Protein AF-0000000074129339 (afdb_homodimer)

Secondary structure (DSSP, 8-state):
-PPEEEEEESSSTTTHHHHHHHHHHT--EEEEEE----TTT---HHHHHHTTTS--SS--SSEEEETTEEEESHHHHHHHHHHHTT-S--SHHHHHHHHHHHHHHHHHHHHHHHHHHS--TTTHHHHHHHHHHHHHHHHHHHHHHHHH-SBTTBSS--HHHHHHHHHHHHHHHHHTHHHHTT-HHHHHHHHHHHTSHHHHHHHTSTT--S---S-TTSSSS-S--/-PPEEEEEESSSTTTHHHHHHHHHHT--EEEEEE----TTT---HHHHHHTTTS--SS--SSEEEETTEEEESHHHHHHHHHHHTT-S--SHHHHHHHHHHHHHHHHHHHHHHHHHHS--TTTHHHHHHHHHHHHHHHHHHHHHHHHH-SBTTBSS--HHHHHHHHHHHHHHHHHTHHHHTT-HHHHHHHHHHHTSHHHHHHHTSTT--S---S-TTSSSS-S--

pLDDT: mean 96.58, std 5.32, range [48.5, 98.94]

Sequence (450 aa):
MTKLILAYWDVRCLVEPIRLILEYAGVEYEFKAYPTGEAPDYSRPEWKADKFSLGFDFPNVPYLIDGEVKLTESWAIMKYLGRKYDLYPQTEEEHQRCDVAQGVVEDFRYKFINLCYYSTKESFAKGKFEFMQNFAVYMDRFELYLSNHRYMAGDRLTYVDFGLFEALDQIMVFDASLITDTYPTVFRFMSRIRDLKGVTTYRHSNRFKILPLFSKYAYWGGQSEMTKLILAYWDVRCLVEPIRLILEYAGVEYEFKAYPTGEAPDYSRPEWKADKFSLGFDFPNVPYLIDGEVKLTESWAIMKYLGRKYDLYPQTEEEHQRCDVAQGVVEDFRYKFINLCYYSTKESFAKGKFEFMQNFAVYMDRFELYLSNHRYMAGDRLTYVDFGLFEALDQIMVFDASLITDTYPTVFRFMSRIRDLKGVTTYRHSNRFKILPLFSKYAYWGGQSE

Solvent-accessible surface area (backbone atoms only — not comparable to full-atom values): 24022 Å² total; per-residue (Å²): 126,76,69,30,37,37,35,31,58,73,40,34,60,74,48,39,33,48,52,44,51,36,32,53,69,67,55,80,64,46,75,46,61,41,69,68,44,60,85,91,72,47,45,42,67,68,50,68,67,42,47,82,70,74,74,52,80,67,61,57,75,33,28,38,37,53,72,90,46,70,40,28,38,53,66,27,45,33,50,52,50,8,64,73,66,74,20,47,69,85,45,74,68,25,42,53,34,37,36,31,46,45,46,52,41,50,56,54,40,48,53,55,50,46,51,25,46,75,33,47,89,84,44,35,64,62,42,47,56,57,43,52,59,54,46,54,58,55,48,53,36,49,30,57,50,47,70,77,20,78,31,69,45,30,84,48,75,36,46,55,46,38,48,44,40,45,48,51,51,54,44,40,71,76,44,43,63,76,40,70,71,74,30,63,53,46,46,48,48,42,48,57,57,49,62,35,69,34,32,36,55,44,64,72,36,91,84,46,61,89,46,19,38,35,57,71,80,24,63,47,51,18,58,67,122,126,76,70,29,37,39,32,32,59,74,38,34,61,75,50,40,34,47,52,43,52,37,32,53,70,69,54,79,63,46,78,47,60,39,68,67,45,60,86,92,70,48,45,42,66,69,51,69,67,42,50,82,71,73,76,52,80,67,62,59,74,33,29,38,37,53,71,91,46,69,40,28,38,53,66,28,44,31,49,52,51,9,63,71,67,76,19,46,69,84,44,73,67,23,42,54,33,38,37,31,44,46,46,53,41,51,58,54,42,48,53,53,49,46,49,25,46,75,32,46,88,84,43,35,64,61,43,49,55,56,44,52,60,52,45,53,58,53,49,54,36,50,30,54,51,49,70,78,21,76,33,69,46,30,82,48,75,36,45,57,48,38,49,44,40,45,46,51,50,55,44,41,72,75,46,43,61,76,40,71,72,75,31,62,55,47,47,48,48,42,50,57,56,47,62,34,68,35,32,37,56,43,64,72,36,91,83,45,62,90,46,20,38,35,56,71,79,23,63,46,52,16,57,67,121

Radius of gyration: 21.64 Å; Cα contacts (8 Å, |Δi|>4): 661; chains: 2; bounding box: 50×60×52 Å

Structure (mmCIF, N/CA/C/O backbone):
data_AF-0000000074129339-model_v1
#
loop_
_entity.id
_entity.type
_entity.pdbx_description
1 polymer 'glutathione transferase'
#
loop_
_atom_site.group_PDB
_atom_site.id
_atom_site.type_symbol
_atom_site.label_atom_id
_atom_site.label_alt_id
_atom_site.label_comp_id
_atom_site.label_asym_id
_atom_site.label_entity_id
_atom_site.label_seq_id
_atom_site.pdbx_PDB_ins_code
_atom_site.Cartn_x
_atom_site.Cartn_y
_atom_site.Cartn_z
_atom_site.occupancy
_atom_site.B_iso_or_equiv
_atom_site.auth_seq_id
_atom_site.auth_comp_id
_atom_site.auth_asym_id
_atom_site.auth_atom_id
_atom_site.pdbx_PDB_model_num
ATOM 1 N N . MET A 1 1 ? 13.805 -27.062 14.711 1 48.5 1 MET A N 1
ATOM 2 C CA . MET A 1 1 ? 13.766 -25.656 14.328 1 48.5 1 MET A CA 1
ATOM 3 C C . MET A 1 1 ? 12.328 -25.203 14.102 1 48.5 1 MET A C 1
ATOM 5 O O . MET A 1 1 ? 11.531 -25.922 13.5 1 48.5 1 MET A O 1
ATOM 9 N N . THR A 1 2 ? 11.758 -24.234 14.891 1 63.34 2 THR A N 1
ATOM 10 C CA . THR A 1 2 ? 10.32 -23.984 14.867 1 63.34 2 THR A CA 1
ATOM 11 C C . THR A 1 2 ? 9.859 -23.656 13.445 1 63.34 2 THR A C 1
ATOM 13 O O . THR A 1 2 ? 10.523 -22.922 12.719 1 63.34 2 THR A O 1
ATOM 16 N N . LYS A 1 3 ? 8.891 -24.328 12.969 1 87.62 3 LYS A N 1
ATOM 17 C CA . LYS A 1 3 ? 8.336 -24.359 11.617 1 87.62 3 LYS A CA 1
ATOM 18 C C . LYS A 1 3 ? 7.773 -23 11.219 1 87.62 3 LYS A C 1
ATOM 20 O O . LYS A 1 3 ? 7.051 -22.375 11.992 1 87.62 3 LYS A O 1
ATOM 25 N N . LEU A 1 4 ? 8.297 -22.422 10.156 1 98 4 LEU A N 1
ATOM 26 C CA . LEU A 1 4 ? 7.734 -21.219 9.555 1 98 4 LEU A CA 1
ATOM 27 C C . LEU A 1 4 ? 6.305 -21.469 9.086 1 98 4 LEU A C 1
ATOM 29 O O . LEU A 1 4 ? 6.027 -22.453 8.406 1 98 4 LEU A O 1
ATOM 33 N N . ILE A 1 5 ? 5.355 -20.625 9.609 1 98.75 5 ILE A N 1
ATOM 34 C CA . ILE A 1 5 ? 3.949 -20.75 9.242 1 98.75 5 ILE A CA 1
ATOM 35 C C . ILE A 1 5 ? 3.521 -19.547 8.406 1 98.75 5 ILE A C 1
ATOM 37 O O . ILE A 1 5 ? 3.752 -18.406 8.797 1 98.75 5 ILE A O 1
ATOM 41 N N . LEU A 1 6 ? 3.025 -19.797 7.273 1 98.88 6 LEU A N 1
ATOM 42 C CA . LEU A 1 6 ? 2.352 -18.812 6.43 1 98.88 6 LEU A CA 1
ATOM 43 C C . LEU A 1 6 ? 0.863 -19.125 6.32 1 98.88 6 LEU A C 1
ATOM 45 O O . LEU A 1 6 ? 0.479 -20.281 6.074 1 98.88 6 LEU A O 1
ATOM 49 N N . ALA A 1 7 ? 0.026 -18.094 6.527 1 98.81 7 ALA A N 1
ATOM 50 C CA . ALA A 1 7 ? -1.411 -18.359 6.516 1 98.81 7 ALA A CA 1
ATOM 51 C C . ALA A 1 7 ? -2.143 -17.359 5.625 1 98.81 7 ALA A C 1
ATOM 53 O O . ALA A 1 7 ? -1.737 -16.203 5.523 1 98.81 7 ALA A O 1
ATOM 54 N N . TYR A 1 8 ? -3.197 -17.859 5.094 1 98.56 8 TYR A N 1
ATOM 55 C CA . TYR A 1 8 ? -4.07 -17.031 4.262 1 98.56 8 TYR A CA 1
ATOM 56 C C . TYR A 1 8 ? -5.395 -17.734 3.998 1 98.56 8 TYR A C 1
ATOM 58 O O . TYR A 1 8 ? -5.684 -18.766 4.598 1 98.56 8 TYR A O 1
ATOM 66 N N . TRP A 1 9 ? -6.266 -17.031 3.225 1 97.38 9 TRP A N 1
ATOM 67 C CA . TRP A 1 9 ? -7.402 -17.734 2.629 1 97.38 9 TRP A CA 1
ATOM 68 C C . TRP A 1 9 ? -6.938 -18.797 1.646 1 97.38 9 TRP A C 1
ATOM 70 O O . TRP A 1 9 ? -5.801 -18.766 1.174 1 97.38 9 TRP A O 1
ATOM 80 N N . ASP A 1 10 ? -7.82 -19.688 1.356 1 94.88 10 ASP A N 1
ATOM 81 C CA . ASP A 1 10 ? -7.465 -20.734 0.394 1 94.88 10 ASP A CA 1
ATOM 82 C C . ASP A 1 10 ? -7.562 -20.203 -1.038 1 94.88 10 ASP A C 1
ATOM 84 O O . ASP A 1 10 ? -8.273 -20.781 -1.866 1 94.88 10 ASP A O 1
ATOM 88 N N . VAL A 1 11 ? -6.816 -19.156 -1.359 1 96.81 11 VAL A N 1
ATOM 89 C CA . VAL A 1 11 ? -6.734 -18.531 -2.672 1 96.81 11 VAL A CA 1
ATOM 90 C C . VAL A 1 11 ? -5.32 -18 -2.91 1 96.81 11 VAL A C 1
ATOM 92 O O . VAL A 1 11 ? -4.527 -17.891 -1.972 1 96.81 11 VAL A O 1
ATOM 95 N N . ARG A 1 12 ? -4.836 -17.656 -4.117 1 96.69 12 ARG A N 1
ATOM 96 C CA . ARG A 1 12 ? -3.5 -17.188 -4.469 1 96.69 12 ARG A CA 1
ATOM 97 C C . ARG A 1 12 ? -3.295 -15.742 -4.031 1 96.69 12 ARG A C 1
ATOM 99 O O . ARG A 1 12 ? -2.389 -15.453 -3.25 1 96.69 12 ARG A O 1
ATOM 106 N N . CYS A 1 13 ? -4.195 -14.93 -4.504 1 96.62 13 CYS A N 1
ATOM 107 C CA . CYS A 1 13 ? -4.305 -13.477 -4.363 1 96.62 13 CYS A CA 1
ATOM 108 C C . CYS A 1 13 ? -3.061 -12.898 -3.707 1 96.62 13 CYS A C 1
ATOM 110 O O . CYS A 1 13 ? -1.97 -12.945 -4.281 1 96.62 13 CYS A O 1
ATOM 112 N N . LEU A 1 14 ? -3.018 -12.438 -2.539 1 98.25 14 LEU A N 1
ATOM 113 C CA . LEU A 1 14 ? -1.978 -11.578 -1.981 1 98.25 14 LEU A CA 1
ATOM 114 C C . LEU A 1 14 ? -0.893 -12.414 -1.306 1 98.25 14 LEU A C 1
ATOM 116 O O . LEU A 1 14 ? 0.189 -11.906 -1.004 1 98.25 14 LEU A O 1
ATOM 120 N N . VAL A 1 15 ? -1.098 -13.734 -1.093 1 98.81 15 VAL A N 1
ATOM 121 C CA . VAL A 1 15 ? -0.133 -14.547 -0.357 1 98.81 15 VAL A CA 1
ATOM 122 C C . VAL A 1 15 ? 0.886 -15.141 -1.326 1 98.81 15 VAL A C 1
ATOM 124 O O . VAL A 1 15 ? 2.004 -15.477 -0.931 1 98.81 15 VAL A O 1
ATOM 127 N N . GLU A 1 16 ? 0.509 -15.211 -2.574 1 98.75 16 GLU A N 1
ATOM 128 C CA . GLU A 1 16 ? 1.263 -16.031 -3.51 1 98.75 16 GLU A CA 1
ATOM 129 C C . GLU A 1 16 ? 2.666 -15.484 -3.736 1 98.75 16 GLU A C 1
ATOM 131 O O . GLU A 1 16 ? 3.633 -16.234 -3.83 1 98.75 16 GLU A O 1
ATOM 136 N N . PRO A 1 17 ? 2.852 -14.172 -3.865 1 98.88 17 PRO A N 1
ATOM 137 C CA . PRO A 1 17 ? 4.23 -13.703 -3.998 1 98.88 17 PRO A CA 1
ATOM 138 C C . PRO A 1 17 ? 5.098 -14.062 -2.795 1 98.88 17 PRO A C 1
ATOM 140 O O . PRO A 1 17 ? 6.309 -14.258 -2.938 1 98.88 17 PRO A O 1
ATOM 143 N N . ILE A 1 18 ? 4.508 -14.148 -1.629 1 98.94 18 ILE A N 1
ATOM 144 C CA . ILE A 1 18 ? 5.234 -14.57 -0.436 1 98.94 18 ILE A CA 1
ATOM 145 C C . ILE A 1 18 ? 5.668 -16.031 -0.583 1 98.94 18 ILE A C 1
ATOM 147 O O . ILE A 1 18 ? 6.816 -16.375 -0.295 1 98.94 18 ILE A O 1
ATOM 151 N N . ARG A 1 19 ? 4.73 -16.891 -1.075 1 98.88 19 ARG A N 1
ATOM 152 C CA . ARG A 1 19 ? 5.066 -18.297 -1.306 1 98.88 19 ARG A CA 1
ATOM 153 C C . ARG A 1 19 ? 6.184 -18.422 -2.332 1 98.88 19 ARG A C 1
ATOM 155 O O . ARG A 1 19 ? 7.098 -19.234 -2.162 1 98.88 19 ARG A O 1
ATOM 162 N N . LEU A 1 20 ? 6.141 -17.625 -3.342 1 98.94 20 LEU A N 1
ATOM 163 C CA . LEU A 1 20 ? 7.176 -17.641 -4.371 1 98.94 20 LEU A CA 1
ATOM 164 C C . LEU A 1 20 ? 8.539 -17.297 -3.779 1 98.94 20 LEU A C 1
ATOM 166 O O . LEU A 1 20 ? 9.547 -17.922 -4.125 1 98.94 20 LEU A O 1
ATOM 170 N N . ILE A 1 21 ? 8.609 -16.297 -2.904 1 98.94 21 ILE A N 1
ATOM 171 C CA . ILE A 1 21 ? 9.867 -15.906 -2.27 1 98.94 21 ILE A CA 1
ATOM 172 C C . ILE A 1 21 ? 10.391 -17.062 -1.417 1 98.94 21 ILE A C 1
ATOM 174 O O . ILE A 1 21 ? 11.578 -17.375 -1.453 1 98.94 21 ILE A O 1
ATOM 178 N N . LEU A 1 22 ? 9.469 -17.703 -0.648 1 98.88 22 LEU A N 1
ATOM 179 C CA . LEU A 1 22 ? 9.867 -18.812 0.207 1 98.88 22 LEU A CA 1
ATOM 180 C C . LEU A 1 22 ? 10.383 -19.984 -0.627 1 98.88 22 LEU A C 1
ATOM 182 O O . LEU A 1 22 ? 11.383 -20.609 -0.273 1 98.88 22 LEU A O 1
ATOM 186 N N . GLU A 1 23 ? 9.688 -20.266 -1.716 1 98.81 23 GLU A N 1
ATOM 187 C CA . GLU A 1 23 ? 10.094 -21.344 -2.604 1 98.81 23 GLU A CA 1
ATOM 188 C C . GLU A 1 23 ? 11.438 -21.031 -3.268 1 98.81 23 GLU A C 1
ATOM 190 O O . GLU A 1 23 ? 12.289 -21.922 -3.381 1 98.81 23 GLU A O 1
ATOM 195 N N . TYR A 1 24 ? 11.633 -19.828 -3.678 1 98.81 24 TYR A N 1
ATOM 196 C CA . TYR A 1 24 ? 12.898 -19.375 -4.246 1 98.81 24 TYR A CA 1
ATOM 197 C C . TYR A 1 24 ? 14.039 -19.562 -3.25 1 98.81 24 TYR A C 1
ATOM 199 O O . TYR A 1 24 ? 15.133 -19.984 -3.621 1 98.81 24 TYR A O 1
ATOM 207 N N . ALA A 1 25 ? 13.773 -19.219 -2.008 1 98.5 25 ALA A N 1
ATOM 208 C CA . ALA A 1 25 ? 14.789 -19.266 -0.961 1 98.5 25 ALA A CA 1
ATOM 209 C C . ALA A 1 25 ? 15.031 -20.688 -0.486 1 98.5 25 ALA A C 1
ATOM 211 O O . ALA A 1 25 ? 15.961 -20.953 0.286 1 98.5 25 ALA A O 1
ATOM 212 N N . GLY A 1 26 ? 14.18 -21.625 -0.868 1 97.81 26 GLY A N 1
ATOM 213 C CA . GLY A 1 26 ? 14.328 -23.016 -0.473 1 97.81 26 GLY A CA 1
ATOM 214 C C . GLY A 1 26 ? 13.977 -23.266 0.98 1 97.81 26 GLY A C 1
ATOM 215 O O . GLY A 1 26 ? 14.578 -24.125 1.635 1 97.81 26 GLY A O 1
ATOM 216 N N . VAL A 1 27 ? 13.031 -22.547 1.482 1 97.25 27 VAL A N 1
ATOM 217 C CA . VAL A 1 27 ? 12.648 -22.594 2.891 1 97.25 27 VAL A CA 1
ATOM 218 C C . VAL A 1 27 ? 11.43 -23.5 3.064 1 97.25 27 VAL A C 1
ATOM 220 O O . VAL A 1 27 ? 10.438 -23.359 2.342 1 97.25 27 VAL A O 1
ATOM 223 N N . GLU A 1 28 ? 11.547 -24.406 3.965 1 96.81 28 GLU A N 1
ATOM 224 C CA . GLU A 1 28 ? 10.367 -25.188 4.344 1 96.81 28 GLU A CA 1
ATOM 225 C C . GLU A 1 28 ? 9.406 -24.359 5.191 1 96.81 28 GLU A C 1
ATOM 227 O O . GLU A 1 28 ? 9.836 -23.609 6.066 1 96.81 28 GLU A O 1
ATOM 232 N N . TYR A 1 29 ? 8.117 -24.484 4.895 1 98.19 29 TYR A N 1
ATOM 233 C CA . TYR A 1 29 ? 7.102 -23.766 5.664 1 98.19 29 TYR A CA 1
ATOM 234 C C . TYR A 1 29 ? 5.777 -24.531 5.648 1 98.19 29 TYR A C 1
ATOM 236 O O . TYR A 1 29 ? 5.523 -25.328 4.75 1 98.19 29 TYR A O 1
ATOM 244 N N . GLU A 1 30 ? 5.039 -24.328 6.637 1 98.12 30 GLU A N 1
ATOM 245 C CA . GLU A 1 30 ? 3.646 -24.75 6.672 1 98.12 30 GLU A CA 1
ATOM 246 C C . GLU A 1 30 ? 2.721 -23.672 6.117 1 98.12 30 GLU A C 1
ATOM 248 O O . GLU A 1 30 ? 2.809 -22.516 6.512 1 98.12 30 GLU A O 1
ATOM 253 N N . PHE A 1 31 ? 1.88 -24.094 5.219 1 97.94 31 PHE A N 1
ATOM 254 C CA . PHE A 1 31 ? 0.862 -23.172 4.719 1 97.94 31 PHE A CA 1
ATOM 255 C C . PHE A 1 31 ? -0.501 -23.5 5.32 1 97.94 31 PHE A C 1
ATOM 257 O O . PHE A 1 31 ? -1.045 -24.578 5.086 1 97.94 31 PHE A O 1
ATOM 264 N N . LYS A 1 32 ? -0.984 -22.594 6.102 1 97.94 32 LYS A N 1
ATOM 265 C CA . LYS A 1 32 ? -2.318 -22.734 6.68 1 97.94 32 LYS A 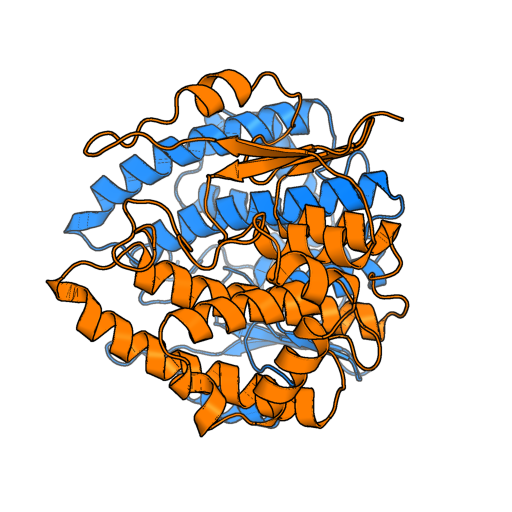CA 1
ATOM 266 C C . LYS A 1 32 ? -3.355 -21.969 5.859 1 97.94 32 LYS A C 1
ATOM 268 O O . LYS A 1 32 ? -3.402 -20.734 5.895 1 97.94 32 LYS A O 1
ATOM 273 N N . ALA A 1 33 ? -4.211 -22.672 5.23 1 97.75 33 ALA A N 1
ATOM 274 C CA . ALA A 1 33 ? -5.293 -22.094 4.445 1 97.75 33 ALA A CA 1
ATOM 275 C C . ALA A 1 33 ? -6.598 -22.062 5.238 1 97.75 33 ALA A C 1
ATOM 277 O O . ALA A 1 33 ? -7.121 -23.125 5.613 1 97.75 33 ALA A O 1
ATOM 278 N N . TYR A 1 34 ? -7.109 -20.875 5.531 1 97.94 34 TYR A N 1
ATOM 279 C CA . TYR A 1 34 ? -8.406 -20.75 6.188 1 97.94 34 TYR A CA 1
ATOM 280 C C . TYR A 1 34 ? -9.547 -20.953 5.195 1 97.94 34 TYR A C 1
ATOM 282 O O . TYR A 1 34 ? -9.578 -20.312 4.145 1 97.94 34 TYR A O 1
ATOM 290 N N . PRO A 1 35 ? -10.445 -21.797 5.496 1 94.38 35 PRO A N 1
ATOM 291 C CA . PRO A 1 35 ? -11.555 -22.031 4.57 1 94.38 35 PRO A CA 1
ATOM 292 C C . PRO A 1 35 ? -12.609 -20.922 4.621 1 94.38 35 PRO A C 1
ATOM 294 O O . PRO A 1 35 ? -12.711 -20.203 5.621 1 94.38 35 PRO A O 1
ATOM 297 N N . THR A 1 36 ? -13.297 -20.766 3.527 1 94.19 36 THR A N 1
ATOM 298 C CA . THR A 1 36 ? -14.477 -19.906 3.422 1 94.19 36 THR A CA 1
ATOM 299 C C . THR A 1 36 ? -15.734 -20.734 3.176 1 94.19 36 THR A C 1
ATOM 301 O O . THR A 1 36 ? -15.766 -21.562 2.262 1 94.19 36 THR A O 1
ATOM 304 N N . GLY A 1 37 ? -16.703 -20.5 4 1 93.69 37 GLY A N 1
ATOM 305 C CA . GLY A 1 37 ? -17.953 -21.219 3.842 1 93.69 37 GLY A CA 1
ATOM 306 C C . GLY A 1 37 ? -18.688 -20.875 2.566 1 93.69 37 GLY A C 1
ATOM 307 O O . GLY A 1 37 ? -18.219 -20.062 1.77 1 93.69 37 GLY A O 1
ATOM 308 N N . GLU A 1 38 ? -19.859 -21.422 2.434 1 93 38 GLU A N 1
ATOM 309 C CA . GLU A 1 38 ? -20.656 -21.25 1.222 1 93 38 GLU A CA 1
ATOM 310 C C . GLU A 1 38 ? -21.578 -20.031 1.321 1 93 38 GLU A C 1
ATOM 312 O O . GLU A 1 38 ? -21.766 -19.484 2.408 1 93 38 GLU A O 1
ATOM 317 N N . ALA A 1 39 ? -22.094 -19.609 0.19 1 90.31 39 ALA A N 1
ATOM 318 C CA . ALA A 1 39 ? -23.109 -18.547 0.123 1 90.31 39 ALA A CA 1
ATOM 319 C C . ALA A 1 39 ? -24.297 -18.875 1.006 1 90.31 39 ALA A C 1
ATOM 321 O O . ALA A 1 39 ? -24.656 -20.047 1.181 1 90.31 39 ALA A O 1
ATOM 322 N N . PRO A 1 40 ? -24.922 -17.953 1.587 1 91.94 40 PRO A N 1
ATOM 323 C CA . PRO A 1 40 ? -24.734 -16.5 1.428 1 91.94 40 PRO A CA 1
ATOM 324 C C . PRO A 1 40 ? -23.828 -15.906 2.488 1 91.94 40 PRO A C 1
ATOM 326 O O . PRO A 1 40 ? -23.406 -14.75 2.365 1 91.94 40 PRO A O 1
ATOM 329 N N . ASP A 1 41 ? -23.469 -16.719 3.414 1 91.75 41 ASP A N 1
ATOM 330 C CA . ASP A 1 41 ? -22.797 -16.156 4.586 1 91.75 41 ASP A CA 1
ATOM 331 C C . ASP A 1 41 ? -21.281 -16.109 4.391 1 91.75 41 ASP A C 1
ATOM 333 O O . ASP A 1 41 ? -20.594 -15.312 5.035 1 91.75 41 ASP A O 1
ATOM 337 N N . TYR A 1 42 ? -20.766 -17.031 3.576 1 94.31 42 TYR A N 1
ATOM 338 C CA . TYR A 1 42 ? -19.328 -17.141 3.369 1 94.31 42 TYR A CA 1
ATOM 339 C C . TYR A 1 42 ? -18.578 -17.078 4.695 1 94.31 42 TYR A C 1
ATOM 341 O O . TYR A 1 42 ? -17.641 -16.297 4.852 1 94.31 42 TYR A O 1
ATOM 349 N N . SER A 1 43 ? -19.016 -17.906 5.625 1 95 43 SER A N 1
ATOM 350 C CA . SER A 1 43 ? -18.547 -17.891 7.004 1 95 43 SER A CA 1
ATOM 351 C C . SER A 1 43 ? -17.078 -18.281 7.086 1 95 43 SER A C 1
ATOM 353 O O . SER A 1 43 ? -16.594 -19.078 6.27 1 95 43 SER A O 1
ATOM 355 N N . ARG A 1 44 ? -16.281 -17.734 8.023 1 95.31 44 ARG A N 1
ATOM 356 C CA . ARG A 1 44 ? -14.875 -18 8.297 1 95.31 44 ARG A CA 1
ATOM 357 C C . ARG A 1 44 ? -14.648 -18.328 9.773 1 95.31 44 ARG A C 1
ATOM 359 O O . ARG A 1 44 ? -13.898 -17.625 10.453 1 95.31 44 ARG A O 1
ATOM 366 N N . PRO A 1 45 ? -15.227 -19.391 10.25 1 96.94 45 PRO A N 1
ATOM 367 C CA . PRO A 1 45 ? -15.188 -19.641 11.695 1 96.94 45 PRO A CA 1
ATOM 368 C C . PRO A 1 45 ? -13.781 -19.922 12.203 1 96.94 45 PRO A C 1
ATOM 370 O O . PRO A 1 45 ? -13.445 -19.547 13.336 1 96.94 45 PRO A O 1
ATOM 373 N N . GLU A 1 46 ? -12.969 -20.594 11.453 1 97.81 46 GLU A N 1
ATOM 374 C CA . GLU A 1 46 ? -11.617 -20.906 11.906 1 97.81 46 GLU A CA 1
ATOM 375 C C . GLU A 1 46 ? -10.789 -19.641 12.094 1 97.81 46 GLU A C 1
ATOM 377 O O . GLU A 1 46 ? -10.055 -19.516 13.078 1 97.81 46 GLU A O 1
ATOM 382 N N . TRP A 1 47 ? -10.891 -18.719 11.141 1 97.75 47 TRP A N 1
ATOM 383 C CA . TRP A 1 47 ? -10.156 -17.469 11.281 1 97.75 47 TRP A CA 1
ATOM 384 C C . TRP A 1 47 ? -10.688 -16.656 12.453 1 97.75 47 TRP A C 1
ATOM 386 O O . TRP A 1 47 ? -9.914 -16.062 13.203 1 97.75 47 TRP A O 1
ATOM 396 N N . LYS A 1 48 ? -12.023 -16.625 12.57 1 96.19 48 LYS A N 1
ATOM 397 C CA . LYS A 1 48 ? -12.633 -15.898 13.68 1 96.19 48 LYS A CA 1
ATOM 398 C C . LYS A 1 48 ? -12.109 -16.391 15.023 1 96.19 48 LYS A C 1
ATOM 400 O O . LYS A 1 48 ? -11.906 -15.609 15.945 1 96.19 48 LYS A O 1
ATOM 405 N N . ALA A 1 49 ? -11.859 -17.656 15.094 1 97.38 49 ALA A N 1
ATOM 406 C CA . ALA A 1 49 ? -11.383 -18.281 16.328 1 97.38 49 ALA A CA 1
ATOM 407 C C . ALA A 1 49 ? -9.922 -17.938 16.578 1 97.38 49 ALA A C 1
ATOM 409 O O . ALA A 1 49 ? -9.508 -17.766 17.734 1 97.38 49 ALA A O 1
ATOM 410 N N . ASP A 1 50 ? -9.133 -17.797 15.508 1 97.5 50 ASP A N 1
ATOM 411 C CA . ASP A 1 50 ? -7.684 -17.656 15.617 1 97.5 50 ASP A CA 1
ATOM 412 C C . ASP A 1 50 ? -7.289 -16.188 15.719 1 97.5 50 ASP A C 1
ATOM 414 O O . ASP A 1 50 ? -6.254 -15.852 16.297 1 97.5 50 ASP A O 1
ATOM 418 N N . LYS A 1 51 ? -7.992 -15.312 15.203 1 96.19 51 LYS A N 1
ATOM 419 C CA . LYS A 1 51 ? -7.625 -13.945 14.836 1 96.19 51 LYS A CA 1
ATOM 420 C C . LYS A 1 51 ? -7.016 -13.195 16.016 1 96.19 51 LYS A C 1
ATOM 422 O O . LYS A 1 51 ? -5.984 -12.539 15.883 1 96.19 51 LYS A O 1
ATOM 427 N N . PHE A 1 52 ? -7.523 -13.359 17.219 1 95.69 52 PHE A N 1
ATOM 428 C CA . PHE A 1 52 ? -7.066 -12.547 18.344 1 95.69 52 PHE A CA 1
ATOM 429 C C . PHE A 1 52 ? -6.23 -13.383 19.297 1 95.69 52 PHE A C 1
ATOM 431 O O . PHE A 1 52 ? -5.758 -12.875 20.312 1 95.69 52 PHE A O 1
ATOM 438 N N . SER A 1 53 ? -5.977 -14.625 18.922 1 96.81 53 SER A N 1
ATOM 439 C CA . SER A 1 53 ? -5.277 -15.516 19.844 1 96.81 53 SER A CA 1
ATOM 440 C C . SER A 1 53 ? -3.824 -15.719 19.438 1 96.81 53 SER A C 1
ATOM 442 O O . SER A 1 53 ? -3.027 -16.281 20.188 1 96.81 53 SER A O 1
ATOM 444 N N . LEU A 1 54 ? -3.424 -15.172 18.312 1 97 54 LEU A N 1
ATOM 445 C CA . LEU A 1 54 ? -2.129 -15.516 17.734 1 97 54 LEU A CA 1
ATOM 446 C C . LEU A 1 54 ? -1.074 -14.484 18.109 1 97 54 LEU A C 1
ATOM 448 O O . LEU A 1 54 ? 0.108 -14.656 17.812 1 97 54 LEU A O 1
ATOM 452 N N . GLY A 1 55 ? -1.44 -13.336 18.656 1 96.56 55 GLY A N 1
ATOM 453 C CA . GLY A 1 55 ? -0.491 -12.398 19.234 1 96.56 55 GLY A CA 1
ATOM 454 C C . GLY A 1 55 ? -0.053 -11.32 18.266 1 96.56 55 GLY A C 1
ATOM 455 O O . GLY A 1 55 ? 1.031 -10.75 18.406 1 96.56 55 GLY A O 1
ATOM 456 N N . PHE A 1 56 ? -0.839 -11.117 17.234 1 98.12 56 PHE A N 1
ATOM 457 C CA . PHE A 1 56 ? -0.539 -10.031 16.312 1 98.12 56 PHE A CA 1
ATOM 458 C C . PHE A 1 56 ? -1.081 -8.711 16.844 1 98.12 56 PHE A C 1
ATOM 460 O O . PHE A 1 56 ? -2.207 -8.648 17.328 1 98.12 56 PHE A O 1
ATOM 467 N N . ASP A 1 57 ? -0.301 -7.625 16.719 1 97.69 57 ASP A N 1
ATOM 468 C CA . ASP A 1 57 ? -0.791 -6.297 17.078 1 97.69 57 ASP A CA 1
ATOM 469 C C . ASP A 1 57 ? -1.954 -5.883 16.172 1 97.69 57 ASP A C 1
ATOM 471 O O . ASP A 1 57 ? -2.922 -5.277 16.641 1 97.69 57 ASP A O 1
ATOM 475 N N . PHE A 1 58 ? -1.852 -6.227 14.945 1 98.44 58 PHE A N 1
ATOM 476 C CA . PHE A 1 58 ? -2.875 -5.973 13.938 1 98.44 58 PHE A CA 1
ATOM 477 C C . PHE A 1 58 ? -3.23 -7.258 13.195 1 98.44 58 PHE A C 1
ATOM 479 O O . PHE A 1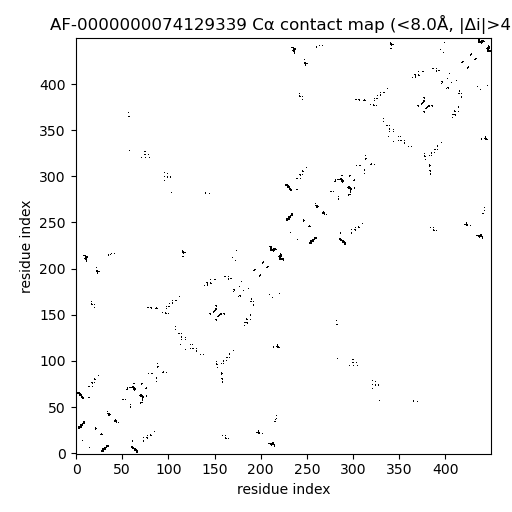 58 ? -2.734 -7.504 12.094 1 98.44 58 PHE A O 1
ATOM 486 N N . PRO A 1 59 ? -4.113 -8.055 13.766 1 98.25 59 PRO A N 1
ATOM 487 C CA . PRO A 1 59 ? -4.398 -9.375 13.211 1 98.25 59 PRO A CA 1
ATOM 488 C C . PRO A 1 59 ? -5.062 -9.305 11.836 1 98.25 59 PRO A C 1
ATOM 490 O O . PRO A 1 59 ? -6.055 -8.594 11.656 1 98.25 59 PRO A O 1
ATOM 493 N N . ASN A 1 60 ? -4.484 -9.977 10.945 1 98.12 60 ASN A N 1
ATOM 494 C CA . ASN A 1 60 ? -4.98 -10.094 9.578 1 98.12 60 ASN A CA 1
ATOM 495 C C . ASN A 1 60 ? -4.32 -11.25 8.836 1 98.12 60 ASN A C 1
ATOM 497 O O . ASN A 1 60 ? -3.4 -11.883 9.352 1 98.12 60 ASN A O 1
ATOM 501 N N . VAL A 1 61 ? -4.785 -11.648 7.703 1 98.38 61 VAL A N 1
ATOM 502 C CA . VAL A 1 61 ? -4.121 -12.562 6.773 1 98.38 61 VAL A CA 1
ATOM 503 C C . VAL A 1 61 ? -3.826 -11.836 5.465 1 98.38 61 VAL A C 1
ATOM 505 O O . VAL A 1 61 ? -4.586 -10.953 5.047 1 98.38 61 VAL A O 1
ATOM 508 N N . PRO A 1 62 ? -2.676 -12.133 4.863 1 98.69 62 PRO A N 1
ATOM 509 C CA . PRO A 1 62 ? -1.716 -13.172 5.258 1 98.69 62 PRO A CA 1
ATOM 510 C C . PRO A 1 62 ? -0.955 -12.812 6.531 1 98.69 62 PRO A C 1
ATOM 512 O O . PRO A 1 62 ? -0.756 -11.633 6.828 1 98.69 62 PRO A O 1
ATOM 515 N N . TYR A 1 63 ? -0.641 -13.781 7.281 1 98.88 63 TYR A N 1
ATOM 516 C CA . TYR A 1 63 ? 0.32 -13.594 8.359 1 98.88 63 TYR A CA 1
ATOM 517 C C . TYR A 1 63 ? 1.44 -14.625 8.281 1 98.88 63 TYR A C 1
ATOM 519 O O . TYR A 1 63 ? 1.28 -15.68 7.656 1 98.88 63 TYR A O 1
ATOM 527 N N . LEU A 1 64 ? 2.582 -14.312 8.797 1 98.94 64 LEU A N 1
ATOM 528 C CA . LEU A 1 64 ? 3.768 -15.156 8.898 1 98.94 64 LEU A CA 1
ATOM 529 C C . LEU A 1 64 ? 4.238 -15.266 10.344 1 98.94 64 LEU A C 1
ATOM 531 O O . LEU A 1 64 ? 4.297 -14.266 11.055 1 98.94 64 LEU A O 1
ATOM 535 N N . ILE A 1 65 ? 4.438 -16.438 10.844 1 98.69 65 ILE A N 1
ATOM 536 C CA . ILE A 1 65 ? 5.098 -16.719 12.109 1 98.69 65 ILE A CA 1
ATOM 537 C C . ILE A 1 65 ? 6.434 -17.406 11.859 1 98.69 65 ILE A C 1
ATOM 539 O O . ILE A 1 65 ? 6.473 -18.5 11.281 1 98.69 65 ILE A O 1
ATOM 543 N N . ASP A 1 66 ? 7.52 -16.844 12.148 1 98.38 66 ASP A N 1
ATOM 544 C CA . ASP A 1 66 ? 8.891 -17.344 12.039 1 98.38 66 ASP A CA 1
ATOM 545 C C . ASP A 1 66 ? 9.633 -17.203 13.367 1 98.38 66 ASP A C 1
ATOM 547 O O . ASP A 1 66 ? 10.375 -16.25 13.57 1 98.38 66 ASP A O 1
ATOM 551 N N . GLY A 1 67 ? 9.508 -18.281 14.25 1 96.75 67 GLY A N 1
ATOM 552 C CA . GLY A 1 67 ? 10 -18.141 15.609 1 96.75 67 GLY A CA 1
ATOM 553 C C . GLY A 1 67 ? 9.281 -17.047 16.391 1 96.75 67 GLY A C 1
ATOM 554 O O . GLY A 1 67 ? 8.055 -17.078 16.516 1 96.75 67 GLY A O 1
ATOM 555 N N . GLU A 1 68 ? 10 -16.062 16.812 1 96.56 68 GLU A N 1
ATOM 556 C CA . GLU A 1 68 ? 9.438 -14.984 17.609 1 96.56 68 GLU A CA 1
ATOM 557 C C . GLU A 1 68 ? 8.875 -13.875 16.719 1 96.56 68 GLU A C 1
ATOM 559 O O . GLU A 1 68 ? 8.156 -12.992 17.203 1 96.56 68 GLU A O 1
ATOM 564 N N . VAL A 1 69 ? 9.164 -13.977 15.461 1 98.06 69 VAL A N 1
ATOM 565 C CA . VAL A 1 69 ? 8.703 -12.953 14.539 1 98.06 69 VAL A CA 1
ATOM 566 C C . VAL A 1 69 ? 7.297 -13.281 14.047 1 98.06 69 VAL A C 1
ATOM 568 O O . VAL A 1 69 ? 7.062 -14.367 13.508 1 98.06 69 VAL A O 1
ATOM 571 N N . LYS A 1 70 ? 6.312 -12.383 14.242 1 98.31 70 LYS A N 1
ATOM 572 C CA . LYS A 1 70 ? 4.934 -12.477 13.773 1 98.31 70 LYS A CA 1
ATOM 573 C C . LYS A 1 70 ? 4.543 -11.242 12.969 1 98.31 70 LYS A C 1
ATOM 575 O O . LYS A 1 70 ? 4.531 -10.125 13.5 1 98.31 70 LYS A O 1
ATOM 580 N N . LEU A 1 71 ? 4.207 -11.453 11.695 1 98.81 71 LEU A N 1
ATOM 581 C CA . LEU A 1 71 ? 3.926 -10.328 10.82 1 98.81 71 LEU A CA 1
ATOM 582 C C . LEU A 1 71 ? 2.625 -10.547 10.055 1 98.81 71 LEU A C 1
ATOM 584 O O . LEU A 1 71 ? 2.309 -11.672 9.664 1 98.81 71 LEU A O 1
ATOM 588 N N . THR A 1 72 ? 1.956 -9.461 9.867 1 98.75 72 THR A N 1
ATOM 589 C CA . THR A 1 72 ? 0.899 -9.383 8.867 1 98.75 72 THR A CA 1
ATOM 590 C C . THR A 1 72 ? 1.294 -8.445 7.73 1 98.75 72 THR A C 1
ATOM 592 O O . THR A 1 72 ? 2.418 -7.945 7.695 1 98.75 72 THR A O 1
ATOM 595 N N . GLU A 1 73 ? 0.368 -8.203 6.848 1 98.75 73 GLU A N 1
ATOM 596 C CA . GLU A 1 73 ? 0.586 -7.332 5.699 1 98.75 73 GLU A CA 1
ATOM 597 C C . GLU A 1 73 ? 1.54 -7.969 4.695 1 98.75 73 GLU A C 1
ATOM 599 O O . GLU A 1 73 ? 2.725 -8.156 4.984 1 98.75 73 GLU A O 1
ATOM 604 N N . SER A 1 74 ? 1.029 -8.188 3.514 1 98.81 74 SER A N 1
ATOM 605 C CA . SER A 1 74 ? 1.742 -8.969 2.506 1 98.81 74 SER A CA 1
ATOM 606 C C . SER A 1 74 ? 3.088 -8.336 2.168 1 98.81 74 SER A C 1
ATOM 608 O O . SER A 1 74 ? 4.117 -9.016 2.168 1 98.81 74 SER A O 1
ATOM 610 N N . TRP A 1 75 ? 3.16 -6.996 2.002 1 98.94 75 TRP A N 1
ATOM 611 C CA . TRP A 1 75 ? 4.414 -6.34 1.645 1 98.94 75 TRP A CA 1
ATOM 612 C C . TRP A 1 75 ? 5.391 -6.359 2.816 1 98.94 75 TRP A C 1
ATOM 614 O O . TRP A 1 75 ? 6.605 -6.453 2.619 1 98.94 75 TRP A O 1
ATOM 624 N N . ALA A 1 76 ? 4.828 -6.234 4.055 1 98.94 76 ALA A N 1
ATOM 625 C CA . ALA A 1 76 ? 5.695 -6.332 5.227 1 98.94 76 ALA A CA 1
ATOM 626 C C . ALA A 1 76 ? 6.383 -7.695 5.289 1 98.94 76 ALA A C 1
ATOM 628 O O . ALA A 1 76 ? 7.578 -7.781 5.57 1 98.94 76 ALA A O 1
ATOM 629 N N . ILE A 1 77 ? 5.613 -8.727 5.008 1 98.94 77 ILE A N 1
ATOM 630 C CA . ILE A 1 77 ? 6.137 -10.086 5.035 1 98.94 77 ILE A CA 1
ATOM 631 C C . ILE A 1 77 ? 7.176 -10.266 3.932 1 98.94 77 ILE A C 1
ATOM 633 O O . ILE A 1 77 ? 8.25 -10.82 4.168 1 98.94 77 ILE A O 1
ATOM 637 N N . MET A 1 78 ? 6.898 -9.773 2.758 1 98.94 78 MET A N 1
ATOM 638 C CA . MET A 1 78 ? 7.836 -9.898 1.646 1 98.94 78 MET A CA 1
ATOM 639 C C . MET A 1 78 ? 9.141 -9.164 1.951 1 98.94 78 MET A C 1
ATOM 641 O O . MET A 1 78 ? 10.219 -9.648 1.628 1 98.94 78 MET A O 1
ATOM 645 N N . LYS A 1 79 ? 9.062 -8.016 2.535 1 98.94 79 LYS A N 1
ATOM 646 C CA . LYS A 1 79 ? 10.258 -7.246 2.879 1 98.94 79 LYS A CA 1
ATOM 647 C C . LYS A 1 79 ? 11.07 -7.949 3.963 1 98.94 79 LYS A C 1
ATOM 649 O O . LYS A 1 79 ? 12.297 -7.969 3.912 1 98.94 79 LYS A O 1
ATOM 654 N N . TYR A 1 80 ? 10.383 -8.492 4.957 1 98.94 80 TYR A N 1
ATOM 655 C CA . TYR A 1 80 ? 11.055 -9.266 5.992 1 98.94 80 TYR A CA 1
ATOM 656 C C . TYR A 1 80 ? 11.836 -10.43 5.379 1 98.94 80 TYR A C 1
ATOM 658 O O . TYR A 1 80 ? 13.031 -10.594 5.66 1 98.94 80 TYR A O 1
ATOM 666 N N . LEU A 1 81 ? 11.18 -11.18 4.512 1 98.94 81 LEU A N 1
ATOM 667 C CA . LEU A 1 81 ? 11.844 -12.297 3.84 1 98.94 81 LEU A CA 1
ATOM 668 C C . LEU A 1 81 ? 12.953 -11.789 2.916 1 98.94 81 LEU A C 1
ATOM 670 O O . LEU A 1 81 ? 13.977 -12.461 2.748 1 98.94 81 LEU A O 1
ATOM 674 N N . GLY A 1 82 ? 12.656 -10.617 2.328 1 98.88 82 GLY A N 1
ATOM 675 C CA . GLY A 1 82 ? 13.703 -10.008 1.518 1 98.88 82 GLY A CA 1
ATOM 676 C C . GLY A 1 82 ? 14.977 -9.734 2.293 1 98.88 82 GLY A C 1
ATOM 677 O O . GLY A 1 82 ? 16.078 -10.016 1.806 1 98.88 82 GLY A O 1
ATOM 678 N N . ARG A 1 83 ? 14.867 -9.148 3.469 1 98.75 83 ARG A N 1
ATOM 679 C CA . ARG A 1 83 ? 16.031 -8.883 4.301 1 98.75 83 ARG A CA 1
ATOM 680 C C . ARG A 1 83 ? 16.688 -10.188 4.754 1 98.75 83 ARG A C 1
ATOM 682 O O . ARG A 1 83 ? 17.922 -10.281 4.84 1 98.75 83 ARG A O 1
ATOM 689 N N . LYS A 1 84 ? 15.922 -11.188 4.953 1 98.31 84 LYS A N 1
ATOM 690 C CA . LYS A 1 84 ? 16.406 -12.453 5.48 1 98.31 84 LYS A CA 1
ATOM 691 C C . LYS A 1 84 ? 17.109 -13.266 4.398 1 98.31 84 LYS A C 1
ATOM 693 O O . LYS A 1 84 ? 18.078 -13.992 4.68 1 98.31 84 LYS A O 1
ATOM 698 N N . TYR A 1 85 ? 16.734 -13.133 3.133 1 98.38 85 TYR A N 1
ATOM 699 C CA . TYR A 1 85 ? 17.203 -14.047 2.102 1 98.38 85 TYR A CA 1
ATOM 700 C C . TYR A 1 85 ? 17.859 -13.281 0.957 1 98.38 85 TYR A C 1
ATOM 702 O O . TYR A 1 85 ? 17.844 -13.734 -0.191 1 98.38 85 TYR A O 1
ATOM 710 N N . ASP A 1 86 ? 18.344 -12.07 1.183 1 98.12 86 ASP A N 1
ATOM 711 C CA . ASP A 1 86 ? 19.172 -11.273 0.282 1 98.12 86 ASP A CA 1
ATOM 712 C C . ASP A 1 86 ? 18.391 -10.883 -0.973 1 98.12 86 ASP A C 1
ATOM 714 O O . ASP A 1 86 ? 18.875 -11.062 -2.092 1 98.12 86 ASP A O 1
ATOM 718 N N . LEU A 1 87 ? 17.188 -10.461 -0.751 1 98.88 87 LEU A N 1
ATOM 719 C CA . LEU A 1 87 ? 16.312 -9.953 -1.797 1 98.88 87 LEU A CA 1
ATOM 720 C C . LEU A 1 87 ? 15.867 -8.531 -1.492 1 98.88 87 LEU A C 1
ATOM 722 O O . LEU A 1 87 ? 14.844 -8.07 -1.996 1 98.88 87 LEU A O 1
ATOM 726 N N . TYR A 1 88 ? 16.578 -7.895 -0.549 1 98.75 88 TYR A N 1
ATOM 727 C CA . TYR A 1 88 ? 16.25 -6.531 -0.134 1 98.75 88 TYR A CA 1
ATOM 728 C C . TYR A 1 88 ? 17.219 -5.531 -0.744 1 98.75 88 TYR A C 1
ATOM 730 O O . TYR A 1 88 ? 18.391 -5.844 -0.954 1 98.75 88 TYR A O 1
ATOM 738 N N . PRO A 1 89 ? 16.75 -4.32 -1.116 1 98.5 89 PRO A N 1
ATOM 739 C CA . PRO A 1 89 ? 17.672 -3.334 -1.7 1 98.5 89 PRO A CA 1
ATOM 740 C C . PRO A 1 89 ? 18.906 -3.086 -0.835 1 98.5 89 PRO A C 1
ATOM 742 O O . PRO A 1 89 ? 18.812 -3.109 0.395 1 98.5 89 PRO A O 1
ATOM 745 N N . GLN A 1 90 ? 19.984 -2.74 -1.516 1 97.62 90 GLN A N 1
ATOM 746 C CA . GLN A 1 90 ? 21.266 -2.623 -0.807 1 97.62 90 GLN A CA 1
ATOM 747 C C . GLN A 1 90 ? 21.844 -1.219 -0.952 1 97.62 90 GLN A C 1
ATOM 749 O O . GLN A 1 90 ? 22.75 -0.836 -0.205 1 97.62 90 GLN A O 1
ATOM 754 N N . THR A 1 91 ? 21.469 -0.505 -1.955 1 98.31 91 THR A N 1
ATOM 755 C CA . THR A 1 91 ? 21.891 0.873 -2.17 1 98.31 91 THR A CA 1
ATOM 756 C C . THR A 1 91 ? 20.703 1.829 -2.078 1 98.31 91 THR A C 1
ATOM 758 O O . THR A 1 91 ? 19.562 1.406 -2.172 1 98.31 91 THR A O 1
ATOM 761 N N . GLU A 1 92 ? 21.031 3.072 -1.856 1 98.38 92 GLU A N 1
ATOM 762 C CA . GLU A 1 92 ? 19.984 4.078 -1.812 1 98.38 92 GLU A CA 1
ATOM 763 C C . GLU A 1 92 ? 19.172 4.086 -3.105 1 98.38 92 GLU A C 1
ATOM 765 O O . GLU A 1 92 ? 17.938 4.199 -3.074 1 98.38 92 GLU A O 1
ATOM 770 N N . GLU A 1 93 ? 19.812 3.918 -4.258 1 98.38 93 GLU A N 1
ATOM 771 C CA . GLU A 1 93 ? 19.125 3.902 -5.547 1 98.38 93 GLU A CA 1
ATOM 772 C C . GLU A 1 93 ? 18.188 2.703 -5.652 1 98.38 93 GLU A C 1
ATOM 774 O O . GLU A 1 93 ? 17.078 2.82 -6.184 1 98.38 93 GLU A O 1
ATOM 779 N N . GLU A 1 94 ? 18.656 1.572 -5.172 1 98.69 94 GLU A N 1
ATOM 780 C CA . GLU A 1 94 ? 17.797 0.388 -5.18 1 98.69 94 GLU A CA 1
ATOM 781 C C . GLU A 1 94 ? 16.578 0.577 -4.273 1 98.69 94 GLU A C 1
ATOM 783 O O . GLU A 1 94 ? 15.477 0.157 -4.613 1 98.69 94 GLU A O 1
ATOM 788 N N . HIS A 1 95 ? 16.828 1.216 -3.094 1 98.81 95 HIS A N 1
ATOM 789 C CA . HIS A 1 95 ? 15.719 1.507 -2.197 1 98.81 95 HIS A CA 1
ATOM 790 C C . HIS A 1 95 ? 14.672 2.379 -2.881 1 98.81 95 HIS A C 1
ATOM 792 O O . HIS A 1 95 ? 13.477 2.088 -2.816 1 98.81 95 HIS A O 1
ATOM 798 N N . GLN A 1 96 ? 15.125 3.389 -3.564 1 98.81 96 GLN A N 1
ATOM 799 C CA . GLN A 1 96 ? 14.219 4.293 -4.27 1 98.81 96 GLN A CA 1
ATOM 800 C C . GLN A 1 96 ? 13.406 3.545 -5.324 1 98.81 96 GLN A C 1
ATOM 802 O O . GLN A 1 96 ? 12.18 3.662 -5.371 1 98.81 96 GLN A O 1
ATOM 807 N N . ARG A 1 97 ? 14.07 2.725 -6.117 1 98.75 97 ARG A N 1
ATOM 808 C CA . ARG A 1 97 ? 13.406 1.989 -7.188 1 98.75 97 ARG A CA 1
ATOM 809 C C . ARG A 1 97 ? 12.406 0.987 -6.621 1 98.75 97 ARG A C 1
ATOM 811 O O . ARG A 1 97 ? 11.281 0.871 -7.121 1 98.75 97 ARG A O 1
ATOM 818 N N . CYS A 1 98 ? 12.781 0.318 -5.547 1 98.88 98 CYS A N 1
ATOM 819 C CA . CYS A 1 98 ? 11.906 -0.69 -4.953 1 98.88 98 CYS A CA 1
ATOM 820 C C . CYS A 1 98 ? 10.68 -0.046 -4.324 1 98.88 98 CYS A C 1
ATOM 822 O O . CYS A 1 98 ? 9.562 -0.558 -4.465 1 98.88 98 CYS A O 1
ATOM 824 N N . ASP A 1 99 ? 10.898 1.062 -3.641 1 98.88 99 ASP A N 1
ATOM 825 C CA . ASP A 1 99 ? 9.781 1.736 -2.988 1 98.88 99 ASP A CA 1
ATOM 826 C C . ASP A 1 99 ? 8.773 2.25 -4.016 1 98.88 99 ASP A C 1
ATOM 828 O O . ASP A 1 99 ? 7.566 2.117 -3.824 1 98.88 99 ASP A O 1
ATOM 832 N N . VAL A 1 100 ? 9.258 2.826 -5.109 1 98.94 100 VAL A N 1
ATOM 833 C CA . VAL A 1 100 ? 8.383 3.287 -6.18 1 98.94 100 VAL A CA 1
ATOM 834 C C . VAL A 1 100 ? 7.68 2.094 -6.824 1 98.94 100 VAL A C 1
ATOM 836 O O . VAL A 1 100 ? 6.457 2.105 -7 1 98.94 100 VAL A O 1
ATOM 839 N N . ALA A 1 101 ? 8.422 1.056 -7.098 1 98.88 101 ALA A N 1
ATOM 840 C CA . ALA A 1 101 ? 7.879 -0.134 -7.742 1 98.88 101 ALA A CA 1
ATOM 841 C C . ALA A 1 101 ? 6.777 -0.764 -6.895 1 98.88 101 ALA A C 1
ATOM 843 O O . ALA A 1 101 ? 5.75 -1.198 -7.418 1 98.88 101 ALA A O 1
ATOM 844 N N . GLN A 1 102 ? 7.012 -0.824 -5.582 1 98.88 102 GLN A N 1
ATOM 845 C CA . GLN A 1 102 ? 5.992 -1.372 -4.695 1 98.88 102 GLN A CA 1
ATOM 846 C C . GLN A 1 102 ? 4.668 -0.626 -4.852 1 98.88 102 GLN A C 1
ATOM 848 O O . GLN A 1 102 ? 3.609 -1.247 -4.949 1 98.88 102 GLN A O 1
ATOM 853 N N . GLY A 1 103 ? 4.754 0.696 -4.82 1 98.81 103 GLY A N 1
ATOM 854 C CA . GLY A 1 103 ? 3.545 1.489 -4.98 1 98.81 103 GLY A CA 1
ATOM 855 C C . GLY A 1 103 ? 2.861 1.278 -6.316 1 98.81 103 GLY A C 1
ATOM 856 O O . GLY A 1 103 ? 1.642 1.113 -6.379 1 98.81 103 GLY A O 1
ATOM 857 N N . VAL A 1 104 ? 3.611 1.243 -7.398 1 98.75 104 VAL A N 1
ATOM 858 C CA . VAL A 1 104 ? 3.092 1.094 -8.758 1 98.75 104 VAL A CA 1
ATOM 859 C C . VAL A 1 104 ? 2.461 -0.287 -8.922 1 98.75 104 VAL A C 1
ATOM 861 O O . VAL A 1 104 ? 1.364 -0.413 -9.469 1 98.75 104 VAL A O 1
ATOM 864 N N . VAL A 1 105 ? 3.133 -1.285 -8.391 1 98.75 105 VAL A N 1
ATOM 865 C CA . VAL A 1 105 ? 2.633 -2.652 -8.484 1 98.75 105 VAL A CA 1
ATOM 866 C C . VAL A 1 105 ? 1.331 -2.785 -7.699 1 98.75 105 VAL A C 1
ATOM 868 O O . VAL A 1 105 ? 0.386 -3.432 -8.156 1 98.75 105 VAL A O 1
ATOM 871 N N . GLU A 1 106 ? 1.331 -2.189 -6.547 1 98.38 106 GLU A N 1
ATOM 872 C CA . GLU A 1 106 ? 0.127 -2.236 -5.723 1 98.38 106 GLU A CA 1
ATOM 873 C C . GLU A 1 106 ? -1.053 -1.579 -6.434 1 98.38 106 GLU A C 1
ATOM 875 O O . GLU A 1 106 ? -2.158 -2.127 -6.453 1 98.38 106 GLU A O 1
ATOM 880 N N . ASP A 1 107 ? -0.833 -0.4 -7.031 1 97.38 107 ASP A N 1
ATOM 881 C CA . ASP A 1 107 ? -1.88 0.294 -7.773 1 97.38 107 ASP A CA 1
ATOM 882 C C . ASP A 1 107 ? -2.385 -0.557 -8.938 1 97.38 107 ASP A C 1
ATOM 884 O O . ASP A 1 107 ? -3.592 -0.664 -9.156 1 97.38 107 ASP A O 1
ATOM 888 N N . PHE A 1 108 ? -1.471 -1.169 -9.586 1 98.25 108 PHE A N 1
ATOM 889 C CA . PHE A 1 108 ? -1.789 -1.995 -10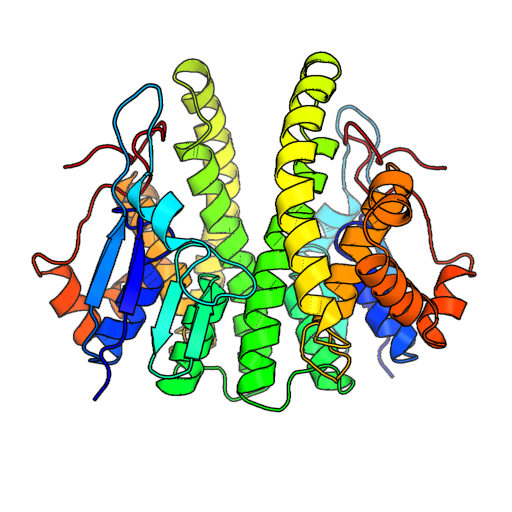.75 1 98.25 108 PHE A CA 1
ATOM 890 C C . PHE A 1 108 ? -2.605 -3.215 -10.336 1 98.25 108 PHE A C 1
ATOM 892 O O . PHE A 1 108 ? -3.676 -3.469 -10.891 1 98.25 108 PHE A O 1
ATOM 899 N N . ARG A 1 109 ? -2.125 -3.922 -9.32 1 97.56 109 ARG A N 1
ATOM 900 C CA . ARG A 1 109 ? -2.762 -5.18 -8.953 1 97.56 109 ARG A CA 1
ATOM 901 C C . ARG A 1 109 ? -4.168 -4.945 -8.414 1 97.56 109 ARG A C 1
ATOM 903 O O . ARG A 1 109 ? -5.07 -5.758 -8.633 1 97.56 109 ARG A O 1
ATOM 910 N N . TYR A 1 110 ? -4.391 -3.818 -7.773 1 96.56 110 TYR A N 1
ATOM 911 C CA . TYR A 1 110 ? -5.699 -3.584 -7.168 1 96.56 110 TYR A CA 1
ATOM 912 C C . TYR A 1 110 ? -6.715 -3.152 -8.219 1 96.56 110 TYR A C 1
ATOM 914 O O . TYR A 1 110 ? -7.926 -3.271 -8 1 96.56 110 TYR A O 1
ATOM 922 N N . LYS A 1 111 ? -6.273 -2.586 -9.375 1 96.75 111 LYS A N 1
ATOM 923 C CA . LYS A 1 111 ? -7.219 -2.35 -10.469 1 96.75 111 LYS A CA 1
ATOM 924 C C . LYS A 1 111 ? -7.852 -3.654 -10.938 1 96.75 111 LYS A C 1
ATOM 926 O O . LYS A 1 111 ? -9.055 -3.705 -11.203 1 96.75 111 LYS A O 1
ATOM 931 N N . PHE A 1 112 ? -7.039 -4.664 -11.016 1 97.75 112 PHE A N 1
ATOM 932 C CA . PHE A 1 112 ? -7.52 -5.969 -11.453 1 97.75 112 PHE A CA 1
ATOM 933 C C . PHE A 1 112 ? -8.375 -6.625 -10.375 1 97.75 112 PHE A C 1
ATOM 935 O O . PHE A 1 112 ? -9.438 -7.168 -10.672 1 97.75 112 PHE A O 1
ATOM 942 N N . ILE A 1 113 ? -7.945 -6.582 -9.094 1 97 113 ILE A N 1
ATOM 943 C CA . ILE A 1 113 ? -8.672 -7.172 -7.969 1 97 113 ILE A CA 1
ATOM 944 C C . ILE A 1 113 ? -10.062 -6.551 -7.867 1 97 113 ILE A C 1
ATOM 946 O O . ILE A 1 113 ? -11.055 -7.262 -7.703 1 97 113 ILE A O 1
ATOM 950 N N . ASN A 1 114 ? -10.125 -5.219 -8.047 1 94.38 114 ASN A N 1
ATOM 951 C CA . ASN A 1 114 ? -11.406 -4.523 -7.953 1 94.38 114 ASN A CA 1
ATOM 952 C C . ASN A 1 114 ? -12.359 -4.953 -9.062 1 94.38 114 ASN A C 1
ATOM 954 O O . ASN A 1 114 ? -13.555 -5.125 -8.828 1 94.38 114 ASN A O 1
ATOM 958 N N . LEU A 1 115 ? -11.82 -5.102 -10.281 1 96.19 115 LEU A N 1
ATOM 959 C CA . LEU A 1 115 ? -12.633 -5.59 -11.391 1 96.19 115 LEU A CA 1
ATOM 960 C C . LEU A 1 115 ? -13.211 -6.969 -11.07 1 96.19 115 LEU A C 1
ATOM 962 O O . LEU A 1 115 ? -14.391 -7.219 -11.312 1 96.19 115 LEU A O 1
ATOM 966 N N . CYS A 1 116 ? -12.438 -7.828 -10.453 1 96.38 116 CYS A N 1
ATOM 967 C CA . CYS A 1 116 ? -12.805 -9.227 -10.266 1 96.38 116 CYS A CA 1
ATOM 968 C C . CYS A 1 116 ? -13.711 -9.398 -9.055 1 96.38 116 CYS A C 1
ATOM 970 O O . CYS A 1 116 ? -14.562 -10.289 -9.031 1 96.38 116 CYS A O 1
ATOM 972 N N . TYR A 1 117 ? -13.578 -8.578 -7.953 1 92.69 117 TYR A N 1
ATOM 973 C CA . TYR A 1 117 ? -14.359 -8.703 -6.727 1 92.69 117 TYR A CA 1
ATOM 974 C C . TYR A 1 117 ? -15.648 -7.902 -6.82 1 92.69 117 TYR A C 1
ATOM 976 O O . TYR A 1 117 ? -16.703 -8.359 -6.363 1 92.69 117 TYR A O 1
ATOM 984 N N . TYR A 1 118 ? -15.672 -6.789 -7.355 1 86.19 118 TYR A N 1
ATOM 985 C CA . TYR A 1 118 ? -16.766 -5.848 -7.141 1 86.19 118 TYR A CA 1
ATOM 986 C C . TYR A 1 118 ? -17.531 -5.602 -8.43 1 86.19 118 TYR A C 1
ATOM 988 O O . TYR A 1 118 ? -18.016 -4.492 -8.672 1 86.19 118 TYR A O 1
ATOM 996 N N . SER A 1 119 ? -17.547 -6.598 -9.273 1 89.5 119 SER A N 1
ATOM 997 C CA . SER A 1 119 ? -18.359 -6.539 -10.477 1 89.5 119 SER A CA 1
ATOM 998 C C . SER A 1 119 ? -19.609 -7.398 -10.336 1 89.5 119 SER A C 1
ATOM 1000 O O . SER A 1 119 ? -19.656 -8.32 -9.523 1 89.5 119 SER A O 1
ATOM 1002 N N . THR A 1 120 ? -20.594 -6.926 -10.961 1 89.69 120 THR A N 1
ATOM 1003 C CA . THR A 1 120 ? -21.766 -7.738 -11.242 1 89.69 120 THR A CA 1
ATOM 1004 C C . THR A 1 120 ? -21.828 -8.117 -12.719 1 89.69 120 THR A C 1
ATOM 1006 O O . THR A 1 120 ? -21.031 -7.637 -13.523 1 89.69 120 THR A O 1
ATOM 1009 N N . LYS A 1 121 ? -22.828 -9.008 -12.961 1 89.75 121 LYS A N 1
ATOM 1010 C CA . LYS A 1 121 ? -23.031 -9.344 -14.367 1 89.75 121 LYS A CA 1
ATOM 1011 C C . LYS A 1 121 ? -23.281 -8.094 -15.203 1 89.75 121 LYS A C 1
ATOM 1013 O O . LYS A 1 121 ? -22.781 -7.977 -16.328 1 89.75 121 LYS A O 1
ATOM 1018 N N . GLU A 1 122 ? -23.953 -7.18 -14.609 1 91.06 122 GLU A N 1
ATOM 1019 C CA . GLU A 1 122 ? -24.359 -5.969 -15.32 1 91.06 122 GLU A CA 1
ATOM 1020 C C . GLU A 1 122 ? -23.219 -4.98 -15.445 1 91.06 122 GLU A C 1
ATOM 1022 O O . GLU A 1 122 ? -23.141 -4.227 -16.422 1 91.06 122 GLU A O 1
ATOM 1027 N N . SER A 1 123 ? -22.281 -5.047 -14.562 1 92.56 123 SER A N 1
ATOM 1028 C CA . SER A 1 123 ? -21.281 -3.982 -14.508 1 92.56 123 SER A CA 1
ATOM 1029 C C . SER A 1 123 ? -19.922 -4.465 -15.023 1 92.56 123 SER A C 1
ATOM 1031 O O . SER A 1 123 ? -19.047 -3.654 -15.305 1 92.56 123 SER A O 1
ATOM 1033 N N . PHE A 1 124 ? -19.828 -5.75 -15.258 1 93.38 124 PHE A N 1
ATOM 1034 C CA . PHE A 1 124 ? -18.531 -6.34 -15.562 1 93.38 124 PHE A CA 1
ATOM 1035 C C . PHE A 1 124 ? -18 -5.812 -16.891 1 93.38 124 PHE A C 1
ATOM 1037 O O . PHE A 1 124 ? -16.812 -5.488 -17 1 93.38 124 PHE A O 1
ATOM 1044 N N . ALA A 1 125 ? -18.828 -5.707 -17.828 1 93.88 125 ALA A N 1
ATOM 1045 C CA . ALA A 1 125 ? -18.375 -5.25 -19.141 1 93.88 125 ALA A CA 1
ATOM 1046 C C . ALA A 1 125 ? -17.844 -3.826 -19.078 1 93.88 125 ALA A C 1
ATOM 1048 O O . ALA A 1 125 ? -16.781 -3.531 -19.641 1 93.88 125 ALA A O 1
ATOM 1049 N N . LYS A 1 126 ? -18.578 -2.957 -18.469 1 93.81 126 LYS A N 1
ATOM 1050 C CA . LYS A 1 126 ? -18.125 -1.58 -18.297 1 93.81 126 LYS A CA 1
ATOM 1051 C C . LYS A 1 126 ? -16.828 -1.521 -17.484 1 93.81 126 LYS A C 1
ATOM 1053 O O . LYS A 1 126 ? -15.898 -0.793 -17.844 1 93.81 126 LYS A O 1
ATOM 1058 N N . GLY A 1 127 ? -16.812 -2.266 -16.469 1 94.88 127 GLY A N 1
ATOM 1059 C CA . GLY A 1 127 ? -15.617 -2.342 -15.641 1 94.88 127 GLY A CA 1
ATOM 1060 C C . GLY A 1 127 ? -14.406 -2.85 -16.406 1 94.88 127 GLY A C 1
ATOM 1061 O O . GLY A 1 127 ? -13.297 -2.336 -16.219 1 94.88 127 GLY A O 1
ATOM 1062 N N . LYS A 1 128 ? -14.609 -3.836 -17.172 1 95.62 128 LYS A N 1
ATOM 1063 C CA . LYS A 1 128 ? -13.531 -4.395 -17.984 1 95.62 128 LYS A CA 1
ATOM 1064 C C . LYS A 1 128 ? -12.992 -3.357 -18.969 1 95.62 128 LYS A C 1
ATOM 1066 O O . LYS A 1 128 ? -11.781 -3.25 -19.156 1 95.62 128 LYS A O 1
ATOM 1071 N N . PHE A 1 129 ? -13.859 -2.648 -19.578 1 94.81 129 PHE A N 1
ATOM 1072 C CA . PHE A 1 129 ? -13.453 -1.591 -20.484 1 94.81 129 PHE A CA 1
ATOM 1073 C C . PHE A 1 129 ? -12.578 -0.567 -19.781 1 94.81 129 PHE A C 1
ATOM 1075 O O . PHE A 1 129 ? -11.516 -0.197 -20.281 1 94.81 129 PHE A O 1
ATOM 1082 N N . GLU A 1 130 ? -12.984 -0.125 -18.609 1 93.12 130 GLU A N 1
ATOM 1083 C CA . GLU A 1 130 ? -12.227 0.833 -17.812 1 93.12 130 GLU A CA 1
ATOM 1084 C C . GLU A 1 130 ? -10.883 0.244 -17.375 1 93.12 130 GLU A C 1
ATOM 1086 O O . GLU A 1 130 ? -9.859 0.929 -17.406 1 93.12 130 GLU A O 1
ATOM 1091 N N . PHE A 1 131 ? -10.945 -1.005 -17.016 1 95.5 131 PHE A N 1
ATOM 1092 C CA . PHE A 1 131 ? -9.727 -1.709 -16.625 1 95.5 131 PHE A CA 1
ATOM 1093 C C . PHE A 1 131 ? -8.727 -1.736 -17.781 1 95.5 131 PHE A C 1
ATOM 1095 O O . PHE A 1 131 ? -7.539 -1.479 -17.594 1 95.5 131 PHE A O 1
ATOM 1102 N N . MET A 1 132 ? -9.195 -2.016 -18.953 1 95.5 132 MET A N 1
ATOM 1103 C CA . MET A 1 132 ? -8.32 -2.141 -20.125 1 95.5 132 MET A CA 1
ATOM 1104 C C . MET A 1 132 ? -7.645 -0.811 -20.438 1 95.5 132 MET A C 1
ATOM 1106 O O . MET A 1 132 ? -6.488 -0.784 -20.875 1 95.5 132 MET A O 1
ATOM 1110 N N . GLN A 1 133 ? -8.289 0.28 -20.203 1 93.31 133 GLN A N 1
ATOM 1111 C CA . GLN A 1 133 ? -7.699 1.596 -20.438 1 93.31 133 GLN A CA 1
ATOM 1112 C C . GLN A 1 133 ? -6.539 1.849 -19.469 1 93.31 133 GLN A C 1
ATOM 1114 O O . GLN A 1 133 ? -5.488 2.342 -19.875 1 93.31 133 GLN A O 1
ATOM 1119 N N . ASN A 1 134 ? -6.77 1.522 -18.281 1 95 134 ASN A N 1
ATOM 1120 C CA . ASN A 1 134 ? -5.719 1.695 -17.297 1 95 134 ASN A CA 1
ATOM 1121 C C . ASN A 1 134 ? -4.598 0.675 -17.469 1 95 134 ASN A C 1
ATOM 1123 O O . ASN A 1 134 ? -3.426 0.994 -17.281 1 95 134 ASN A O 1
ATOM 1127 N N . PHE A 1 135 ? -5.023 -0.482 -17.906 1 97.69 135 PHE A N 1
ATOM 1128 C CA . PHE A 1 135 ? -4.094 -1.593 -18.094 1 97.69 135 PHE A CA 1
ATOM 1129 C C . PHE A 1 135 ? -2.988 -1.213 -19.062 1 97.69 135 PHE A C 1
ATOM 1131 O O . PHE A 1 135 ? -1.806 -1.392 -18.766 1 97.69 135 PHE A O 1
ATOM 1138 N N . ALA A 1 136 ? -3.312 -0.656 -20.141 1 96.81 136 ALA A N 1
ATOM 1139 C CA . ALA A 1 136 ? -2.348 -0.293 -21.172 1 96.81 136 ALA A CA 1
ATOM 1140 C C . ALA A 1 136 ? -1.356 0.748 -20.656 1 96.81 136 ALA A C 1
ATOM 1142 O O . ALA A 1 136 ? -0.167 0.693 -20.984 1 96.81 136 ALA A O 1
ATOM 1143 N N . VAL A 1 137 ? -1.803 1.648 -19.828 1 96.12 137 VAL A N 1
ATOM 1144 C CA . VAL A 1 137 ? -0.956 2.705 -19.297 1 96.12 137 VAL A CA 1
ATOM 1145 C C . VAL A 1 137 ? 0.138 2.092 -18.422 1 96.12 137 VAL A C 1
ATOM 1147 O O . VAL A 1 137 ? 1.319 2.406 -18.578 1 96.12 137 VAL A O 1
ATOM 1150 N N . TYR A 1 138 ? -0.232 1.201 -17.547 1 98.12 138 TYR A N 1
ATOM 1151 C CA . TYR A 1 138 ? 0.733 0.54 -16.672 1 98.12 138 TYR A CA 1
ATOM 1152 C C . TYR A 1 138 ? 1.682 -0.34 -17.484 1 98.12 138 TYR A C 1
ATOM 1154 O O . TYR A 1 138 ? 2.898 -0.301 -17.281 1 98.12 138 TYR A O 1
ATOM 1162 N N . MET A 1 139 ? 1.121 -1.086 -18.406 1 98.56 139 MET A N 1
ATOM 1163 C CA . MET A 1 139 ? 1.913 -2.064 -19.141 1 98.56 139 MET A CA 1
ATOM 1164 C C . MET A 1 139 ? 2.939 -1.372 -20.031 1 98.56 139 MET A C 1
ATOM 1166 O O . MET A 1 139 ? 4.066 -1.847 -20.172 1 98.56 139 MET A O 1
ATOM 1170 N N . ASP A 1 140 ? 2.531 -0.244 -20.594 1 98.25 140 ASP A N 1
ATOM 1171 C CA . ASP A 1 140 ? 3.482 0.515 -21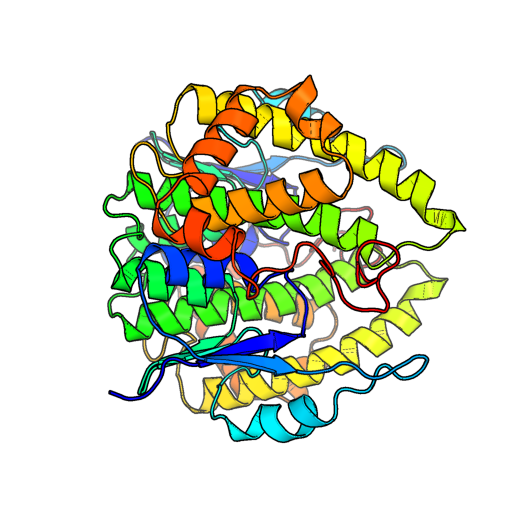.406 1 98.25 140 ASP A CA 1
ATOM 1172 C C . ASP A 1 140 ? 4.672 0.975 -20.562 1 98.25 140 ASP A C 1
ATOM 1174 O O . ASP A 1 140 ? 5.812 0.959 -21.031 1 98.25 140 ASP A O 1
ATOM 1178 N N . ARG A 1 141 ? 4.422 1.375 -19.375 1 98.38 141 ARG A N 1
ATOM 1179 C CA . ARG A 1 141 ? 5.48 1.834 -18.484 1 98.38 141 ARG A CA 1
ATOM 1180 C C . ARG A 1 141 ? 6.359 0.673 -18.031 1 98.38 141 ARG A C 1
ATOM 1182 O O . ARG A 1 141 ? 7.586 0.794 -18 1 98.38 141 ARG A O 1
ATOM 1189 N N . PHE A 1 142 ? 5.727 -0.472 -17.656 1 98.88 142 PHE A N 1
ATOM 1190 C CA . PHE A 1 142 ? 6.516 -1.648 -17.297 1 98.88 142 PHE A CA 1
ATOM 1191 C C . PHE A 1 142 ? 7.398 -2.078 -18.469 1 98.88 142 PHE A C 1
ATOM 1193 O O . PHE A 1 142 ? 8.57 -2.398 -18.281 1 98.88 142 PHE A O 1
ATOM 1200 N N . GLU A 1 143 ? 6.785 -2.08 -19.625 1 98.88 143 GLU A N 1
ATOM 1201 C CA . GLU A 1 143 ? 7.508 -2.477 -20.828 1 98.88 143 GLU A CA 1
ATOM 1202 C C . GLU A 1 143 ? 8.734 -1.597 -21.047 1 98.88 143 GLU A C 1
ATOM 1204 O O . GLU A 1 143 ? 9.836 -2.102 -21.297 1 98.88 143 GLU A O 1
ATOM 1209 N N . LEU A 1 144 ? 8.539 -0.33 -20.969 1 98.56 144 LEU A N 1
ATOM 1210 C CA . LEU A 1 144 ? 9.633 0.613 -21.156 1 98.56 144 LEU A CA 1
ATOM 1211 C C . LEU A 1 144 ? 10.672 0.465 -20.047 1 98.56 144 LEU A C 1
ATOM 1213 O O . LEU A 1 144 ? 11.875 0.397 -20.312 1 98.56 144 LEU A O 1
ATOM 1217 N N . TYR A 1 145 ? 10.273 0.439 -18.828 1 98.75 145 TYR A N 1
ATOM 1218 C CA . TYR A 1 145 ? 11.18 0.359 -17.688 1 98.75 145 TYR A CA 1
ATOM 1219 C C . TYR A 1 145 ? 12.047 -0.892 -17.766 1 98.75 145 TYR A C 1
ATO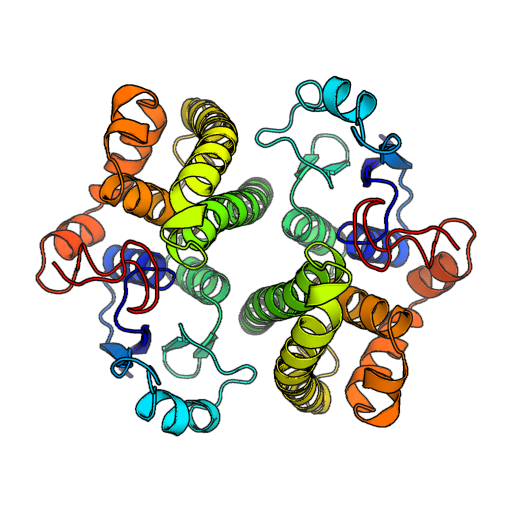M 1221 O O . TYR A 1 145 ? 13.266 -0.82 -17.594 1 98.75 145 TYR A O 1
ATOM 1229 N N . LEU A 1 146 ? 11.453 -2.018 -18.062 1 98.81 146 LEU A N 1
ATOM 1230 C CA . LEU A 1 146 ? 12.133 -3.309 -18.047 1 98.81 146 LEU A CA 1
ATOM 1231 C C . LEU A 1 146 ? 12.984 -3.486 -19.312 1 98.81 146 LEU A C 1
ATOM 1233 O O . LEU A 1 146 ? 13.797 -4.406 -19.391 1 98.81 146 LEU A O 1
ATOM 1237 N N . SER A 1 147 ? 12.758 -2.658 -20.281 1 98.5 147 SER A N 1
ATOM 1238 C CA . SER A 1 147 ? 13.656 -2.658 -21.422 1 98.5 147 SER A CA 1
ATOM 1239 C C . SER A 1 147 ? 15.031 -2.115 -21.047 1 98.5 147 SER A C 1
ATOM 1241 O O . SER A 1 147 ? 16.016 -2.404 -21.719 1 98.5 147 SER A O 1
ATOM 1243 N N . ASN A 1 148 ? 15.07 -1.389 -19.938 1 97.88 148 ASN A N 1
ATOM 1244 C CA . ASN A 1 148 ? 16.312 -0.745 -19.516 1 97.88 148 ASN A CA 1
ATOM 1245 C C . ASN A 1 148 ? 16.828 -1.333 -18.219 1 97.88 148 ASN A C 1
ATOM 1247 O O . ASN A 1 148 ? 17.938 -1.014 -17.781 1 97.88 148 ASN A O 1
ATOM 1251 N N . HIS A 1 149 ? 16.062 -2.123 -17.625 1 98.56 149 HIS A N 1
ATOM 1252 C CA . HIS A 1 149 ? 16.422 -2.764 -16.359 1 98.56 149 HIS A CA 1
ATOM 1253 C C . HIS A 1 149 ? 16.047 -4.246 -16.375 1 98.56 149 HIS A C 1
ATOM 1255 O O . HIS A 1 149 ? 15 -4.625 -16.891 1 98.56 149 HIS A O 1
ATOM 1261 N N . ARG A 1 150 ? 16.906 -5.066 -15.805 1 98.5 150 ARG A N 1
ATOM 1262 C CA . ARG A 1 150 ? 16.641 -6.5 -15.742 1 98.5 150 ARG A CA 1
ATOM 1263 C C . ARG A 1 150 ? 15.516 -6.809 -14.766 1 98.5 150 ARG A C 1
ATOM 1265 O O . ARG A 1 150 ? 14.711 -7.719 -15 1 98.5 150 ARG A O 1
ATOM 1272 N N . TYR A 1 151 ? 15.531 -6.055 -13.664 1 98.81 151 TYR A N 1
ATOM 1273 C CA . TYR A 1 151 ? 14.539 -6.18 -12.609 1 98.81 151 TYR A CA 1
ATOM 1274 C C . TYR A 1 151 ? 14.031 -4.812 -12.172 1 98.81 151 TYR A C 1
ATOM 1276 O O . TYR A 1 151 ? 14.531 -3.781 -12.633 1 98.81 151 TYR A O 1
ATOM 1284 N N . MET A 1 152 ? 13.062 -4.766 -11.297 1 98.81 152 MET A N 1
A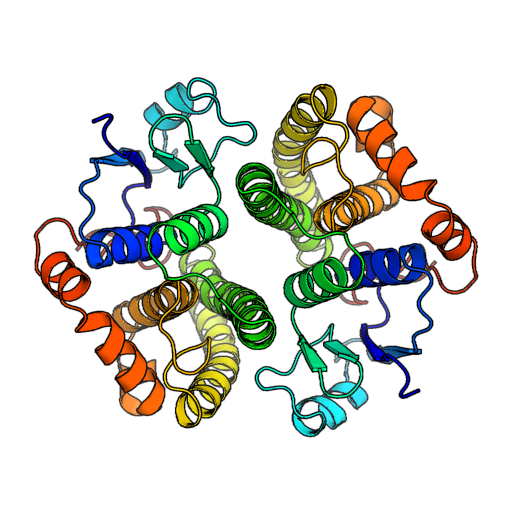TOM 1285 C CA . MET A 1 152 ? 12.469 -3.514 -10.836 1 98.81 152 MET A CA 1
ATOM 1286 C C . MET A 1 152 ? 13.469 -2.699 -10.023 1 98.81 152 MET A C 1
ATOM 1288 O O . MET A 1 152 ? 13.445 -1.469 -10.055 1 98.81 152 MET A O 1
ATOM 1292 N N . ALA A 1 153 ? 14.375 -3.354 -9.328 1 98.25 153 ALA A N 1
ATOM 1293 C CA . ALA A 1 153 ? 15.398 -2.66 -8.555 1 98.25 153 ALA A CA 1
ATOM 1294 C C . ALA A 1 153 ? 16.562 -2.242 -9.438 1 98.25 153 ALA A C 1
ATOM 1296 O O . ALA A 1 153 ? 17.453 -1.501 -8.992 1 98.25 153 ALA A O 1
ATOM 1297 N N . GLY A 1 154 ? 16.625 -2.682 -10.617 1 97.69 154 GLY A N 1
ATOM 1298 C CA . GLY A 1 154 ? 17.75 -2.521 -11.516 1 97.69 154 GLY A CA 1
ATOM 1299 C C . GLY A 1 154 ? 18.312 -3.842 -12.008 1 97.69 154 GLY A C 1
ATOM 1300 O O . GLY A 1 154 ? 17.688 -4.531 -12.82 1 97.69 154 GLY A O 1
ATOM 1301 N N . ASP A 1 155 ? 19.406 -4.203 -11.516 1 96.88 155 ASP A N 1
ATOM 1302 C CA . ASP A 1 155 ? 20.062 -5.402 -12.016 1 96.88 155 ASP A CA 1
ATOM 1303 C C . ASP A 1 155 ? 19.859 -6.582 -11.062 1 96.88 155 ASP A C 1
ATOM 1305 O O . ASP A 1 155 ? 20.031 -7.738 -11.453 1 96.88 155 ASP A O 1
ATOM 1309 N N . ARG A 1 156 ? 19.422 -6.277 -9.93 1 97.38 156 ARG A N 1
ATOM 1310 C CA . ARG A 1 156 ? 19.328 -7.32 -8.914 1 97.38 156 ARG A CA 1
ATOM 1311 C C . ARG A 1 156 ? 17.875 -7.711 -8.672 1 97.38 156 ARG A C 1
ATOM 1313 O O . ARG A 1 156 ? 16.984 -6.852 -8.641 1 97.38 156 ARG A O 1
ATOM 1320 N N . LEU A 1 157 ? 17.688 -9.039 -8.492 1 98.81 157 LEU A N 1
ATOM 1321 C CA . LEU A 1 157 ? 16.391 -9.57 -8.062 1 98.81 157 LEU A CA 1
ATOM 1322 C C . LEU A 1 157 ? 16.078 -9.148 -6.633 1 98.81 157 LEU A C 1
ATOM 1324 O O . LEU A 1 157 ? 16.938 -9.258 -5.75 1 98.81 157 LEU A O 1
ATOM 1328 N N . THR A 1 158 ? 14.914 -8.602 -6.422 1 98.94 158 THR A N 1
ATOM 1329 C CA . THR A 1 158 ? 14.469 -8.25 -5.078 1 98.94 158 THR A CA 1
ATOM 1330 C C . THR A 1 158 ? 13.039 -8.734 -4.844 1 98.94 158 THR A C 1
ATOM 1332 O O . THR A 1 158 ? 12.398 -9.258 -5.758 1 98.94 158 THR A O 1
ATOM 1335 N N . TYR A 1 159 ? 12.484 -8.492 -3.652 1 98.94 159 TYR A N 1
ATOM 1336 C CA . TYR A 1 159 ? 11.148 -8.914 -3.246 1 98.94 159 TYR A CA 1
ATOM 1337 C C . TYR A 1 159 ? 10.086 -8.32 -4.164 1 98.94 159 TYR A C 1
ATOM 1339 O O . TYR A 1 159 ? 9.047 -8.938 -4.391 1 98.94 159 TYR A O 1
ATOM 1347 N N . VAL A 1 160 ? 10.312 -7.145 -4.715 1 98.94 160 VAL A N 1
ATOM 1348 C CA . VAL A 1 160 ? 9.273 -6.434 -5.453 1 98.94 160 VAL A CA 1
ATOM 1349 C C . VAL A 1 160 ? 9.023 -7.125 -6.789 1 98.94 160 VAL A C 1
ATOM 1351 O O . VAL A 1 160 ? 7.91 -7.074 -7.324 1 98.94 160 VAL A O 1
ATOM 1354 N N . ASP A 1 161 ? 10.023 -7.828 -7.301 1 98.94 161 ASP A N 1
ATOM 1355 C CA . ASP A 1 161 ? 9.875 -8.547 -8.562 1 98.94 161 ASP A CA 1
ATOM 1356 C C . ASP A 1 161 ? 8.852 -9.672 -8.438 1 98.94 161 ASP A C 1
ATOM 1358 O O . ASP A 1 161 ? 8.109 -9.953 -9.383 1 98.94 161 ASP A O 1
ATOM 1362 N N . PHE A 1 162 ? 8.789 -10.297 -7.277 1 98.94 162 PHE A N 1
ATOM 1363 C CA . PHE A 1 162 ? 7.82 -11.367 -7.055 1 98.94 162 PHE A CA 1
ATOM 1364 C C . PHE A 1 162 ? 6.402 -10.805 -6.988 1 98.94 162 PHE A C 1
ATOM 1366 O O . PHE A 1 162 ? 5.449 -11.453 -7.422 1 98.94 162 PHE A O 1
ATOM 1373 N N . GLY A 1 163 ? 6.293 -9.609 -6.422 1 98.88 163 GLY A N 1
ATOM 1374 C CA . GLY A 1 163 ? 5.008 -8.93 -6.426 1 98.88 163 GLY A CA 1
ATOM 1375 C C . GLY A 1 163 ? 4.508 -8.602 -7.82 1 98.88 163 GLY A C 1
ATOM 1376 O O . GLY A 1 163 ? 3.346 -8.859 -8.148 1 98.88 163 GLY A O 1
ATOM 1377 N N . LEU A 1 164 ? 5.422 -8.039 -8.625 1 98.94 164 LEU A N 1
ATOM 1378 C CA . LEU A 1 164 ? 5.027 -7.723 -9.992 1 98.94 164 LEU A CA 1
ATOM 1379 C C . LEU A 1 164 ? 4.715 -8.992 -10.773 1 98.94 164 LEU A C 1
ATOM 1381 O O . LEU A 1 164 ? 3.703 -9.055 -11.477 1 98.94 164 LEU A O 1
ATOM 1385 N N . PHE A 1 165 ? 5.566 -9.977 -10.633 1 98.94 165 PHE A N 1
ATOM 1386 C CA . PHE A 1 165 ? 5.363 -11.234 -11.352 1 98.94 165 PHE A CA 1
ATOM 1387 C C . PHE A 1 165 ? 3.99 -11.812 -11.047 1 98.94 165 PHE A C 1
ATOM 1389 O O . PHE A 1 165 ? 3.246 -12.172 -11.961 1 98.94 165 PHE A O 1
ATOM 1396 N N . GLU A 1 166 ? 3.652 -11.875 -9.789 1 98.81 166 GLU A N 1
ATOM 1397 C CA . GLU A 1 166 ? 2.381 -12.492 -9.422 1 98.81 166 GLU A CA 1
ATOM 1398 C C . GLU A 1 166 ? 1.201 -11.68 -9.945 1 98.81 166 GLU A C 1
ATOM 1400 O O . GLU A 1 166 ? 0.205 -12.25 -10.398 1 98.81 166 GLU A O 1
ATOM 1405 N N . ALA A 1 167 ? 1.277 -10.344 -9.859 1 98.69 167 ALA A N 1
ATOM 1406 C CA . ALA A 1 167 ? 0.219 -9.5 -10.406 1 98.69 167 ALA A CA 1
ATOM 1407 C C . ALA A 1 167 ? 0.004 -9.789 -11.891 1 98.69 167 ALA A C 1
ATOM 1409 O O . ALA A 1 167 ? -1.135 -9.914 -12.352 1 98.69 167 ALA A O 1
ATOM 1410 N N . LEU A 1 168 ? 1.087 -9.898 -12.617 1 98.88 168 LEU A N 1
ATOM 1411 C CA . LEU A 1 168 ? 1.03 -10.164 -14.055 1 98.88 168 LEU A CA 1
ATOM 1412 C C . LEU A 1 168 ? 0.532 -11.578 -14.328 1 98.88 168 LEU A C 1
ATOM 1414 O O . LEU A 1 168 ? -0.227 -11.797 -15.273 1 98.88 168 LEU A O 1
ATOM 1418 N N . ASP A 1 169 ? 0.969 -12.508 -13.5 1 98.75 169 ASP A N 1
ATOM 1419 C CA . ASP A 1 169 ? 0.583 -13.898 -13.695 1 98.75 169 ASP A CA 1
ATOM 1420 C C . ASP A 1 169 ? -0.921 -14.086 -13.508 1 98.75 169 ASP A C 1
ATOM 1422 O O . ASP A 1 169 ? -1.539 -14.906 -14.18 1 98.75 169 ASP A O 1
ATOM 1426 N N . GLN A 1 170 ? -1.509 -13.344 -12.617 1 98.25 170 GLN A N 1
ATOM 1427 C CA . GLN A 1 170 ? -2.957 -13.391 -12.445 1 98.25 170 GLN A CA 1
ATOM 1428 C C . GLN A 1 170 ? -3.676 -12.875 -13.688 1 98.25 170 GLN A C 1
ATOM 1430 O O . GLN A 1 170 ? -4.727 -13.398 -14.07 1 98.25 170 GLN A O 1
ATOM 1435 N N . ILE A 1 171 ? -3.104 -11.891 -14.312 1 98.19 171 ILE A N 1
ATOM 1436 C CA . ILE A 1 171 ? -3.658 -11.367 -15.562 1 98.19 171 ILE A CA 1
ATOM 1437 C C . ILE A 1 171 ? -3.562 -12.43 -16.656 1 98.19 171 ILE A C 1
ATOM 1439 O O . ILE A 1 171 ? -4.477 -12.57 -17.469 1 98.19 171 ILE A O 1
ATOM 1443 N N . MET A 1 172 ? -2.473 -13.195 -16.672 1 98.19 172 MET A N 1
ATOM 1444 C CA . MET A 1 172 ? -2.293 -14.281 -17.641 1 98.19 172 MET A CA 1
ATOM 1445 C C . MET A 1 172 ? -3.4 -15.32 -17.5 1 98.19 172 MET A C 1
ATOM 1447 O O . MET A 1 172 ? -3.838 -15.898 -18.5 1 98.19 172 MET A O 1
ATOM 1451 N N . VAL A 1 173 ? -3.855 -15.555 -16.297 1 97.69 173 VAL A N 1
ATOM 1452 C CA . VAL A 1 173 ? -4.941 -16.5 -16.062 1 97.69 173 VAL A CA 1
ATOM 1453 C C . VAL A 1 173 ? -6.246 -15.938 -16.625 1 97.69 173 VAL A C 1
ATOM 1455 O O . VAL A 1 173 ? -7.059 -16.672 -17.188 1 97.69 173 VAL A O 1
ATOM 1458 N N . PHE A 1 174 ? -6.441 -14.664 -16.5 1 97.12 174 PHE A N 1
ATOM 1459 C CA . PHE A 1 174 ? -7.633 -13.984 -16.984 1 97.12 174 PHE A CA 1
ATOM 1460 C C . PHE A 1 174 ? -7.656 -13.977 -18.516 1 97.12 174 PHE A C 1
ATOM 1462 O O . PHE A 1 174 ? -8.648 -14.375 -19.125 1 97.12 174 PHE A O 1
ATOM 1469 N N . ASP A 1 175 ? -6.613 -13.578 -19.141 1 97.38 175 ASP A N 1
ATOM 1470 C CA . ASP A 1 175 ? -6.438 -13.523 -20.594 1 97.38 175 ASP A CA 1
ATOM 1471 C C . ASP A 1 175 ? -4.969 -13.336 -20.953 1 97.38 175 ASP A C 1
ATOM 1473 O O . ASP A 1 175 ? -4.465 -12.211 -20.969 1 97.38 175 ASP A O 1
ATOM 1477 N N . ALA A 1 176 ? -4.336 -14.375 -21.328 1 98.12 176 ALA A N 1
ATOM 1478 C CA . ALA A 1 176 ? -2.896 -14.383 -21.578 1 98.12 176 ALA A CA 1
ATOM 1479 C C . ALA A 1 176 ? -2.533 -13.453 -22.734 1 98.12 176 ALA A C 1
ATOM 1481 O O . ALA A 1 176 ? -1.433 -12.898 -22.781 1 98.12 176 ALA A O 1
ATOM 1482 N N . SER A 1 177 ? -3.367 -13.281 -23.656 1 97.88 177 SER A N 1
ATOM 1483 C CA . SER A 1 177 ? -3.088 -12.5 -24.859 1 97.88 177 SER A CA 1
ATOM 1484 C C . SER A 1 177 ? -2.867 -11.031 -24.531 1 97.88 177 SER A C 1
ATOM 1486 O O . SER A 1 177 ? -2.242 -10.297 -25.297 1 97.88 177 SER A O 1
ATOM 1488 N N . LEU A 1 178 ? -3.377 -10.594 -23.375 1 97.62 178 LEU A N 1
ATOM 1489 C CA . LEU A 1 178 ? -3.211 -9.211 -22.938 1 97.62 178 LEU A CA 1
ATOM 1490 C C . LEU A 1 178 ? -1.734 -8.875 -22.766 1 97.62 178 LEU A C 1
ATOM 1492 O O . LEU A 1 178 ? -1.339 -7.715 -22.891 1 97.62 178 LEU A O 1
ATOM 1496 N N . ILE A 1 179 ? -0.938 -9.898 -22.5 1 98.56 179 ILE A N 1
ATOM 1497 C CA . ILE A 1 179 ? 0.482 -9.664 -22.266 1 98.56 179 ILE A CA 1
ATOM 1498 C C . ILE A 1 179 ? 1.298 -10.227 -23.422 1 98.56 179 ILE A C 1
ATOM 1500 O O . ILE A 1 179 ? 2.127 -9.531 -24 1 98.56 179 ILE A O 1
ATOM 1504 N N . THR A 1 180 ? 1.055 -11.461 -23.859 1 98.31 180 THR A N 1
ATOM 1505 C CA . THR A 1 180 ? 1.89 -12.188 -24.797 1 98.31 180 THR A CA 1
ATOM 1506 C C . THR A 1 180 ? 1.839 -11.539 -26.172 1 98.31 180 THR A C 1
ATOM 1508 O O . THR A 1 180 ? 2.803 -11.609 -26.938 1 98.31 180 THR A O 1
ATOM 1511 N N . ASP A 1 181 ? 0.787 -10.836 -26.438 1 97.81 181 ASP A N 1
ATOM 1512 C CA . ASP A 1 181 ? 0.626 -10.305 -27.781 1 97.81 181 ASP A CA 1
ATOM 1513 C C . ASP A 1 181 ? 1.29 -8.938 -27.922 1 97.81 181 ASP A C 1
ATOM 1515 O O . ASP A 1 181 ? 1.623 -8.516 -29.031 1 97.81 181 ASP A O 1
ATOM 1519 N N . THR A 1 182 ? 1.492 -8.227 -26.875 1 97.69 182 THR A N 1
ATOM 1520 C CA . THR A 1 182 ? 1.792 -6.809 -27.016 1 97.69 182 THR A CA 1
ATOM 1521 C C . THR A 1 182 ? 3.016 -6.43 -26.203 1 97.69 182 THR A C 1
ATOM 1523 O O . THR A 1 182 ? 3.666 -5.418 -26.469 1 97.69 182 THR A O 1
ATOM 1526 N N . TYR A 1 183 ? 3.402 -7.23 -25.234 1 98.69 183 TYR A N 1
ATOM 1527 C CA . TYR A 1 183 ? 4.426 -6.793 -24.281 1 98.69 183 TYR A CA 1
ATOM 1528 C C . TYR A 1 183 ? 5.5 -7.859 -24.109 1 98.69 183 TYR A C 1
ATOM 1530 O O . TYR A 1 183 ? 5.602 -8.484 -23.047 1 98.69 183 TYR A O 1
ATOM 1538 N N . PRO A 1 184 ? 6.379 -7.98 -25.078 1 98.75 184 PRO A N 1
ATOM 1539 C CA . PRO A 1 184 ? 7.375 -9.055 -25.062 1 98.75 184 PRO A CA 1
ATOM 1540 C C . PRO A 1 184 ? 8.406 -8.891 -23.953 1 98.75 184 PRO A C 1
ATOM 1542 O O . PRO A 1 184 ? 8.891 -9.883 -23.406 1 98.75 184 PRO A O 1
ATOM 1545 N N . THR A 1 185 ? 8.766 -7.621 -23.625 1 98.88 185 THR A N 1
ATOM 1546 C CA . THR A 1 185 ? 9.758 -7.402 -22.578 1 98.88 185 THR A CA 1
ATOM 1547 C C . THR A 1 185 ? 9.195 -7.785 -21.219 1 98.88 185 THR A C 1
ATOM 1549 O O . THR A 1 185 ? 9.883 -8.414 -20.406 1 98.88 185 THR A O 1
ATOM 1552 N N . VAL A 1 186 ? 7.98 -7.426 -21 1 98.94 186 VAL A N 1
ATOM 1553 C CA . VAL A 1 186 ? 7.309 -7.809 -19.75 1 98.94 186 VAL A CA 1
ATOM 1554 C C . VAL A 1 186 ? 7.199 -9.328 -19.672 1 98.94 186 VAL A C 1
ATOM 1556 O O . VAL A 1 186 ? 7.449 -9.922 -18.625 1 98.94 186 VAL A O 1
ATOM 1559 N N . PHE A 1 187 ? 6.852 -9.93 -20.766 1 98.88 187 PHE A N 1
ATOM 1560 C CA . PHE A 1 187 ? 6.727 -11.383 -20.797 1 98.88 187 PHE A CA 1
ATOM 1561 C C . PHE A 1 187 ? 8.062 -12.047 -20.5 1 98.88 187 PHE A C 1
ATOM 1563 O O . PHE A 1 187 ? 8.125 -13.055 -19.797 1 98.88 187 PHE A O 1
ATOM 1570 N N . ARG A 1 188 ? 9.117 -11.562 -21.031 1 98.75 188 ARG A N 1
ATOM 1571 C CA . ARG A 1 188 ? 10.453 -12.078 -20.75 1 98.75 188 ARG A CA 1
ATOM 1572 C C . ARG A 1 188 ? 10.805 -11.93 -19.281 1 98.75 188 ARG A C 1
ATOM 1574 O O . ARG A 1 188 ? 11.406 -12.828 -18.688 1 98.75 188 ARG A O 1
ATOM 1581 N N . PHE A 1 189 ? 10.516 -10.742 -18.719 1 98.88 189 PHE A N 1
ATOM 1582 C CA . PHE A 1 189 ? 10.68 -10.547 -17.281 1 98.88 189 PHE A CA 1
ATOM 1583 C C . PHE A 1 189 ? 9.953 -11.625 -16.5 1 98.88 189 PHE A C 1
ATOM 1585 O O . PHE A 1 189 ? 10.516 -12.219 -15.57 1 98.88 189 PHE A O 1
ATOM 1592 N N . MET A 1 190 ? 8.703 -11.922 -16.891 1 98.88 190 MET A N 1
ATOM 1593 C CA . MET A 1 190 ? 7.918 -12.945 -16.219 1 98.88 190 MET A CA 1
ATOM 1594 C C . MET A 1 190 ? 8.586 -14.305 -16.328 1 98.88 190 MET A C 1
ATOM 1596 O O . MET A 1 190 ? 8.656 -15.055 -15.352 1 98.88 190 MET A O 1
ATOM 1600 N N . SER A 1 191 ? 9.062 -14.641 -17.469 1 98.75 191 SER A N 1
ATOM 1601 C CA . SER A 1 191 ? 9.727 -15.922 -17.688 1 98.75 191 SER A CA 1
ATOM 1602 C C . SER A 1 191 ? 10.969 -16.062 -16.812 1 98.75 191 SER A C 1
ATOM 1604 O O . SER A 1 191 ? 11.266 -17.141 -16.312 1 98.75 191 SER A O 1
ATOM 1606 N N . ARG A 1 192 ? 11.688 -14.961 -16.641 1 98.62 192 ARG A N 1
ATOM 1607 C CA . ARG A 1 192 ? 12.883 -14.984 -15.797 1 98.62 192 ARG A CA 1
ATOM 1608 C C . ARG A 1 192 ? 12.531 -15.398 -14.375 1 98.62 192 ARG A C 1
ATOM 1610 O O . ARG A 1 192 ? 13.258 -16.172 -13.75 1 98.62 192 ARG A O 1
ATOM 1617 N N . ILE A 1 193 ? 11.445 -14.875 -13.883 1 98.81 193 ILE A N 1
ATOM 1618 C CA . ILE A 1 193 ? 11.039 -15.203 -12.523 1 98.81 193 ILE A CA 1
ATOM 1619 C C . ILE A 1 193 ? 10.508 -16.641 -12.469 1 98.81 193 ILE A C 1
ATOM 1621 O O . ILE A 1 193 ? 10.844 -17.406 -11.57 1 98.81 193 ILE A O 1
ATOM 1625 N N . ARG A 1 194 ? 9.719 -17.016 -13.445 1 97.94 194 ARG A N 1
ATOM 1626 C CA . ARG A 1 194 ? 9.117 -18.344 -13.508 1 97.94 194 ARG A CA 1
ATOM 1627 C C . ARG A 1 194 ? 10.195 -19.422 -13.586 1 97.94 194 ARG A C 1
ATOM 1629 O O . ARG A 1 194 ? 10.031 -20.516 -13.031 1 97.94 194 ARG A O 1
ATOM 1636 N N . ASP A 1 195 ? 11.289 -19.078 -14.164 1 98.25 195 ASP A N 1
ATOM 1637 C CA . ASP A 1 195 ? 12.328 -20.062 -14.453 1 98.25 195 ASP A CA 1
ATOM 1638 C C . ASP A 1 195 ? 13.32 -20.188 -13.297 1 98.25 195 ASP A C 1
ATOM 1640 O O . ASP A 1 195 ? 14.242 -21 -13.344 1 98.25 195 ASP A O 1
ATOM 1644 N N . LEU A 1 196 ? 13.195 -19.344 -12.32 1 98.69 196 LEU A N 1
ATOM 1645 C CA . LEU A 1 196 ? 14.023 -19.531 -11.133 1 98.69 196 LEU A CA 1
ATOM 1646 C C . LEU A 1 196 ? 13.82 -20.922 -10.547 1 98.69 196 LEU A C 1
ATOM 1648 O O . LEU A 1 196 ? 12.68 -21.406 -10.453 1 98.69 196 LEU A O 1
ATOM 1652 N N . LYS A 1 197 ? 14.883 -21.641 -10.188 1 97.31 197 LYS A N 1
ATOM 1653 C CA . LYS A 1 197 ? 14.828 -23.047 -9.82 1 97.31 197 LYS A CA 1
ATOM 1654 C C . LYS A 1 197 ? 13.766 -23.297 -8.75 1 97.31 197 LYS A C 1
ATOM 1656 O O . LYS A 1 197 ? 12.859 -24.109 -8.945 1 97.31 197 LYS A O 1
ATOM 1661 N N . GLY A 1 198 ? 13.719 -22.703 -7.621 1 98 198 GLY A N 1
ATOM 1662 C CA . GLY A 1 198 ? 12.734 -22.891 -6.57 1 98 198 GLY A CA 1
ATOM 1663 C C . GLY A 1 198 ? 11.32 -22.531 -7.008 1 98 198 GLY A C 1
ATOM 1664 O O . GLY A 1 198 ? 10.359 -23.203 -6.621 1 98 198 GLY A O 1
ATOM 1665 N N . VAL A 1 199 ? 11.133 -21.609 -7.867 1 98.69 199 VAL A N 1
ATOM 1666 C CA . VAL A 1 199 ? 9.836 -21.156 -8.352 1 98.69 199 VAL A CA 1
ATOM 1667 C C . VAL A 1 199 ? 9.273 -22.156 -9.352 1 98.69 199 VAL A C 1
ATOM 1669 O O . VAL A 1 199 ? 8.109 -22.547 -9.266 1 98.69 199 VAL A O 1
ATOM 1672 N N . THR A 1 200 ? 10.094 -22.562 -10.258 1 98.5 200 THR A N 1
ATOM 1673 C CA . THR A 1 200 ? 9.68 -23.531 -11.281 1 98.5 200 THR A CA 1
ATOM 1674 C C . THR A 1 200 ? 9.227 -24.844 -10.641 1 98.5 200 THR A C 1
ATOM 1676 O O . THR A 1 200 ? 8.172 -25.359 -10.984 1 98.5 200 THR A O 1
ATOM 1679 N N . THR A 1 201 ? 10.008 -25.344 -9.695 1 98.44 201 THR A N 1
ATOM 1680 C CA . THR A 1 201 ? 9.672 -26.594 -9.008 1 98.44 201 THR A CA 1
ATOM 1681 C C . THR A 1 201 ? 8.336 -26.453 -8.289 1 98.44 201 THR A C 1
ATOM 1683 O O . THR A 1 201 ? 7.488 -27.344 -8.383 1 98.44 201 THR A O 1
ATOM 1686 N N . TYR A 1 202 ? 8.195 -25.375 -7.613 1 98.56 202 TYR A N 1
ATOM 1687 C CA . TYR A 1 202 ? 6.973 -25.109 -6.863 1 98.56 202 TYR A CA 1
ATOM 1688 C C . TYR A 1 202 ? 5.766 -25.062 -7.793 1 98.56 202 TYR A C 1
ATOM 1690 O O . TYR A 1 202 ? 4.734 -25.672 -7.516 1 98.56 202 TYR A O 1
ATOM 1698 N N . ARG A 1 203 ? 5.887 -24.406 -8.945 1 97.94 203 ARG A N 1
ATOM 1699 C CA . ARG A 1 203 ? 4.762 -24.188 -9.852 1 97.94 203 ARG A CA 1
ATOM 1700 C C . ARG A 1 203 ? 4.355 -25.469 -10.555 1 97.94 203 ARG A C 1
ATOM 1702 O O . ARG A 1 203 ? 3.242 -25.578 -11.07 1 97.94 203 ARG A O 1
ATOM 1709 N N . HIS A 1 204 ? 5.203 -26.438 -10.57 1 97.56 204 HIS A N 1
ATOM 1710 C CA . HIS A 1 204 ? 4.906 -27.734 -11.172 1 97.56 204 HIS A CA 1
ATOM 1711 C C . HIS A 1 204 ? 4.469 -28.75 -10.117 1 97.56 204 HIS A C 1
ATOM 1713 O O . HIS A 1 204 ? 4.191 -29.906 -10.438 1 97.56 204 HIS A O 1
ATOM 1719 N N . SER A 1 205 ? 4.445 -28.297 -8.898 1 97.56 205 SER A N 1
ATOM 1720 C CA . SER A 1 205 ? 4.035 -29.172 -7.812 1 97.56 205 SER A CA 1
ATOM 1721 C C . SER A 1 205 ? 2.529 -29.109 -7.586 1 97.56 205 SER A C 1
ATOM 1723 O O . SER A 1 205 ? 1.842 -28.281 -8.188 1 97.56 205 SER A O 1
ATOM 1725 N N . ASN A 1 206 ? 2.025 -30 -6.641 1 96.31 206 ASN A N 1
ATOM 1726 C CA . ASN A 1 206 ? 0.608 -30.016 -6.301 1 96.31 206 ASN A CA 1
ATOM 1727 C C . ASN A 1 206 ? 0.263 -28.938 -5.273 1 96.31 206 ASN A C 1
ATOM 1729 O O . ASN A 1 206 ? -0.907 -28.75 -4.934 1 96.31 206 ASN A O 1
ATOM 1733 N N . ARG A 1 207 ? 1.306 -28.172 -4.855 1 96.69 207 ARG A N 1
ATOM 1734 C CA . ARG A 1 207 ? 1.081 -27.125 -3.863 1 96.69 207 ARG A CA 1
ATOM 1735 C C . ARG A 1 207 ? 0.636 -25.828 -4.527 1 96.69 207 ARG A C 1
ATOM 1737 O O . ARG A 1 207 ? 0.05 -24.969 -3.873 1 96.69 207 ARG A O 1
ATOM 1744 N N . PHE A 1 208 ? 0.98 -25.703 -5.766 1 97.38 208 PHE A N 1
ATOM 1745 C CA . PHE A 1 208 ? 0.594 -24.5 -6.512 1 97.38 208 PHE A CA 1
ATOM 1746 C C . PHE A 1 208 ? -0.765 -24.703 -7.172 1 97.38 208 PHE A C 1
ATOM 1748 O O . PHE A 1 208 ? -1.037 -25.75 -7.75 1 97.38 208 PHE A O 1
ATOM 1755 N N . LYS A 1 209 ? -1.605 -23.719 -7.059 1 93.88 209 LYS A N 1
ATOM 1756 C CA . LYS A 1 209 ? -2.906 -23.703 -7.723 1 93.88 209 LYS A CA 1
ATOM 1757 C C . LYS A 1 209 ? -3.025 -22.531 -8.68 1 93.88 209 LYS A C 1
ATOM 1759 O O . LYS A 1 209 ? -2.729 -21.391 -8.312 1 93.88 209 LYS A O 1
ATOM 1764 N N . ILE A 1 210 ? -3.453 -22.891 -9.859 1 96.19 210 ILE A N 1
ATOM 1765 C CA . ILE A 1 210 ? -3.715 -21.828 -10.812 1 96.19 210 ILE A CA 1
ATOM 1766 C C . ILE A 1 210 ? -4.93 -21.016 -10.352 1 96.19 210 ILE A C 1
ATOM 1768 O O . ILE A 1 210 ? -4.914 -19.781 -10.391 1 96.19 210 ILE A O 1
ATOM 1772 N N . LEU A 1 211 ? -5.926 -21.703 -9.945 1 96.31 211 LEU A N 1
ATOM 1773 C CA . LEU A 1 211 ? -7.164 -21.172 -9.383 1 96.31 211 LEU A CA 1
ATOM 1774 C C . LEU A 1 211 ? -7.484 -21.828 -8.047 1 96.31 211 LEU A C 1
ATOM 1776 O O . LEU A 1 211 ? -7.07 -22.953 -7.789 1 96.31 211 LEU A O 1
ATOM 1780 N N . PRO A 1 212 ? -8.273 -21.172 -7.137 1 97.19 212 PRO A N 1
ATOM 1781 C CA . PRO A 1 212 ? -8.859 -19.828 -7.309 1 97.19 212 PRO A CA 1
ATOM 1782 C C . PRO A 1 212 ? -7.859 -18.719 -7.062 1 97.19 212 PRO A C 1
ATOM 1784 O O . PRO A 1 212 ? -6.969 -18.844 -6.219 1 97.19 212 PRO A O 1
ATOM 1787 N N . LEU A 1 213 ? -8.008 -17.609 -7.781 1 97.75 213 LEU A N 1
ATOM 1788 C CA . LEU A 1 213 ? -7.223 -16.391 -7.547 1 97.75 213 LEU A CA 1
ATOM 1789 C C . LEU A 1 213 ? -7.785 -15.609 -6.367 1 97.75 213 LEU A C 1
ATOM 1791 O O . LEU A 1 213 ? -7.023 -15.023 -5.59 1 97.75 213 LEU A O 1
ATOM 1795 N N . PHE A 1 214 ? -9.141 -15.609 -6.328 1 97.06 214 PHE A N 1
ATOM 1796 C CA . PHE A 1 214 ? -9.875 -14.766 -5.387 1 97.06 214 PHE A CA 1
ATOM 1797 C C . PHE A 1 214 ? -10.906 -15.586 -4.621 1 97.06 214 PHE A C 1
ATOM 1799 O O . PHE A 1 214 ? -11.055 -16.781 -4.859 1 97.06 214 PHE A O 1
ATOM 1806 N N . SER A 1 215 ? -11.578 -14.953 -3.637 1 94.88 215 SER A N 1
ATOM 1807 C CA . SER A 1 215 ? -12.586 -15.617 -2.816 1 94.88 215 SER A CA 1
ATOM 1808 C C . SER A 1 215 ? -13.781 -16.047 -3.656 1 94.88 215 SER A C 1
ATOM 1810 O O . SER A 1 215 ? -13.992 -15.539 -4.758 1 94.88 215 SER A O 1
ATOM 1812 N N . LYS A 1 216 ? -14.594 -16.844 -3.096 1 93.06 216 LYS A N 1
ATOM 1813 C CA . LYS A 1 216 ? -15.742 -17.438 -3.783 1 93.06 216 LYS A CA 1
ATOM 1814 C C . LYS A 1 216 ? -16.75 -16.375 -4.176 1 93.06 216 LYS A C 1
ATOM 1816 O O . LYS A 1 216 ? -17.531 -16.547 -5.121 1 93.06 216 LYS A O 1
ATOM 1821 N N . TYR A 1 217 ? -16.766 -15.352 -3.473 1 92.06 217 TYR A N 1
ATOM 1822 C CA . TYR A 1 217 ? -17.781 -14.328 -3.736 1 92.06 217 TYR A CA 1
ATOM 1823 C C . TYR A 1 217 ? -17.297 -13.336 -4.781 1 92.06 217 TYR A C 1
ATOM 1825 O O . TYR A 1 217 ? -18 -12.383 -5.113 1 92.06 217 TYR A O 1
ATOM 1833 N N . ALA A 1 218 ? -16.062 -13.516 -5.34 1 94.69 218 ALA A N 1
ATOM 1834 C CA . ALA A 1 218 ? -15.602 -12.68 -6.445 1 94.69 218 ALA A CA 1
ATOM 1835 C C . ALA A 1 218 ? -16.391 -12.961 -7.719 1 94.69 218 ALA A C 1
ATOM 1837 O O . ALA A 1 218 ? -16.812 -14.102 -7.953 1 94.69 218 ALA A O 1
ATOM 1838 N N . TYR A 1 219 ? -16.594 -11.969 -8.477 1 94.62 219 TYR A N 1
ATOM 1839 C CA . TYR A 1 219 ? -17.312 -12.133 -9.734 1 94.62 219 TYR A CA 1
ATOM 1840 C C . TYR A 1 219 ? -16.547 -13.039 -10.688 1 94.62 219 TYR A C 1
ATOM 1842 O O . TYR A 1 219 ? -17.141 -13.867 -11.375 1 94.62 219 TYR A O 1
ATOM 1850 N N . TRP A 1 220 ? -15.211 -12.867 -10.711 1 95.19 220 TRP A N 1
ATOM 1851 C CA . TRP A 1 220 ? -14.352 -13.688 -11.555 1 95.19 220 TRP A CA 1
ATOM 1852 C C . TRP A 1 220 ? -13.141 -14.188 -10.773 1 95.19 220 TRP A C 1
ATOM 1854 O O . TRP A 1 220 ? -12.602 -13.477 -9.93 1 95.19 220 TRP A O 1
ATOM 1864 N N . GLY A 1 221 ? -12.734 -15.422 -11.055 1 95.62 221 GLY A N 1
ATOM 1865 C CA . GLY A 1 221 ? -11.492 -15.945 -10.523 1 95.62 221 GLY A CA 1
ATOM 1866 C C . GLY A 1 221 ? -11.648 -16.594 -9.156 1 95.62 221 GLY A C 1
ATOM 1867 O O . GLY A 1 221 ? -10.656 -16.938 -8.516 1 95.62 221 GLY A O 1
ATOM 1868 N N . GLY A 1 222 ? -12.93 -16.656 -8.711 1 93.06 222 GLY A N 1
ATOM 1869 C CA . GLY A 1 222 ? -13.18 -17.219 -7.395 1 93.06 222 GLY A CA 1
ATOM 1870 C C . GLY A 1 222 ? -13.539 -18.703 -7.43 1 93.06 222 GLY A C 1
ATOM 1871 O O . GLY A 1 222 ? -13.648 -19.344 -6.387 1 93.06 222 GLY A O 1
ATOM 1872 N N . GLN A 1 223 ? -13.727 -19.141 -8.594 1 85.88 223 GLN A N 1
ATOM 1873 C CA . GLN A 1 223 ? -14.141 -20.547 -8.75 1 85.88 223 GLN A CA 1
ATOM 1874 C C . GLN A 1 223 ? -12.93 -21.453 -8.945 1 85.88 223 GLN A C 1
ATOM 1876 O O . GLN A 1 223 ? -11.945 -21.062 -9.578 1 85.88 223 GLN A O 1
ATOM 1881 N N . SER A 1 224 ? -13.047 -22.594 -8.258 1 75.5 224 SER A N 1
ATOM 1882 C CA . SER A 1 224 ? -11.969 -23.578 -8.406 1 75.5 224 SER A CA 1
ATOM 1883 C C . SER A 1 224 ? -11.961 -24.172 -9.805 1 75.5 224 SER A C 1
ATOM 1885 O O . SER A 1 224 ? -12.961 -24.094 -10.531 1 75.5 224 SER A O 1
ATOM 1887 N N . GLU A 1 225 ? -10.617 -24.672 -10.258 1 61.44 225 GLU A N 1
ATOM 1888 C CA . GLU A 1 225 ? -10.492 -25.344 -11.547 1 61.44 225 GLU A CA 1
ATOM 1889 C C . GLU A 1 225 ? -11.445 -26.531 -11.648 1 61.44 225 GLU A C 1
ATOM 1891 O O . GLU A 1 225 ? -11.773 -27.141 -10.633 1 61.44 225 GLU A O 1
ATOM 1896 N N . MET B 1 1 ? 21.469 26.031 -4.398 1 49.53 1 MET B N 1
ATOM 1897 C CA . MET B 1 1 ? 21.141 24.625 -4.129 1 49.53 1 MET B CA 1
ATOM 1898 C C . MET B 1 1 ? 19.797 24.266 -4.758 1 49.53 1 MET B C 1
ATOM 1900 O O . MET B 1 1 ? 18.844 25.031 -4.703 1 49.53 1 MET B O 1
ATOM 1904 N N . THR B 1 2 ? 19.719 23.312 -5.75 1 63.72 2 THR B N 1
ATOM 1905 C CA . THR B 1 2 ? 18.5 23.141 -6.539 1 63.72 2 THR B CA 1
ATOM 1906 C C . THR B 1 2 ? 17.297 22.875 -5.637 1 63.72 2 THR B C 1
ATOM 1908 O O . THR B 1 2 ? 17.406 22.125 -4.664 1 63.72 2 THR B O 1
ATOM 1911 N N . LYS B 1 3 ? 16.297 23.609 -5.77 1 87.56 3 LYS B N 1
ATOM 1912 C CA . LYS B 1 3 ? 15.086 23.688 -4.965 1 87.56 3 LYS B CA 1
ATOM 1913 C C . LYS B 1 3 ? 14.32 22.375 -4.992 1 87.56 3 LYS B C 1
ATOM 1915 O O . LYS B 1 3 ? 14.133 21.781 -6.059 1 87.56 3 LYS B O 1
ATOM 1920 N N . LEU B 1 4 ? 14.094 21.797 -3.846 1 98 4 LEU B N 1
ATOM 1921 C CA . LEU B 1 4 ? 13.219 20.625 -3.705 1 98 4 LEU B CA 1
ATOM 1922 C C . LEU B 1 4 ? 11.797 20.969 -4.141 1 98 4 LEU B C 1
ATOM 1924 O O . LEU B 1 4 ? 11.234 21.984 -3.723 1 98 4 LEU B O 1
ATOM 1928 N N . ILE B 1 5 ? 11.266 20.172 -5.129 1 98.75 5 ILE B N 1
ATOM 1929 C CA . ILE B 1 5 ? 9.914 20.375 -5.637 1 98.75 5 ILE B CA 1
ATOM 1930 C C . ILE B 1 5 ? 9.016 19.219 -5.219 1 98.75 5 ILE B C 1
ATOM 1932 O O . ILE B 1 5 ? 9.367 18.047 -5.418 1 98.75 5 ILE B O 1
ATOM 1936 N N . LEU B 1 6 ? 7.969 19.516 -4.586 1 98.88 6 LEU B N 1
ATOM 1937 C CA . LEU B 1 6 ? 6.879 18.594 -4.297 1 98.88 6 LEU B CA 1
ATOM 1938 C C . LEU B 1 6 ? 5.613 18.984 -5.059 1 98.88 6 LEU B C 1
ATOM 1940 O O . LEU B 1 6 ? 5.227 20.156 -5.055 1 98.88 6 LEU B O 1
ATOM 1944 N N . ALA B 1 7 ? 5.004 18 -5.727 1 98.81 7 ALA B N 1
ATOM 1945 C CA . ALA B 1 7 ? 3.838 18.344 -6.535 1 98.81 7 ALA B CA 1
ATOM 1946 C C . ALA B 1 7 ? 2.674 17.406 -6.25 1 98.81 7 ALA B C 1
ATOM 1948 O O . ALA B 1 7 ? 2.883 16.219 -5.961 1 98.81 7 ALA B O 1
ATOM 1949 N N . TYR B 1 8 ? 1.521 17.969 -6.406 1 98.56 8 TYR B N 1
ATOM 1950 C CA . TYR B 1 8 ? 0.285 17.203 -6.242 1 98.56 8 TYR B CA 1
ATOM 1951 C C . TYR B 1 8 ? -0.908 17.984 -6.773 1 98.56 8 TYR B C 1
ATOM 1953 O O . TYR B 1 8 ? -0.74 19.031 -7.402 1 98.56 8 TYR B O 1
ATOM 1961 N N . TRP B 1 9 ? -2.1 17.359 -6.66 1 97.38 9 TRP B N 1
ATOM 1962 C CA . TRP B 1 9 ? -3.33 18.125 -6.809 1 97.38 9 TRP B CA 1
ATOM 1963 C C . TRP B 1 9 ? -3.451 19.188 -5.711 1 97.38 9 TRP B C 1
ATOM 1965 O O . TRP B 1 9 ? -2.791 19.094 -4.676 1 97.38 9 TRP B O 1
ATOM 1975 N N . ASP B 1 10 ? -4.293 20.125 -5.965 1 94.81 10 ASP B N 1
ATOM 1976 C CA . ASP B 1 10 ? -4.492 21.156 -4.953 1 94.81 10 ASP B CA 1
ATOM 1977 C C . ASP B 1 10 ? -5.426 20.672 -3.846 1 94.81 10 ASP B C 1
ATOM 1979 O O . ASP B 1 10 ? -6.449 21.297 -3.566 1 94.81 10 ASP B O 1
ATOM 1983 N N . VAL B 1 11 ? -5.059 19.578 -3.174 1 96.81 11 VAL B N 1
ATOM 1984 C CA . VAL B 1 11 ? -5.785 18.969 -2.064 1 96.81 11 VAL B CA 1
ATOM 1985 C C . VAL B 1 11 ? -4.793 18.375 -1.063 1 96.81 11 VAL B C 1
ATOM 1987 O O . VAL B 1 11 ? -3.613 18.203 -1.376 1 96.81 11 VAL B O 1
ATOM 1990 N N . ARG B 1 12 ? -5.117 18.031 0.192 1 96.69 12 ARG B N 1
ATOM 1991 C CA . ARG B 1 12 ? -4.258 17.484 1.239 1 96.69 12 ARG B CA 1
ATOM 1992 C C . ARG B 1 12 ? -3.924 16.031 0.971 1 96.69 12 ARG B C 1
ATOM 1994 O O . ARG B 1 12 ? -2.752 15.664 0.84 1 96.69 12 ARG B O 1
ATOM 2001 N N . CYS B 1 13 ? -4.961 15.266 0.844 1 96.62 13 CYS B N 1
ATOM 2002 C CA . CYS B 1 13 ? -5.047 13.82 0.632 1 96.62 13 CYS B CA 1
ATOM 2003 C C . CYS B 1 13 ? -3.682 13.164 0.799 1 96.62 13 CYS B C 1
ATOM 2005 O O . CYS B 1 13 ? -3.119 13.164 1.896 1 96.62 13 CYS B O 1
ATOM 2007 N N . LEU B 1 14 ? -2.998 12.68 -0.152 1 98.31 14 LEU B N 1
ATOM 2008 C CA . LEU B 1 14 ? -1.873 11.758 -0.03 1 98.31 14 LEU B CA 1
ATOM 2009 C C . LEU B 1 14 ? -0.555 12.523 0.057 1 98.31 14 LEU B C 1
ATOM 2011 O O . LEU B 1 14 ? 0.474 11.953 0.424 1 98.31 14 LEU B O 1
ATOM 2015 N N . VAL B 1 15 ? -0.54 13.844 -0.214 1 98.81 15 VAL B N 1
ATOM 2016 C CA . VAL B 1 15 ? 0.715 14.586 -0.246 1 98.81 15 VAL B CA 1
ATOM 2017 C C . VAL B 1 15 ? 1.023 15.141 1.145 1 98.81 15 VAL B C 1
ATOM 2019 O O . VAL B 1 15 ? 2.182 15.406 1.472 1 98.81 15 VAL B O 1
ATOM 2022 N N . GLU B 1 16 ? 0.004 15.25 1.954 1 98.75 16 GLU B N 1
ATOM 2023 C CA . GLU B 1 16 ? 0.128 16.047 3.168 1 98.75 16 GLU B CA 1
ATOM 2024 C C . GLU B 1 16 ? 1.112 15.414 4.148 1 98.75 16 GLU B C 1
ATOM 2026 O O . GLU B 1 16 ? 1.889 16.125 4.797 1 98.75 16 GLU B O 1
ATOM 2031 N N . PRO B 1 17 ? 1.121 14.102 4.34 1 98.88 17 PRO B N 1
ATOM 2032 C CA . PRO B 1 17 ? 2.145 13.555 5.234 1 98.88 17 PRO B CA 1
ATOM 2033 C C . PRO B 1 17 ? 3.564 13.852 4.754 1 98.88 17 PRO B C 1
ATOM 2035 O O . PRO B 1 17 ? 4.48 13.984 5.57 1 98.88 17 PRO B O 1
ATOM 2038 N N . ILE B 1 18 ? 3.754 13.945 3.463 1 98.94 18 ILE B N 1
ATOM 2039 C CA . ILE B 1 18 ? 5.055 14.312 2.912 1 98.94 18 ILE B CA 1
ATOM 2040 C C . ILE B 1 18 ? 5.402 15.742 3.307 1 98.94 18 ILE B C 1
ATOM 2042 O O . ILE B 1 18 ? 6.523 16.016 3.736 1 98.94 18 ILE B O 1
ATOM 2046 N N . ARG B 1 19 ? 4.406 16.656 3.184 1 98.88 19 ARG B N 1
ATOM 2047 C CA . ARG B 1 19 ? 4.621 18.047 3.592 1 98.88 19 ARG B CA 1
ATOM 2048 C C . ARG B 1 19 ? 4.953 18.125 5.078 1 98.88 19 ARG B C 1
ATOM 2050 O O . ARG B 1 19 ? 5.844 18.891 5.477 1 98.88 19 ARG B O 1
ATOM 2057 N N . LEU B 1 20 ? 4.301 17.344 5.859 1 98.94 20 LEU B N 1
ATOM 2058 C CA . LEU B 1 20 ? 4.555 17.344 7.297 1 98.94 20 LEU B CA 1
ATOM 2059 C C . LEU B 1 20 ? 5.988 16.906 7.59 1 98.94 20 LEU B C 1
ATOM 2061 O O . LEU B 1 20 ? 6.645 17.484 8.469 1 98.94 20 LEU B O 1
ATOM 2065 N N . ILE B 1 21 ? 6.488 15.883 6.906 1 98.94 21 ILE B N 1
ATOM 2066 C CA . ILE B 1 21 ? 7.859 15.414 7.102 1 98.94 21 ILE B CA 1
ATOM 2067 C C . ILE B 1 21 ? 8.836 16.531 6.723 1 98.94 21 ILE B C 1
ATOM 2069 O O . ILE B 1 21 ? 9.805 16.781 7.445 1 98.94 21 ILE B O 1
ATOM 2073 N N . LEU B 1 22 ? 8.562 17.203 5.578 1 98.88 22 LEU B N 1
ATOM 2074 C CA . LEU B 1 22 ? 9.445 18.266 5.125 1 98.88 22 LEU B CA 1
ATOM 2075 C C . LEU B 1 22 ? 9.445 19.422 6.125 1 98.88 22 LEU B C 1
ATOM 2077 O O . LEU B 1 22 ? 10.508 19.984 6.426 1 98.88 22 LEU B O 1
ATOM 2081 N N . GLU B 1 23 ? 8.273 19.766 6.617 1 98.81 23 GLU B N 1
ATOM 2082 C CA . GLU B 1 23 ? 8.156 20.844 7.598 1 98.81 23 GLU B CA 1
ATOM 2083 C C . GLU B 1 23 ? 8.852 20.469 8.906 1 98.81 23 GLU B C 1
ATOM 2085 O O . GLU B 1 23 ? 9.531 21.297 9.508 1 98.81 23 GLU B O 1
ATOM 2090 N N . TYR B 1 24 ? 8.703 19.25 9.328 1 98.81 24 TYR B N 1
ATOM 2091 C CA . TYR B 1 24 ? 9.391 18.75 10.516 1 98.81 24 TYR B CA 1
ATOM 2092 C C . TYR B 1 24 ? 10.898 18.844 10.359 1 98.81 24 TYR B C 1
ATOM 2094 O O . TYR B 1 24 ? 11.602 19.219 11.297 1 98.81 24 TYR B O 1
ATOM 2102 N N . ALA B 1 25 ? 11.383 18.5 9.188 1 98.5 25 ALA B N 1
ATOM 2103 C CA . ALA B 1 25 ? 12.82 18.469 8.922 1 98.5 25 ALA B CA 1
ATOM 2104 C C . ALA B 1 25 ? 13.367 19.875 8.695 1 98.5 25 ALA B C 1
ATOM 2106 O O . ALA B 1 25 ? 14.586 20.062 8.602 1 98.5 25 ALA B O 1
ATOM 2107 N N . GLY B 1 26 ? 12.5 20.859 8.539 1 97.81 26 GLY B N 1
ATOM 2108 C CA . GLY B 1 26 ? 12.93 22.234 8.328 1 97.81 26 GLY B CA 1
ATOM 2109 C C . GLY B 1 26 ? 13.492 22.469 6.941 1 97.81 26 GLY B C 1
ATOM 2110 O O . GLY B 1 26 ? 14.414 23.281 6.77 1 97.81 26 GLY B O 1
ATOM 2111 N N . VAL B 1 27 ? 12.969 21.797 5.969 1 97.25 27 VAL B N 1
ATOM 2112 C CA . VAL B 1 27 ? 13.477 21.844 4.602 1 97.25 27 VAL B CA 1
ATOM 2113 C C . VAL B 1 27 ? 12.625 22.812 3.773 1 97.25 27 VAL B C 1
ATOM 2115 O O . VAL B 1 27 ? 11.398 22.75 3.795 1 97.25 27 VAL B O 1
ATOM 2118 N N . GLU B 1 28 ? 13.289 23.703 3.117 1 96.88 28 GLU B N 1
ATOM 2119 C CA . GLU B 1 28 ? 12.586 24.531 2.148 1 96.88 28 GLU B CA 1
ATOM 2120 C C . GLU B 1 28 ? 12.242 23.75 0.886 1 96.88 28 GLU B C 1
ATOM 2122 O O . GLU B 1 28 ? 13.055 22.953 0.402 1 96.88 28 GLU B O 1
ATOM 2127 N N . TYR B 1 29 ? 11.031 23.953 0.391 1 98.25 29 TYR B N 1
ATOM 2128 C CA . TYR B 1 29 ? 10.609 23.281 -0.834 1 98.25 29 TYR B CA 1
ATOM 2129 C C . TYR B 1 29 ? 9.555 24.109 -1.566 1 98.25 29 TYR B C 1
ATOM 2131 O O . TYR B 1 29 ? 8.883 24.953 -0.96 1 98.25 29 TYR B O 1
ATOM 2139 N N . GLU B 1 30 ? 9.5 23.938 -2.809 1 98.12 30 GLU B N 1
ATOM 2140 C CA . GLU B 1 30 ? 8.406 24.453 -3.627 1 98.12 30 GLU B CA 1
ATOM 2141 C C . GLU B 1 30 ? 7.273 23.438 -3.725 1 98.12 30 GLU B C 1
ATOM 2143 O O . GLU B 1 30 ? 7.508 22.266 -4.023 1 98.12 30 GLU B O 1
ATOM 2148 N N . PHE B 1 31 ? 6.098 23.906 -3.471 1 97.94 31 PHE B N 1
ATOM 2149 C CA . PHE B 1 31 ? 4.93 23.047 -3.668 1 97.94 31 PHE B CA 1
ATOM 2150 C C . PHE B 1 31 ? 4.18 23.438 -4.934 1 97.94 31 PHE B C 1
ATOM 2152 O O . PHE B 1 31 ? 3.668 24.562 -5.039 1 97.94 31 PHE B O 1
ATOM 2159 N N . LYS B 1 32 ? 4.18 22.547 -5.871 1 98 32 LYS B N 1
ATOM 2160 C CA . LYS B 1 32 ? 3.43 22.75 -7.105 1 98 32 LYS B CA 1
ATOM 2161 C C . LYS B 1 32 ? 2.07 22.062 -7.043 1 98 32 LYS B C 1
ATOM 2163 O O . LYS B 1 32 ? 1.985 20.828 -7.137 1 98 32 LYS B O 1
ATOM 2168 N N . ALA B 1 33 ? 1.051 22.828 -7 1 97.69 33 ALA B N 1
ATOM 2169 C CA . ALA B 1 33 ? -0.317 22.312 -6.992 1 97.69 33 ALA B CA 1
ATOM 2170 C C . ALA B 1 33 ? -0.924 22.359 -8.391 1 97.69 33 ALA B C 1
ATOM 2172 O O . ALA B 1 33 ? -1.075 23.422 -8.984 1 97.69 33 ALA B O 1
ATOM 2173 N N . TYR B 1 34 ? -1.238 21.188 -8.961 1 97.88 34 TYR B N 1
ATOM 2174 C CA . TYR B 1 34 ? -1.924 21.125 -10.25 1 97.88 34 TYR B CA 1
ATOM 2175 C C . TYR B 1 34 ? -3.412 21.406 -10.086 1 97.88 34 TYR B C 1
ATOM 2177 O O . TYR B 1 34 ? -4.082 20.781 -9.258 1 97.88 34 TYR B O 1
ATOM 2185 N N . PRO B 1 35 ? -3.93 22.297 -10.828 1 94.31 35 PRO B N 1
ATOM 2186 C CA . PRO B 1 35 ? -5.355 22.609 -10.711 1 94.31 35 PRO B CA 1
ATOM 2187 C C . PRO B 1 35 ? -6.246 21.562 -11.383 1 94.31 35 PRO B C 1
ATOM 2189 O O . PRO B 1 35 ? -5.793 20.828 -12.273 1 94.31 35 PRO B O 1
ATOM 2192 N N . THR B 1 36 ? -7.434 21.453 -10.891 1 94.19 36 THR B N 1
ATOM 2193 C CA . THR B 1 36 ? -8.5 20.656 -11.5 1 94.19 36 THR B CA 1
ATOM 2194 C C . THR B 1 36 ? -9.617 21.562 -12 1 94.19 36 THR B C 1
ATOM 2196 O O . THR B 1 36 ? -10.133 22.406 -11.25 1 94.19 36 THR B O 1
ATOM 2199 N N . GLY B 1 37 ? -9.961 21.359 -13.234 1 93.69 37 GLY B N 1
ATOM 2200 C CA . GLY B 1 37 ? -11.031 22.156 -13.805 1 93.69 37 GLY B CA 1
ATOM 2201 C C . GLY B 1 37 ? -12.391 21.875 -13.188 1 93.69 37 GLY B C 1
ATOM 2202 O O . GLY B 1 37 ? -12.492 21.047 -12.273 1 93.69 37 GLY B O 1
ATOM 2203 N N . GLU B 1 38 ? -13.383 22.484 -13.75 1 92.94 38 GLU B N 1
ATOM 2204 C CA . GLU B 1 38 ? -14.742 22.391 -13.227 1 92.94 38 GLU B CA 1
ATOM 2205 C C . GLU B 1 38 ? -15.492 21.219 -13.852 1 92.94 38 GLU B C 1
ATOM 2207 O O . GLU B 1 38 ? -15.055 20.672 -14.867 1 92.94 38 GLU B O 1
ATOM 2212 N N . ALA B 1 39 ? -16.609 20.844 -13.25 1 90.25 39 ALA B N 1
ATOM 2213 C CA . ALA B 1 39 ? -17.531 19.844 -13.797 1 90.25 39 ALA B CA 1
ATOM 2214 C C . ALA B 1 39 ? -17.969 20.219 -15.203 1 90.25 39 ALA B C 1
ATOM 2216 O O . ALA B 1 39 ? -18.094 21.406 -15.531 1 90.25 39 ALA B O 1
ATOM 2217 N N . PRO B 1 40 ? -18.203 19.312 -16.047 1 91.88 40 PRO B N 1
ATOM 2218 C CA . PRO B 1 40 ? -18.219 17.859 -15.836 1 91.88 40 PRO B CA 1
ATOM 2219 C C . PRO B 1 40 ? -16.891 17.188 -16.188 1 91.88 40 PRO B C 1
ATOM 2221 O O . PRO B 1 40 ? -16.688 16.016 -15.867 1 91.88 40 PRO B O 1
ATOM 2224 N N . ASP B 1 41 ? -16.031 17.969 -16.734 1 91.75 41 ASP B N 1
ATOM 2225 C CA . ASP B 1 41 ? -14.844 17.344 -17.312 1 91.75 41 ASP B CA 1
ATOM 2226 C C . ASP B 1 41 ? -13.719 17.219 -16.281 1 91.75 41 ASP B C 1
ATOM 2228 O O . ASP B 1 41 ? -12.82 16.391 -16.438 1 91.75 41 ASP B O 1
ATOM 2232 N N . TYR B 1 42 ? -13.727 18.125 -15.297 1 94.25 42 TYR B N 1
ATOM 2233 C CA . TYR B 1 42 ? -12.664 18.156 -14.297 1 94.25 42 TYR B CA 1
ATOM 2234 C C . TYR B 1 42 ? -11.289 18.047 -14.953 1 94.25 42 TYR B C 1
ATOM 2236 O O . TYR B 1 42 ? -10.469 17.219 -14.555 1 94.25 42 TYR B O 1
ATOM 2244 N N . SER B 1 43 ? -11.078 18.906 -15.938 1 95 43 SER B N 1
ATOM 2245 C CA . SER B 1 43 ? -9.898 18.844 -16.797 1 95 43 SER B CA 1
ATOM 2246 C C . SER B 1 43 ? -8.625 19.156 -16.016 1 95 43 SER B C 1
ATOM 2248 O O . SER B 1 43 ? -8.656 19.922 -15.047 1 95 43 SER B O 1
ATOM 2250 N N . ARG B 1 44 ? -7.469 18.531 -16.328 1 95.38 44 ARG B N 1
ATOM 2251 C CA . ARG B 1 44 ? -6.152 18.719 -15.727 1 95.38 44 ARG B CA 1
ATOM 2252 C C . ARG B 1 44 ? -5.102 19 -16.797 1 95.38 44 ARG B C 1
ATOM 2254 O O . ARG B 1 44 ? -4.129 18.25 -16.938 1 95.38 44 ARG B O 1
ATOM 2261 N N . PRO B 1 45 ? -5.23 20.078 -17.5 1 96.94 45 PRO B N 1
ATOM 2262 C CA . PRO B 1 45 ? -4.359 20.312 -18.656 1 96.94 45 PRO B CA 1
ATOM 2263 C C . PRO B 1 45 ? -2.896 20.5 -18.266 1 96.94 45 PRO B C 1
ATOM 2265 O O . PRO B 1 45 ? -1.994 20.094 -19 1 96.94 45 PRO B O 1
ATOM 2268 N N . GLU B 1 46 ? -2.635 21.125 -17.172 1 97.81 46 GLU B N 1
ATOM 2269 C CA . GLU B 1 46 ? -1.256 21.375 -16.75 1 97.81 46 GLU B CA 1
ATOM 2270 C C . GLU B 1 46 ? -0.536 20.062 -16.453 1 97.81 46 GLU B C 1
ATOM 2272 O O . GLU B 1 46 ? 0.619 19.875 -16.844 1 97.81 46 GLU B O 1
ATOM 2277 N N . TRP B 1 47 ? -1.219 19.172 -15.75 1 97.75 47 TRP B N 1
ATOM 2278 C CA . TRP B 1 47 ? -0.613 17.875 -15.461 1 97.75 47 TRP B CA 1
ATOM 2279 C C . TRP B 1 47 ? -0.414 17.062 -16.734 1 97.75 47 TRP B C 1
ATOM 2281 O O . TRP B 1 47 ? 0.62 16.422 -16.922 1 97.75 47 TRP B O 1
ATOM 2291 N N . LYS B 1 48 ? -1.426 17.109 -17.609 1 96.31 48 LYS B N 1
ATOM 2292 C CA . LYS B 1 48 ? -1.323 16.391 -18.875 1 96.31 48 LYS B CA 1
ATOM 2293 C C . LYS B 1 48 ? -0.098 16.844 -19.656 1 96.31 48 LYS B C 1
ATOM 2295 O O . LYS B 1 48 ? 0.562 16.031 -20.312 1 96.31 48 LYS B O 1
ATOM 2300 N N . ALA B 1 49 ? 0.203 18.094 -19.562 1 97.44 49 ALA B N 1
ATOM 2301 C CA . ALA B 1 49 ? 1.335 18.672 -20.281 1 97.44 49 ALA B CA 1
ATOM 2302 C C . ALA B 1 49 ? 2.66 18.234 -19.656 1 97.44 49 ALA B C 1
ATOM 2304 O O . ALA B 1 49 ? 3.648 18.031 -20.359 1 97.44 49 ALA B O 1
ATOM 2305 N N . ASP B 1 50 ? 2.678 18.078 -18.328 1 97.56 50 ASP B N 1
ATOM 2306 C CA . ASP B 1 50 ? 3.916 17.859 -17.594 1 97.56 50 ASP B CA 1
ATOM 2307 C C . ASP B 1 50 ? 4.215 16.359 -17.469 1 97.56 50 ASP B C 1
ATOM 2309 O O . ASP B 1 50 ? 5.375 15.969 -17.359 1 97.56 50 ASP B O 1
ATOM 2313 N N . LYS B 1 51 ? 3.295 15.539 -17.469 1 96.38 51 LYS B N 1
ATOM 2314 C CA . LYS B 1 51 ? 3.305 14.164 -16.984 1 96.38 51 LYS B CA 1
ATOM 2315 C C . LYS B 1 51 ? 4.445 13.367 -17.609 1 96.38 51 LYS B C 1
ATOM 2317 O O . LYS B 1 51 ? 5.176 12.672 -16.906 1 96.38 51 LYS B O 1
ATOM 2322 N N . PHE B 1 52 ? 4.723 13.523 -18.875 1 95.75 52 PHE B N 1
ATOM 2323 C CA . PHE B 1 52 ? 5.695 12.664 -19.547 1 95.75 52 PHE B CA 1
ATOM 2324 C C . PHE B 1 52 ? 6.98 13.43 -19.828 1 95.75 52 PHE B C 1
ATOM 2326 O O . PHE B 1 52 ? 7.926 12.875 -20.406 1 95.75 52 PHE B O 1
ATOM 2333 N N . SER B 1 53 ? 7.047 14.672 -19.359 1 96.88 53 SER B N 1
ATOM 2334 C CA . SER B 1 53 ? 8.203 15.5 -19.688 1 96.88 53 SER B CA 1
ATOM 2335 C C . SER B 1 53 ? 9.156 15.625 -18.516 1 96.88 53 SER B C 1
ATOM 2337 O O . SER B 1 53 ? 10.266 16.125 -18.656 1 96.88 53 SER B O 1
ATOM 2339 N N . LEU B 1 54 ? 8.797 15.07 -17.375 1 97.06 54 LEU B N 1
ATOM 2340 C CA . LEU B 1 54 ? 9.539 15.344 -16.156 1 97.06 54 LEU B CA 1
ATOM 2341 C C . LEU B 1 54 ? 10.562 14.25 -15.875 1 97.06 54 LEU B C 1
ATOM 2343 O O . LEU B 1 54 ? 11.367 14.359 -14.945 1 97.06 54 LEU B O 1
ATOM 2347 N N . GLY B 1 55 ? 10.508 13.125 -16.547 1 96.56 55 GLY B N 1
ATOM 2348 C CA . GLY B 1 55 ? 11.562 12.125 -16.5 1 96.56 55 GLY B CA 1
ATOM 2349 C C . GLY B 1 55 ? 11.305 11.039 -15.469 1 96.56 55 GLY B C 1
ATOM 2350 O O . GLY B 1 55 ? 12.242 10.414 -14.969 1 96.56 55 GLY B O 1
ATOM 2351 N N . PHE B 1 56 ? 10.062 10.891 -15.094 1 98.12 56 PHE B N 1
ATOM 2352 C CA . PHE B 1 56 ? 9.719 9.805 -14.18 1 98.12 56 PHE B CA 1
ATOM 2353 C C . PHE B 1 56 ? 9.5 8.508 -14.945 1 98.12 56 PHE B C 1
ATOM 2355 O O . PHE B 1 56 ? 8.859 8.5 -16 1 98.12 56 PHE B O 1
ATOM 2362 N N . ASP B 1 57 ? 10.008 7.383 -14.422 1 97.75 57 ASP B N 1
ATOM 2363 C CA . ASP B 1 57 ? 9.734 6.078 -15.016 1 97.75 57 ASP B CA 1
ATOM 2364 C C . ASP B 1 57 ? 8.242 5.75 -14.953 1 97.75 57 ASP B C 1
ATOM 2366 O O . ASP B 1 57 ? 7.688 5.195 -15.906 1 97.75 57 ASP B O 1
ATOM 2370 N N . PHE B 1 58 ? 7.645 6.105 -13.883 1 98.5 58 PHE B N 1
ATOM 2371 C CA . PHE B 1 58 ? 6.215 5.934 -13.648 1 98.5 58 PHE B CA 1
ATOM 2372 C C . PHE B 1 58 ? 5.574 7.246 -13.219 1 98.5 58 PHE B C 1
ATOM 2374 O O . PHE B 1 58 ? 5.359 7.48 -12.031 1 98.5 58 PHE B O 1
ATOM 2381 N N . PRO B 1 59 ? 5.227 8.078 -14.188 1 98.31 59 PRO B N 1
ATOM 2382 C CA . PRO B 1 59 ? 4.746 9.422 -13.867 1 98.31 59 PRO B CA 1
ATOM 2383 C C . PRO B 1 59 ? 3.41 9.414 -13.133 1 98.31 59 PRO B C 1
ATOM 2385 O O . PRO B 1 59 ? 2.459 8.766 -13.578 1 98.31 59 PRO B O 1
ATOM 2388 N N . ASN B 1 60 ? 3.406 10.062 -12.055 1 98.12 60 ASN B N 1
ATOM 2389 C CA . ASN B 1 60 ? 2.221 10.227 -11.227 1 98.12 60 ASN B CA 1
ATOM 2390 C C . ASN B 1 60 ? 2.395 11.359 -10.219 1 98.12 60 ASN B C 1
ATOM 2392 O O . ASN B 1 60 ? 3.482 11.93 -10.102 1 98.12 60 ASN B O 1
ATOM 2396 N N . VAL B 1 61 ? 1.385 11.805 -9.555 1 98.38 61 VAL B N 1
ATOM 2397 C CA . VAL B 1 61 ? 1.441 12.695 -8.398 1 98.38 61 VAL B CA 1
ATOM 2398 C C . VAL B 1 61 ? 0.891 11.977 -7.168 1 98.38 61 VAL B C 1
ATOM 2400 O O . VAL B 1 61 ? -0.018 11.148 -7.281 1 98.38 61 VAL B O 1
ATOM 2403 N N . PRO B 1 62 ? 1.501 12.227 -6.023 1 98.69 62 PRO B N 1
ATOM 2404 C CA . PRO B 1 62 ? 2.568 13.195 -5.77 1 98.69 62 PRO B CA 1
ATOM 2405 C C . PRO B 1 62 ? 3.902 12.781 -6.387 1 98.69 62 PRO B C 1
ATOM 2407 O O . PRO B 1 62 ? 4.168 11.586 -6.543 1 98.69 62 PRO B O 1
ATOM 2410 N N . TYR B 1 63 ? 4.645 13.719 -6.793 1 98.88 63 TYR B N 1
ATOM 2411 C CA . TYR B 1 63 ? 6.043 13.461 -7.133 1 98.88 63 TYR B CA 1
ATOM 2412 C C . TYR B 1 63 ? 6.965 14.43 -6.398 1 98.88 63 TYR B C 1
ATOM 2414 O O . TYR B 1 63 ? 6.535 15.5 -5.961 1 98.88 63 TYR B O 1
ATOM 2422 N N . LEU B 1 64 ? 8.18 14.047 -6.176 1 98.94 64 LEU B N 1
ATOM 2423 C CA . LEU B 1 64 ? 9.25 14.82 -5.559 1 98.94 64 LEU B CA 1
ATOM 2424 C C . LEU B 1 64 ? 10.469 14.875 -6.473 1 98.94 64 LEU B C 1
ATOM 2426 O O . LEU B 1 64 ? 10.875 13.852 -7.035 1 98.94 64 LEU B O 1
ATOM 2430 N N . ILE B 1 65 ? 10.984 16.031 -6.738 1 98.69 65 ILE B N 1
ATOM 2431 C CA . ILE B 1 65 ? 12.273 16.234 -7.395 1 98.69 65 ILE B CA 1
ATOM 2432 C C . ILE B 1 65 ? 13.258 16.875 -6.406 1 98.69 65 ILE B C 1
ATOM 2434 O O . ILE B 1 65 ? 13.016 17.969 -5.895 1 98.69 65 ILE B O 1
ATOM 2438 N N . ASP B 1 66 ? 14.281 16.234 -6.035 1 98.44 66 ASP B N 1
ATOM 2439 C CA . ASP B 1 66 ? 15.359 16.656 -5.148 1 98.44 66 ASP B CA 1
ATOM 2440 C C . ASP B 1 66 ? 16.719 16.453 -5.812 1 98.44 66 ASP B C 1
ATOM 2442 O O . ASP B 1 66 ? 17.391 15.453 -5.578 1 98.44 66 ASP B O 1
ATOM 2446 N N . GLY B 1 67 ? 17.188 17.516 -6.574 1 96.75 67 GLY B N 1
ATOM 2447 C CA . GLY B 1 67 ? 18.359 17.328 -7.41 1 96.75 67 GLY B CA 1
ATOM 2448 C C . GLY B 1 67 ? 18.172 16.281 -8.484 1 96.75 67 GLY B C 1
ATOM 2449 O O . GLY B 1 67 ? 17.234 16.359 -9.281 1 96.75 67 GLY B O 1
ATOM 2450 N N . GLU B 1 68 ? 18.953 15.234 -8.43 1 96.62 68 GLU B N 1
ATOM 2451 C CA . GLU B 1 68 ? 18.891 14.18 -9.43 1 96.62 68 GLU B CA 1
ATOM 2452 C C . GLU 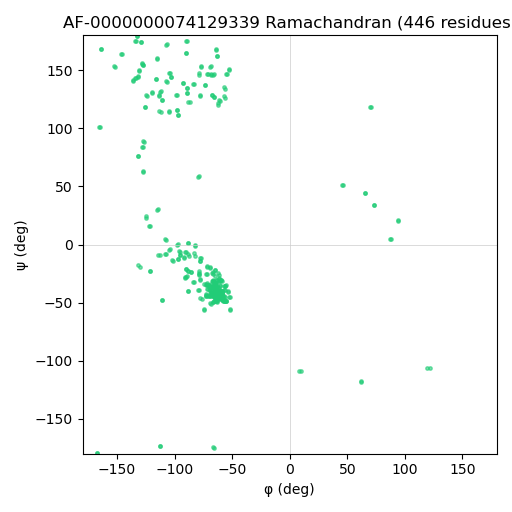B 1 68 ? 17.859 13.117 -9.047 1 96.62 68 GLU B C 1
ATOM 2454 O O . GLU B 1 68 ? 17.5 12.266 -9.867 1 96.62 68 GLU B O 1
ATOM 2459 N N . VAL B 1 69 ? 17.359 13.234 -7.852 1 98.12 69 VAL B N 1
ATOM 2460 C CA . VAL B 1 69 ? 16.406 12.25 -7.375 1 98.12 69 VAL B CA 1
ATOM 2461 C C . VAL B 1 69 ? 14.992 12.664 -7.777 1 98.12 69 VAL B C 1
ATOM 2463 O O . VAL B 1 69 ? 14.547 13.773 -7.449 1 98.12 69 VAL B O 1
ATOM 2466 N N . LYS B 1 70 ? 14.258 11.812 -8.516 1 98.31 70 LYS B N 1
ATOM 2467 C CA . LYS B 1 70 ? 12.867 11.984 -8.922 1 98.31 70 LYS B CA 1
ATOM 2468 C C . LYS B 1 70 ? 12.016 10.789 -8.508 1 98.31 70 LYS B C 1
ATOM 2470 O O . LYS B 1 70 ? 12.25 9.672 -8.961 1 98.31 70 LYS B O 1
ATOM 2475 N N . LEU B 1 71 ? 11.023 11.047 -7.656 1 98.81 71 LEU B N 1
ATOM 2476 C CA . LEU B 1 71 ? 10.219 9.953 -7.113 1 98.81 71 LEU B CA 1
ATOM 2477 C C . LEU B 1 71 ? 8.734 10.258 -7.234 1 98.81 71 LEU B C 1
ATOM 2479 O O . LEU B 1 71 ? 8.312 11.406 -7.086 1 98.81 71 LEU B O 1
ATOM 2483 N N . THR B 1 72 ? 8.023 9.203 -7.492 1 98.75 72 THR B N 1
ATOM 2484 C CA . THR B 1 72 ? 6.582 9.211 -7.277 1 98.75 72 THR B CA 1
ATOM 2485 C C . THR B 1 72 ? 6.199 8.266 -6.137 1 98.75 72 THR B C 1
ATOM 2487 O O . THR B 1 72 ? 7.07 7.703 -5.477 1 98.75 72 THR B O 1
ATOM 2490 N N . GLU B 1 73 ? 4.926 8.102 -5.949 1 98.75 73 GLU B N 1
ATOM 2491 C CA . GLU B 1 73 ? 4.395 7.234 -4.898 1 98.75 73 GLU B CA 1
ATOM 2492 C C . GLU B 1 73 ? 4.633 7.84 -3.516 1 98.75 73 GLU B C 1
ATOM 2494 O O . GLU B 1 73 ? 5.777 7.949 -3.068 1 98.75 73 GLU B O 1
ATOM 2499 N N . SER B 1 74 ? 3.539 8.109 -2.846 1 98.81 74 SER B N 1
ATOM 2500 C CA . SER B 1 74 ? 3.582 8.867 -1.599 1 98.81 74 SER B CA 1
ATOM 2501 C C . SER B 1 74 ? 4.449 8.164 -0.558 1 98.81 74 SER B C 1
ATOM 2503 O O . SER B 1 74 ? 5.324 8.781 0.049 1 98.81 74 SER B O 1
ATOM 2505 N N . TRP B 1 75 ? 4.348 6.82 -0.412 1 98.94 75 TRP B N 1
ATOM 2506 C CA . TRP B 1 75 ? 5.129 6.105 0.59 1 98.94 75 TRP B CA 1
ATOM 2507 C C . TRP B 1 75 ? 6.598 6.051 0.196 1 98.94 75 TRP B C 1
ATOM 2509 O O . TRP B 1 75 ? 7.48 6.078 1.058 1 98.94 75 TRP B O 1
ATOM 2519 N N . ALA B 1 76 ? 6.844 5.938 -1.137 1 98.94 76 ALA B N 1
ATOM 2520 C CA . ALA B 1 76 ? 8.227 5.965 -1.593 1 98.94 76 ALA B CA 1
ATOM 2521 C C . ALA B 1 76 ? 8.898 7.285 -1.229 1 98.94 76 ALA B C 1
ATOM 2523 O O . ALA B 1 76 ? 10.047 7.301 -0.769 1 98.94 76 ALA B O 1
ATOM 2524 N N . ILE B 1 77 ? 8.164 8.367 -1.426 1 98.94 77 ILE B N 1
ATOM 2525 C CA . ILE B 1 77 ? 8.688 9.695 -1.124 1 98.94 77 ILE B CA 1
ATOM 2526 C C . ILE B 1 77 ? 8.906 9.828 0.38 1 98.94 77 ILE B C 1
ATOM 2528 O O . ILE B 1 77 ? 9.953 10.32 0.816 1 98.94 77 ILE B O 1
ATOM 2532 N N . MET B 1 78 ? 7.984 9.367 1.171 1 98.94 78 MET B N 1
ATOM 2533 C CA . MET B 1 78 ? 8.125 9.461 2.621 1 98.94 78 MET B CA 1
ATOM 2534 C C . MET B 1 78 ? 9.32 8.648 3.105 1 98.94 78 MET B C 1
ATOM 2536 O O . MET B 1 78 ? 10.047 9.086 4 1 98.94 78 MET B O 1
ATOM 2540 N N . LYS B 1 79 ? 9.531 7.5 2.564 1 98.94 79 LYS B N 1
ATOM 2541 C CA . LYS B 1 79 ? 10.664 6.664 2.955 1 98.94 79 LYS B CA 1
ATOM 2542 C C . LYS B 1 79 ? 11.984 7.305 2.545 1 98.94 79 LYS B C 1
ATOM 2544 O O . LYS B 1 79 ? 12.969 7.254 3.293 1 98.94 79 LYS B O 1
ATOM 2549 N N . TYR B 1 80 ? 12.031 7.871 1.357 1 98.94 80 TYR B N 1
ATOM 2550 C CA . TYR B 1 80 ? 13.219 8.594 0.913 1 98.94 80 TYR B CA 1
ATOM 2551 C C . TYR B 1 80 ? 13.57 9.719 1.883 1 98.94 80 TYR B C 1
ATOM 2553 O O . TYR B 1 80 ? 14.711 9.82 2.342 1 98.94 80 TYR B O 1
ATOM 2561 N N . LEU B 1 81 ? 12.57 10.516 2.227 1 98.94 81 LEU B N 1
ATOM 2562 C CA . LEU B 1 81 ? 12.781 11.602 3.176 1 98.94 81 LEU B CA 1
ATOM 2563 C C . LEU B 1 81 ? 13.133 11.055 4.559 1 98.94 81 LEU B C 1
ATOM 2565 O O . LEU B 1 81 ? 13.906 11.664 5.293 1 98.94 81 LEU B O 1
ATOM 2569 N N . GLY B 1 82 ? 12.492 9.906 4.852 1 98.88 82 GLY B N 1
ATOM 2570 C CA . GLY B 1 82 ? 12.852 9.258 6.102 1 98.88 82 GLY B CA 1
ATOM 2571 C C . GLY B 1 82 ? 14.32 8.906 6.195 1 98.88 82 GLY B C 1
ATOM 2572 O O . GLY B 1 82 ? 14.953 9.133 7.23 1 98.88 82 GLY B O 1
ATOM 2573 N N . ARG B 1 83 ? 14.875 8.297 5.16 1 98.75 83 ARG B N 1
ATOM 2574 C CA . ARG B 1 83 ? 16.297 7.953 5.145 1 98.75 83 ARG B CA 1
ATOM 2575 C C . ARG B 1 83 ? 17.156 9.211 5.168 1 98.75 83 ARG B C 1
ATOM 2577 O O . ARG B 1 83 ? 18.203 9.234 5.805 1 98.75 83 ARG B O 1
ATOM 2584 N N . LYS B 1 84 ? 16.688 10.242 4.59 1 98.31 84 LYS B N 1
ATOM 2585 C CA . LYS B 1 84 ? 17.453 11.477 4.453 1 98.31 84 LYS B CA 1
ATOM 2586 C C . LYS B 1 84 ? 17.453 12.266 5.762 1 98.31 84 LYS B C 1
ATOM 2588 O O . LYS B 1 84 ? 18.438 12.93 6.09 1 98.31 84 LYS B O 1
ATOM 2593 N N . TYR B 1 85 ? 16.406 12.18 6.574 1 98.38 85 TYR B N 1
ATOM 2594 C CA . TYR B 1 85 ? 16.266 13.086 7.707 1 98.38 85 TYR B CA 1
ATOM 2595 C C . TYR B 1 85 ? 16.094 12.305 9.008 1 98.38 85 TYR B C 1
ATOM 2597 O O . TYR B 1 85 ? 15.438 12.773 9.938 1 98.38 85 TYR B O 1
ATOM 2605 N N . ASP B 1 86 ? 16.562 11.062 9.07 1 98.06 86 ASP B N 1
ATOM 2606 C CA . ASP B 1 86 ? 16.672 10.234 10.273 1 98.06 86 ASP B CA 1
ATOM 2607 C C . ASP B 1 86 ? 15.297 9.906 10.844 1 98.06 86 ASP B C 1
ATOM 2609 O O . ASP B 1 86 ? 15.062 10.078 12.039 1 98.06 86 ASP B O 1
ATOM 2613 N N . LEU B 1 87 ? 14.414 9.555 9.961 1 98.88 87 LEU B N 1
ATOM 2614 C CA . LEU B 1 87 ? 13.07 9.117 10.305 1 98.88 87 LEU B CA 1
ATOM 2615 C C . LEU B 1 87 ? 12.805 7.711 9.773 1 98.88 87 LEU B C 1
ATOM 2617 O O . LEU B 1 87 ? 11.656 7.32 9.586 1 98.88 87 LEU B O 1
ATOM 2621 N N . TYR B 1 88 ? 13.883 7.023 9.406 1 98.75 88 TYR B N 1
ATOM 2622 C CA . TYR B 1 88 ? 13.781 5.676 8.859 1 98.75 88 TYR B CA 1
ATOM 2623 C C . TYR B 1 88 ? 14.172 4.633 9.906 1 98.75 88 TYR B C 1
ATOM 2625 O O . TYR B 1 88 ? 15.023 4.887 10.758 1 98.75 88 TYR B O 1
ATOM 2633 N N . PRO B 1 89 ? 13.508 3.461 9.922 1 98.5 89 PRO B N 1
ATOM 2634 C CA . PRO B 1 89 ? 13.859 2.436 10.906 1 98.5 89 PRO B CA 1
ATOM 2635 C C . PRO B 1 89 ? 15.344 2.098 10.898 1 98.5 89 PRO B C 1
ATOM 2637 O O . PRO B 1 89 ? 15.977 2.1 9.836 1 98.5 89 PRO B O 1
ATOM 2640 N N . GLN B 1 90 ? 15.828 1.7 12.07 1 97.62 90 GLN B N 1
ATOM 2641 C CA . GLN B 1 90 ? 17.266 1.496 12.211 1 97.62 90 GLN B CA 1
ATOM 2642 C C . GLN B 1 90 ? 17.578 0.064 12.641 1 97.62 90 GLN B C 1
ATOM 2644 O O . GLN B 1 90 ? 18.719 -0.385 12.531 1 97.62 90 GLN B O 1
ATOM 2649 N N . THR B 1 91 ? 16.656 -0.608 13.234 1 98.38 91 THR B N 1
ATOM 2650 C CA . THR B 1 91 ? 16.812 -2.004 13.641 1 98.38 91 THR B CA 1
ATOM 2651 C C . THR B 1 91 ? 15.836 -2.895 12.867 1 98.38 91 THR B C 1
ATOM 2653 O O . THR B 1 91 ? 14.867 -2.406 12.289 1 98.38 91 THR B O 1
ATOM 2656 N N . GLU B 1 92 ? 16.172 -4.156 12.844 1 98.38 92 GLU B N 1
ATOM 2657 C CA . GLU B 1 92 ? 15.273 -5.105 12.188 1 98.38 92 GLU B CA 1
ATOM 2658 C C . GLU B 1 92 ? 13.867 -5.043 12.773 1 98.38 92 GLU B C 1
ATOM 2660 O O . GLU B 1 92 ? 12.875 -5.086 12.047 1 98.38 92 GLU B O 1
ATOM 2665 N N . GLU B 1 93 ? 13.734 -4.887 14.094 1 98.38 93 GLU B N 1
ATOM 2666 C CA . GLU B 1 93 ? 12.438 -4.809 14.75 1 98.38 93 GLU B CA 1
ATOM 2667 C C . GLU B 1 93 ? 11.672 -3.559 14.32 1 98.38 93 GLU B C 1
ATOM 2669 O O . GLU B 1 93 ? 10.461 -3.602 14.117 1 98.38 93 GLU B O 1
ATOM 2674 N N . GLU B 1 94 ? 12.391 -2.465 14.219 1 98.69 94 GLU B N 1
ATOM 2675 C CA . GLU B 1 94 ? 11.758 -1.233 13.75 1 98.69 94 GLU B CA 1
ATOM 2676 C C . GLU B 1 94 ? 11.273 -1.37 12.312 1 98.69 94 GLU B C 1
ATOM 2678 O O . GLU B 1 94 ? 10.203 -0.882 11.961 1 98.69 94 GLU B O 1
ATOM 2683 N N . HIS B 1 95 ? 12.125 -2.041 11.477 1 98.81 95 HIS B N 1
ATOM 2684 C CA . HIS B 1 95 ? 11.711 -2.285 10.094 1 98.81 95 HIS B CA 1
ATOM 2685 C C . HIS B 1 95 ? 10.414 -3.084 10.039 1 98.81 95 HIS B C 1
ATOM 2687 O O . HIS B 1 95 ? 9.492 -2.727 9.305 1 98.81 95 HIS B O 1
ATOM 2693 N N . GLN B 1 96 ? 10.328 -4.105 10.836 1 98.81 96 GLN B N 1
ATOM 2694 C CA . GLN B 1 96 ? 9.133 -4.941 10.875 1 98.81 96 GLN B CA 1
ATOM 2695 C C . GLN B 1 96 ? 7.91 -4.133 11.289 1 98.81 96 GLN B C 1
ATOM 2697 O O . GLN B 1 96 ? 6.875 -4.184 10.617 1 98.81 96 GLN B O 1
ATOM 2702 N N . ARG B 1 97 ? 8.047 -3.338 12.328 1 98.75 97 ARG B N 1
ATOM 2703 C CA . ARG B 1 97 ? 6.926 -2.549 12.836 1 98.75 97 ARG B CA 1
ATOM 2704 C C . ARG B 1 97 ? 6.492 -1.502 11.812 1 98.75 97 ARG B C 1
ATOM 2706 O O . ARG B 1 97 ? 5.297 -1.317 11.578 1 98.75 97 ARG B O 1
ATOM 2713 N N . CYS B 1 98 ? 7.449 -0.869 11.164 1 98.88 98 CYS B N 1
ATOM 2714 C CA . CYS B 1 98 ? 7.137 0.174 10.195 1 98.88 98 CYS B CA 1
ATOM 2715 C C . CYS B 1 98 ? 6.457 -0.413 8.961 1 98.88 98 CYS B C 1
ATOM 2717 O O . CYS B 1 98 ? 5.5 0.161 8.445 1 98.88 98 CYS B O 1
ATOM 2719 N N . ASP B 1 99 ? 6.973 -1.54 8.516 1 98.88 99 ASP B N 1
ATOM 2720 C CA . ASP B 1 99 ? 6.398 -2.166 7.332 1 98.88 99 ASP B CA 1
ATOM 2721 C C . ASP B 1 99 ? 4.957 -2.605 7.582 1 98.88 99 ASP B C 1
ATOM 2723 O O . ASP B 1 99 ? 4.086 -2.406 6.734 1 98.88 99 ASP B O 1
ATOM 2727 N N . VAL B 1 100 ? 4.688 -3.193 8.742 1 98.94 100 VAL B N 1
ATOM 2728 C CA . VAL B 1 100 ? 3.33 -3.588 9.102 1 98.94 100 VAL B CA 1
ATOM 2729 C C . VAL B 1 100 ? 2.453 -2.348 9.25 1 98.94 100 VAL B C 1
ATOM 2731 O O . VAL B 1 100 ? 1.353 -2.289 8.695 1 98.94 100 VAL B O 1
ATOM 2734 N N . ALA B 1 101 ? 2.963 -1.347 9.922 1 98.88 101 ALA B N 1
ATOM 2735 C CA . ALA B 1 101 ? 2.207 -0.118 10.156 1 98.88 101 ALA B CA 1
ATOM 2736 C C . ALA B 1 101 ? 1.834 0.556 8.836 1 98.88 101 ALA B C 1
ATOM 2738 O O . ALA B 1 101 ? 0.716 1.054 8.688 1 98.88 101 ALA B O 1
ATOM 2739 N N . GLN B 1 102 ? 2.785 0.587 7.898 1 98.88 102 GLN B N 1
ATOM 2740 C CA . GLN B 1 102 ? 2.49 1.174 6.594 1 98.88 102 GLN B CA 1
ATOM 2741 C C . GLN B 1 102 ? 1.279 0.503 5.953 1 98.88 102 GLN B C 1
ATOM 2743 O O . GLN B 1 102 ? 0.387 1.182 5.438 1 98.88 102 GLN B O 1
ATOM 2748 N N . GLY B 1 103 ? 1.288 -0.827 5.953 1 98.81 103 GLY B N 1
ATOM 2749 C CA . GLY B 1 103 ? 0.167 -1.553 5.379 1 98.81 103 GLY B CA 1
ATOM 2750 C C . GLY B 1 103 ? -1.147 -1.28 6.086 1 98.81 103 GLY B C 1
ATOM 2751 O O . GLY B 1 103 ? -2.17 -1.051 5.438 1 98.81 103 GLY B O 1
ATOM 2752 N N . VAL B 1 104 ? -1.153 -1.26 7.398 1 98.75 104 VAL B N 1
ATOM 2753 C CA . VAL B 1 104 ? -2.348 -1.058 8.211 1 98.75 104 VAL B CA 1
ATOM 2754 C C . VAL B 1 104 ? -2.881 0.357 8.008 1 98.75 104 VAL B C 1
ATOM 2756 O O . VAL B 1 104 ? -4.086 0.553 7.828 1 98.75 104 VAL B O 1
ATOM 2759 N N . VAL B 1 105 ? -1.973 1.306 7.973 1 98.75 105 VAL B N 1
ATOM 2760 C CA . VAL B 1 105 ? -2.363 2.699 7.789 1 98.75 105 VAL B CA 1
ATOM 2761 C C . VAL B 1 105 ? -2.967 2.887 6.398 1 98.75 105 VAL B C 1
ATOM 2763 O O . VAL B 1 105 ? -3.965 3.594 6.242 1 98.75 105 VAL B O 1
ATOM 2766 N N . GLU B 1 106 ? -2.332 2.268 5.445 1 98.44 106 GLU B N 1
ATOM 2767 C CA . GLU B 1 106 ? -2.84 2.363 4.078 1 98.44 106 GLU B CA 1
ATOM 2768 C C . GLU B 1 106 ? -4.25 1.786 3.971 1 98.44 106 GLU B C 1
ATOM 2770 O O . GLU B 1 106 ? -5.129 2.395 3.359 1 98.44 106 GLU B O 1
ATOM 2775 N N . ASP B 1 107 ? -4.48 0.611 4.574 1 97.38 107 ASP B N 1
ATOM 2776 C CA . ASP B 1 107 ? -5.801 -0.012 4.566 1 97.38 107 ASP B CA 1
ATOM 2777 C C . ASP B 1 107 ? -6.836 0.887 5.242 1 97.38 107 ASP B C 1
ATOM 2779 O O . ASP B 1 107 ? -7.941 1.065 4.723 1 97.38 107 ASP B O 1
ATOM 2783 N N . PHE B 1 108 ? -6.434 1.465 6.305 1 98.25 108 PHE B N 1
ATOM 2784 C CA . PHE B 1 108 ? -7.312 2.326 7.086 1 98.25 108 PHE B CA 1
ATOM 2785 C C . PHE B 1 108 ? -7.676 3.582 6.301 1 98.25 108 PHE B C 1
ATOM 2787 O O . PHE B 1 108 ? -8.852 3.902 6.141 1 98.25 108 PHE B O 1
ATOM 2794 N N . ARG B 1 109 ? -6.664 4.23 5.754 1 97.62 109 ARG B N 1
ATOM 2795 C CA . ARG B 1 109 ? -6.898 5.516 5.109 1 97.62 109 ARG B CA 1
ATOM 2796 C C . ARG B 1 109 ? -7.738 5.352 3.85 1 97.62 109 ARG B C 1
ATOM 2798 O O . ARG B 1 109 ? -8.555 6.219 3.521 1 97.62 109 ARG B O 1
ATOM 2805 N N . TYR B 1 110 ? -7.617 4.25 3.178 1 96.5 110 TYR B N 1
ATOM 2806 C CA . TYR B 1 110 ? -8.344 4.074 1.924 1 96.5 110 TYR B CA 1
ATOM 2807 C C . TYR B 1 110 ? -9.797 3.723 2.18 1 96.5 110 TYR B C 1
ATOM 2809 O O . TYR B 1 110 ? -10.656 3.906 1.308 1 96.5 110 TYR B O 1
ATOM 2817 N N . LYS B 1 111 ? -10.148 3.135 3.371 1 96.75 111 LYS B N 1
ATOM 2818 C CA . LYS B 1 111 ? -11.555 2.971 3.709 1 96.75 111 LYS B CA 1
ATOM 2819 C C . LYS B 1 111 ? -12.266 4.32 3.762 1 96.75 111 LYS B C 1
ATOM 2821 O O . LYS B 1 111 ? -13.398 4.449 3.281 1 96.75 111 LYS B O 1
ATOM 2826 N N . PHE B 1 112 ? -11.594 5.281 4.309 1 97.69 112 PHE B N 1
ATOM 2827 C CA . PHE B 1 112 ? -12.164 6.613 4.426 1 97.69 112 PHE B CA 1
ATOM 2828 C C . PHE B 1 112 ? -12.203 7.309 3.068 1 97.69 112 PHE B C 1
ATOM 2830 O O . PHE B 1 112 ? -13.211 7.918 2.703 1 97.69 112 PHE B O 1
ATOM 2837 N N . ILE B 1 113 ? -11.109 7.223 2.266 1 97 113 ILE B N 1
ATOM 2838 C CA . ILE B 1 113 ? -11.023 7.836 0.946 1 97 113 ILE B CA 1
ATOM 2839 C C . ILE B 1 113 ? -12.133 7.293 0.049 1 97 113 ILE B C 1
ATOM 2841 O O . ILE B 1 113 ? -12.812 8.055 -0.642 1 97 113 ILE B O 1
ATOM 2845 N N . ASN B 1 114 ? -12.367 5.98 0.131 1 94.31 114 ASN B N 1
ATOM 2846 C CA . ASN B 1 114 ? -13.391 5.355 -0.695 1 94.31 114 ASN B CA 1
ATOM 2847 C C . ASN B 1 114 ? -14.789 5.852 -0.323 1 94.31 114 ASN B C 1
ATOM 2849 O O . ASN B 1 114 ? -15.617 6.09 -1.199 1 94.31 114 ASN B O 1
ATOM 2853 N N . LEU B 1 115 ? -15.039 5.984 0.976 1 96.12 115 LEU B N 1
ATOM 2854 C CA . LEU B 1 115 ? -16.312 6.531 1.431 1 96.12 115 LEU B CA 1
ATOM 2855 C C . LEU B 1 115 ? -16.531 7.934 0.869 1 96.12 115 LEU B C 1
ATOM 2857 O O . LEU B 1 115 ? -17.625 8.25 0.394 1 96.12 115 LEU B O 1
ATOM 2861 N N . CYS B 1 116 ? -15.492 8.734 0.818 1 96.38 116 CYS B N 1
ATOM 2862 C CA . CYS B 1 116 ? -15.617 10.148 0.484 1 96.38 116 CYS B CA 1
ATOM 2863 C C . CYS B 1 116 ? -15.648 10.352 -1.026 1 96.38 116 CYS B C 1
ATOM 2865 O O . CYS B 1 116 ? -16.281 11.289 -1.519 1 96.38 116 CYS B O 1
ATOM 2867 N N . TYR B 1 117 ? -14.945 9.523 -1.883 1 92.56 117 TYR B N 1
ATOM 2868 C CA . TYR B 1 117 ? -14.867 9.672 -3.332 1 92.56 117 TYR B CA 1
ATOM 2869 C C . TYR B 1 117 ? -16.016 8.945 -4.016 1 92.56 117 TYR B C 1
ATOM 2871 O O . TYR B 1 117 ? -16.594 9.453 -4.984 1 92.56 117 TYR B O 1
ATOM 2879 N N . TYR B 1 118 ? -16.391 7.84 -3.613 1 86 118 TYR B N 1
ATOM 2880 C CA . TYR B 1 118 ? -17.219 6.957 -4.434 1 86 118 TYR B CA 1
ATOM 2881 C C . TYR B 1 118 ? -18.594 6.777 -3.826 1 86 118 TYR B C 1
ATOM 2883 O O . TYR B 1 118 ? -19.188 5.695 -3.91 1 86 118 TYR B O 1
ATOM 2891 N N . SER B 1 119 ? -19.047 7.801 -3.143 1 89.38 119 SER B N 1
ATOM 2892 C CA . SER B 1 119 ? -20.406 7.809 -2.617 1 89.38 119 SER B CA 1
ATOM 2893 C C . SER B 1 119 ? -21.312 8.727 -3.432 1 89.38 119 SER B C 1
ATOM 2895 O O . SER B 1 119 ? -20.828 9.641 -4.105 1 89.38 119 SER B O 1
ATOM 2897 N N . THR B 1 120 ? -22.484 8.328 -3.486 1 89.62 120 THR B N 1
ATOM 2898 C CA . THR B 1 120 ? -23.562 9.203 -3.92 1 89.62 120 THR B CA 1
ATOM 2899 C C . THR B 1 120 ? -24.438 9.609 -2.738 1 89.62 120 THR B C 1
ATOM 2901 O O . THR B 1 120 ? -24.281 9.094 -1.632 1 89.62 120 THR B O 1
ATOM 2904 N N . LYS B 1 121 ? -25.344 10.562 -3.086 1 89.69 121 LYS B N 1
ATOM 2905 C CA . LYS B 1 121 ? -26.297 10.93 -2.047 1 89.69 121 LYS B CA 1
ATOM 2906 C C . LYS B 1 121 ? -27.047 9.711 -1.527 1 89.69 121 LYS B C 1
ATOM 2908 O O . LYS B 1 121 ? -27.281 9.586 -0.324 1 89.69 121 LYS B O 1
ATOM 2913 N N . GLU B 1 122 ? -27.297 8.828 -2.398 1 90.88 122 GLU B N 1
ATOM 2914 C CA . GLU B 1 122 ? -28.109 7.652 -2.076 1 90.88 122 GLU B CA 1
ATOM 2915 C C . GLU B 1 122 ? -27.281 6.605 -1.331 1 90.88 122 GLU B C 1
ATOM 2917 O O . GLU B 1 122 ? -27.812 5.871 -0.498 1 90.88 122 GLU B O 1
ATOM 2922 N N . SER B 1 123 ? -26.016 6.605 -1.537 1 92.56 123 SER B N 1
ATOM 2923 C CA . SER B 1 123 ? -25.234 5.484 -1.03 1 92.56 123 SER B CA 1
ATOM 2924 C C . SER B 1 123 ? -24.391 5.898 0.178 1 92.56 123 SER B C 1
ATOM 2926 O O . SER B 1 123 ? -23.875 5.047 0.897 1 92.56 123 SER B O 1
ATOM 2928 N N . PHE B 1 124 ? -24.359 7.172 0.46 1 93.38 124 PHE B N 1
ATOM 2929 C CA . PHE B 1 124 ? -23.453 7.691 1.474 1 93.38 124 PHE B CA 1
ATOM 2930 C C . PHE B 1 124 ? -23.812 7.156 2.854 1 93.38 124 PHE B C 1
ATOM 2932 O O . PHE B 1 124 ? -22.938 6.762 3.623 1 93.38 124 PHE B O 1
ATOM 2939 N N . ALA B 1 125 ? -25.047 7.117 3.129 1 93.88 125 ALA B N 1
ATOM 2940 C CA . ALA B 1 125 ? -25.469 6.664 4.449 1 93.88 125 ALA B CA 1
ATOM 2941 C C . ALA B 1 125 ? -25.062 5.207 4.68 1 93.88 125 ALA B C 1
ATOM 2943 O O . ALA B 1 125 ? -24.562 4.859 5.746 1 93.88 125 ALA B O 1
ATOM 2944 N N . LYS B 1 126 ? -25.375 4.371 3.738 1 93.88 126 LYS B N 1
ATOM 2945 C CA . LYS B 1 126 ? -24.984 2.969 3.838 1 93.88 126 LYS B CA 1
ATOM 2946 C C . LYS B 1 126 ? -23.469 2.816 3.914 1 93.88 126 LYS B C 1
ATOM 2948 O O . LYS B 1 126 ? -22.953 2.041 4.723 1 93.88 126 LYS B O 1
ATOM 2953 N N . GLY B 1 127 ? -22.812 3.543 3.105 1 94.94 127 GLY B N 1
ATOM 2954 C CA . GLY B 1 127 ? -21.359 3.531 3.127 1 94.94 127 GLY B CA 1
ATOM 2955 C C . GLY B 1 127 ? -20.766 3.977 4.453 1 94.94 127 GLY B C 1
ATOM 2956 O O . GLY B 1 127 ? -19.797 3.396 4.938 1 94.94 127 GLY B O 1
ATOM 2957 N N . LYS B 1 128 ? -21.328 4.988 4.988 1 95.56 128 LYS B N 1
ATOM 2958 C CA . LYS B 1 128 ? -20.891 5.496 6.281 1 95.56 128 LYS B CA 1
ATOM 2959 C C . LYS B 1 128 ? -21.078 4.449 7.375 1 95.56 128 LYS B C 1
ATOM 2961 O O . LYS B 1 128 ? -20.203 4.273 8.227 1 95.56 128 LYS B O 1
ATOM 2966 N N . PHE B 1 129 ? -22.172 3.797 7.352 1 94.81 129 PHE B N 1
ATOM 2967 C CA . PHE B 1 129 ? -22.422 2.732 8.312 1 94.81 129 PHE B CA 1
ATOM 2968 C C . PHE B 1 129 ? -21.359 1.646 8.219 1 94.81 129 PHE B C 1
ATOM 2970 O O . PHE B 1 129 ? -20.812 1.22 9.234 1 94.81 129 PHE B O 1
ATOM 2977 N N . GLU B 1 130 ? -21.047 1.207 7.031 1 93.06 130 GLU B N 1
ATOM 2978 C CA . GLU B 1 130 ? -20.016 0.193 6.805 1 93.06 130 GLU B CA 1
ATOM 2979 C C . GLU B 1 130 ? -18.641 0.696 7.234 1 93.06 130 GLU B C 1
ATOM 2981 O O . GLU B 1 130 ? -17.875 -0.047 7.84 1 93.06 130 GLU B O 1
ATOM 2986 N N . PHE B 1 131 ? -18.422 1.938 6.918 1 95.56 131 PHE B N 1
ATOM 2987 C CA . PHE B 1 131 ? -17.156 2.564 7.324 1 95.56 131 PHE B CA 1
ATOM 2988 C C . PHE B 1 131 ? -17.016 2.553 8.844 1 95.56 131 PHE B C 1
ATOM 2990 O O . PHE B 1 131 ? -15.953 2.219 9.367 1 95.56 131 PHE B O 1
ATOM 2997 N N . MET B 1 132 ? -18.062 2.885 9.539 1 95.44 132 MET B N 1
ATOM 2998 C CA . MET B 1 132 ? -18.016 2.979 10.992 1 95.44 132 MET B CA 1
ATOM 2999 C C . MET B 1 132 ? -17.719 1.617 11.617 1 95.44 132 MET B C 1
ATOM 3001 O O . MET B 1 132 ? -17.047 1.529 12.641 1 95.44 132 MET B O 1
ATOM 3005 N N . GLN B 1 133 ? -18.172 0.568 11.031 1 93.12 133 GLN B N 1
ATOM 3006 C CA . GLN B 1 133 ? -17.906 -0.777 11.531 1 93.12 133 GLN B CA 1
ATOM 3007 C C . GLN B 1 133 ? -16.422 -1.117 11.422 1 93.12 133 GLN B C 1
ATOM 3009 O O . GLN B 1 133 ? -15.836 -1.672 12.352 1 93.12 133 GLN B O 1
ATOM 3014 N N . ASN B 1 134 ? -15.906 -0.794 10.336 1 95 134 ASN B N 1
ATOM 3015 C CA . ASN B 1 134 ? -14.484 -1.048 10.133 1 95 134 ASN B CA 1
ATOM 3016 C C . ASN B 1 134 ? -13.617 -0.087 10.945 1 95 134 ASN B C 1
ATOM 3018 O O . ASN B 1 134 ? -12.562 -0.47 11.453 1 95 134 ASN B O 1
ATOM 3022 N N . PHE B 1 135 ? -14.141 1.099 11.062 1 97.69 135 PHE B N 1
ATOM 3023 C CA . PHE B 1 135 ? -13.43 2.16 11.773 1 97.69 135 PHE B CA 1
ATOM 3024 C C . PHE B 1 135 ? -13.109 1.738 13.203 1 97.69 135 PHE B C 1
ATOM 3026 O O . PHE B 1 135 ? -11.961 1.848 13.641 1 97.69 135 PHE B O 1
ATOM 3033 N N . ALA B 1 136 ? -14.023 1.219 13.883 1 96.75 136 ALA B N 1
ATOM 3034 C CA . ALA B 1 136 ? -13.852 0.823 15.281 1 96.75 136 ALA B CA 1
ATOM 3035 C C . ALA B 1 136 ? -12.797 -0.278 15.406 1 96.75 136 ALA B C 1
ATOM 3037 O O . ALA B 1 136 ? -12.008 -0.282 16.359 1 96.75 136 ALA B O 1
ATOM 3038 N N . VAL B 1 137 ? -12.734 -1.17 14.469 1 96.06 137 VAL B N 1
ATOM 3039 C CA . VAL B 1 137 ? -11.789 -2.279 14.484 1 96.06 137 VAL B CA 1
ATOM 3040 C C . VAL B 1 137 ? -10.359 -1.742 14.406 1 96.06 137 VAL B C 1
ATOM 3042 O O . VAL B 1 137 ? -9.508 -2.119 15.211 1 96.06 137 VAL B O 1
ATOM 3045 N N . TYR B 1 138 ? -10.117 -0.854 13.492 1 98.12 138 TYR B N 1
ATOM 3046 C CA . TYR B 1 138 ? -8.797 -0.259 13.344 1 98.12 138 TYR B CA 1
ATOM 3047 C C . TYR B 1 138 ? -8.438 0.58 14.562 1 98.12 138 TYR B C 1
ATOM 3049 O O . TYR B 1 138 ? -7.328 0.47 15.094 1 98.12 138 TYR B O 1
ATOM 3057 N N . MET B 1 139 ? -9.383 1.381 15.016 1 98.56 139 MET B N 1
ATOM 3058 C CA . MET B 1 139 ? -9.102 2.326 16.094 1 98.56 139 MET B CA 1
ATOM 3059 C C . MET B 1 139 ? -8.812 1.595 17.406 1 98.56 139 MET B C 1
ATOM 3061 O O . MET B 1 139 ? -7.949 2.01 18.172 1 98.56 139 MET B O 1
ATOM 3065 N N . ASP B 1 140 ? -9.539 0.495 17.609 1 98.25 140 ASP B N 1
ATOM 3066 C CA . ASP B 1 140 ? -9.266 -0.302 18.797 1 98.25 140 ASP B CA 1
ATOM 3067 C C . ASP B 1 140 ? -7.84 -0.839 18.781 1 98.25 140 ASP B C 1
ATOM 3069 O O . ASP B 1 140 ? -7.176 -0.878 19.828 1 98.25 140 ASP B O 1
ATOM 3073 N N . ARG B 1 141 ? -7.383 -1.242 17.656 1 98.38 141 ARG B N 1
ATOM 3074 C CA . ARG B 1 141 ? -6.031 -1.775 17.531 1 98.38 141 ARG B CA 1
ATOM 3075 C C . ARG B 1 141 ? -4.988 -0.674 17.688 1 98.38 141 ARG B C 1
ATOM 3077 O O . ARG B 1 141 ? -3.977 -0.864 18.359 1 98.38 141 ARG B O 1
ATOM 3084 N N . PHE B 1 142 ? -5.211 0.497 17.031 1 98.88 142 PHE B N 1
ATOM 3085 C CA . PHE B 1 142 ? -4.301 1.621 17.219 1 98.88 142 PHE B CA 1
ATOM 3086 C C . PHE B 1 142 ? -4.223 2.021 18.688 1 98.88 142 PHE B C 1
ATOM 3088 O O . PHE B 1 142 ? -3.137 2.273 19.219 1 98.88 142 PHE B O 1
ATOM 3095 N N . GLU B 1 143 ? -5.395 2.076 19.281 1 98.88 143 GLU B N 1
ATOM 3096 C CA . GLU B 1 143 ? -5.473 2.455 20.688 1 98.88 143 GLU B CA 1
ATOM 3097 C C . GLU B 1 143 ? -4.648 1.511 21.562 1 98.88 143 GLU B C 1
ATOM 3099 O O . GLU B 1 143 ? -3.859 1.958 22.391 1 98.88 143 GLU B O 1
ATOM 3104 N N . LEU B 1 144 ? -4.832 0.256 21.344 1 98.56 144 LEU B N 1
ATOM 3105 C CA . LEU B 1 144 ? -4.098 -0.744 22.109 1 98.56 144 LEU B CA 1
ATOM 3106 C C . LEU B 1 144 ? -2.605 -0.674 21.812 1 98.56 144 LEU B C 1
ATOM 3108 O O . LEU B 1 144 ? -1.779 -0.667 22.719 1 98.56 144 LEU B O 1
ATOM 3112 N N . TYR B 1 145 ? -2.229 -0.637 20.609 1 98.81 145 TYR B N 1
ATOM 3113 C CA . TYR B 1 145 ? -0.829 -0.627 20.188 1 98.81 145 TYR B CA 1
ATOM 3114 C C . TYR B 1 145 ? -0.096 0.575 20.766 1 98.81 145 TYR B C 1
ATOM 3116 O O . TYR B 1 145 ? 0.993 0.433 21.328 1 98.81 145 TYR B O 1
ATOM 3124 N N . LEU B 1 146 ? -0.686 1.739 20.688 1 98.81 146 LEU B N 1
ATOM 3125 C CA . LEU B 1 146 ? -0.053 2.99 21.094 1 98.81 146 LEU B CA 1
ATOM 3126 C C . LEU B 1 146 ? -0.072 3.141 22.609 1 98.81 146 LEU B C 1
ATOM 3128 O O . LEU B 1 146 ? 0.601 4.016 23.156 1 98.81 146 LEU B O 1
ATOM 3132 N N . SER B 1 147 ? -0.854 2.348 23.25 1 98.5 147 SER B N 1
ATOM 3133 C CA . SER B 1 147 ? -0.777 2.314 24.719 1 98.5 147 SER B CA 1
ATOM 3134 C C . SER B 1 147 ? 0.531 1.689 25.188 1 98.5 147 SER B C 1
ATOM 3136 O O . SER B 1 147 ? 0.975 1.935 26.312 1 98.5 147 SER B O 1
ATOM 3138 N N . ASN B 1 148 ? 1.15 0.937 24.297 1 97.88 148 ASN B N 1
ATOM 3139 C CA . ASN B 1 148 ? 2.367 0.217 24.641 1 97.88 148 ASN B CA 1
ATOM 3140 C C . ASN B 1 148 ? 3.58 0.754 23.891 1 97.88 148 ASN B C 1
ATOM 3142 O O . ASN B 1 148 ? 4.715 0.364 24.172 1 97.88 148 ASN B O 1
ATOM 3146 N N . HIS B 1 149 ? 3.342 1.579 22.984 1 98.56 149 HIS B N 1
ATOM 3147 C CA . HIS B 1 149 ? 4.391 2.182 22.172 1 98.56 149 HIS B CA 1
ATOM 3148 C C . HIS B 1 149 ? 4.164 3.68 22 1 98.56 149 HIS B C 1
ATOM 3150 O O . HIS B 1 149 ? 3.025 4.125 21.828 1 98.56 149 HIS B O 1
ATOM 3156 N N . ARG B 1 150 ? 5.234 4.438 22.031 1 98.5 150 ARG B N 1
ATOM 3157 C CA . ARG B 1 150 ? 5.129 5.883 21.859 1 98.5 150 ARG B CA 1
ATOM 3158 C C . ARG B 1 150 ? 4.789 6.238 20.406 1 98.5 150 ARG B C 1
ATOM 3160 O O . ARG B 1 150 ? 4.043 7.191 20.156 1 98.5 150 ARG B O 1
ATOM 3167 N N . TYR B 1 151 ? 5.398 5.477 19.5 1 98.81 151 TYR B N 1
ATOM 3168 C CA . TYR B 1 151 ? 5.195 5.641 18.062 1 98.81 151 TYR B CA 1
ATOM 3169 C C . TYR B 1 151 ? 4.965 4.293 17.391 1 98.81 151 TYR B C 1
ATOM 3171 O O . TYR B 1 151 ? 5.055 3.246 18.047 1 98.81 151 TYR B O 1
ATOM 3179 N N . MET B 1 152 ? 4.676 4.281 16.125 1 98.81 152 MET B N 1
ATOM 3180 C CA . MET B 1 152 ? 4.383 3.057 15.383 1 98.81 152 MET B CA 1
ATOM 3181 C C . MET B 1 152 ? 5.621 2.176 15.281 1 98.81 152 MET B C 1
ATOM 3183 O O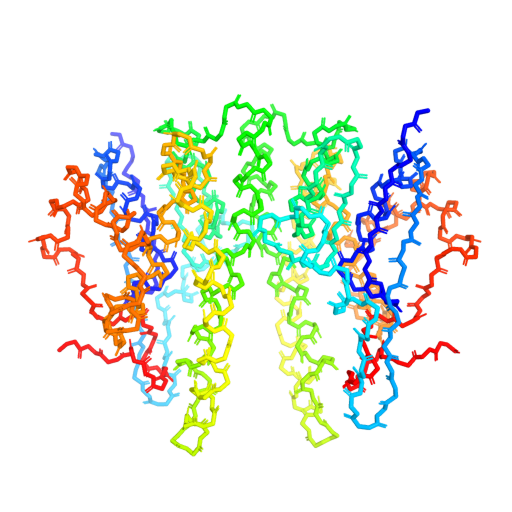 . MET B 1 152 ? 5.516 0.948 15.273 1 98.81 152 MET B O 1
ATOM 3187 N N . ALA B 1 153 ? 6.789 2.766 15.242 1 98.25 153 ALA B N 1
ATOM 3188 C CA . ALA B 1 153 ? 8.031 2.004 15.188 1 98.25 153 ALA B CA 1
ATOM 3189 C C . ALA B 1 153 ? 8.469 1.55 16.578 1 98.25 153 ALA B C 1
ATOM 3191 O O . ALA B 1 153 ? 9.414 0.777 16.719 1 98.25 153 ALA B O 1
ATOM 3192 N N . GLY B 1 154 ? 7.832 1.987 17.578 1 97.69 154 GLY B N 1
ATOM 3193 C CA . GLY B 1 154 ? 8.227 1.788 18.969 1 97.69 154 GLY B CA 1
ATOM 3194 C C . GLY B 1 154 ? 8.484 3.088 19.703 1 97.69 154 GLY B C 1
ATOM 3195 O O . GLY B 1 154 ? 7.547 3.834 20 1 97.69 154 GLY B O 1
ATOM 3196 N N . ASP B 1 155 ? 9.68 3.375 19.938 1 96.94 155 ASP B N 1
ATOM 3197 C CA . ASP B 1 155 ? 10.008 4.551 20.75 1 96.94 155 ASP B CA 1
ATOM 3198 C C . ASP B 1 155 ? 10.445 5.715 19.859 1 96.94 155 ASP B C 1
ATOM 3200 O O . ASP B 1 155 ? 10.445 6.867 20.297 1 96.94 155 ASP B O 1
ATOM 3204 N N . ARG B 1 156 ? 10.719 5.41 18.688 1 97.38 156 ARG B N 1
ATOM 3205 C CA . ARG B 1 156 ? 11.281 6.434 17.812 1 97.38 156 ARG B CA 1
ATOM 3206 C C . ARG B 1 156 ? 10.258 6.906 16.781 1 97.38 156 ARG B C 1
ATOM 3208 O O . ARG B 1 156 ? 9.5 6.098 16.234 1 97.38 156 ARG B O 1
ATOM 3215 N N . LEU B 1 157 ? 10.281 8.242 16.562 1 98.81 157 LEU B N 1
ATOM 3216 C CA . LEU B 1 157 ? 9.5 8.836 15.484 1 98.81 157 LEU B CA 1
ATOM 3217 C C . LEU B 1 157 ? 10.047 8.414 14.125 1 98.81 157 LEU B C 1
ATOM 3219 O O . LEU B 1 157 ? 11.258 8.469 13.891 1 98.81 157 LEU B O 1
ATOM 3223 N N . THR B 1 158 ? 9.195 7.922 13.273 1 98.94 158 THR B N 1
ATOM 3224 C CA . THR B 1 158 ? 9.578 7.578 11.914 1 98.94 158 THR B CA 1
ATOM 3225 C C . THR B 1 158 ? 8.578 8.133 10.906 1 98.94 158 THR B C 1
ATOM 3227 O O . THR B 1 158 ? 7.559 8.711 11.297 1 98.94 158 THR B O 1
ATOM 3230 N N . TYR B 1 159 ? 8.805 7.902 9.602 1 98.94 159 TYR B N 1
ATOM 3231 C CA . TYR B 1 159 ? 7.969 8.391 8.508 1 98.94 159 TYR B CA 1
ATOM 3232 C C . TYR B 1 159 ? 6.539 7.879 8.641 1 98.94 159 TYR B C 1
ATOM 3234 O O . TYR B 1 159 ? 5.59 8.555 8.242 1 98.94 159 TYR B O 1
ATOM 3242 N N . VAL B 1 160 ? 6.34 6.699 9.203 1 98.94 160 VAL B N 1
ATOM 3243 C CA . VAL B 1 160 ? 5.027 6.055 9.195 1 98.94 160 VAL B CA 1
ATOM 3244 C C . VAL B 1 160 ? 4.094 6.781 10.156 1 98.94 160 VAL B C 1
ATOM 3246 O O . VAL B 1 160 ? 2.877 6.801 9.953 1 98.94 160 VAL B O 1
ATOM 3249 N N . ASP B 1 161 ? 4.652 7.434 11.156 1 98.94 161 ASP B N 1
ATOM 3250 C CA . ASP B 1 161 ? 3.84 8.18 12.117 1 98.94 161 ASP B CA 1
ATOM 3251 C C . ASP B 1 161 ? 3.137 9.352 11.445 1 98.94 161 ASP B C 1
ATOM 3253 O O . ASP B 1 161 ? 2.008 9.695 11.805 1 98.94 161 ASP B O 1
ATOM 3257 N N . PHE B 1 162 ? 3.793 9.969 10.477 1 98.94 162 PHE B N 1
ATOM 3258 C CA . PHE B 1 162 ? 3.186 11.078 9.758 1 98.94 162 PHE B CA 1
ATOM 3259 C C . PHE B 1 162 ? 2.037 10.594 8.883 1 98.94 162 PHE B C 1
ATOM 3261 O O . PHE B 1 162 ? 1.044 11.305 8.703 1 98.94 162 PHE B O 1
ATOM 3268 N N . GLY B 1 163 ? 2.213 9.398 8.336 1 98.88 163 GLY B N 1
ATOM 3269 C CA . GLY B 1 163 ? 1.123 8.797 7.586 1 98.88 163 GLY B CA 1
ATOM 3270 C C . GLY B 1 163 ? -0.104 8.523 8.438 1 98.88 163 GLY B C 1
ATOM 3271 O O . GLY B 1 163 ? -1.225 8.844 8.039 1 98.88 163 GLY B O 1
ATOM 3272 N N . LEU B 1 164 ? 0.142 7.906 9.594 1 98.94 164 LEU B N 1
ATOM 3273 C CA . LEU B 1 164 ? -0.982 7.633 10.484 1 98.94 164 LEU B CA 1
ATOM 3274 C C . LEU B 1 164 ? -1.62 8.93 10.969 1 98.94 164 LEU B C 1
ATOM 3276 O O . LEU B 1 164 ? -2.846 9.062 10.969 1 98.94 164 LEU B O 1
ATOM 3280 N N . PHE B 1 165 ? -0.806 9.875 11.375 1 98.94 165 PHE B N 1
ATOM 3281 C CA . PHE B 1 165 ? -1.312 11.148 11.867 1 98.94 165 PHE B CA 1
ATOM 3282 C C . PHE B 1 165 ? -2.229 11.805 10.836 1 98.94 165 PHE B C 1
ATOM 3284 O O . PHE B 1 165 ? -3.34 12.227 11.164 1 98.94 165 PHE B O 1
ATOM 3291 N N . GLU B 1 166 ? -1.754 11.867 9.609 1 98.81 166 GLU B N 1
ATOM 3292 C CA . GLU B 1 166 ? -2.549 12.547 8.594 1 98.81 166 GLU B CA 1
ATOM 3293 C C . GLU B 1 166 ? -3.861 11.805 8.336 1 98.81 166 GLU B C 1
ATOM 3295 O O . GLU B 1 166 ? -4.906 12.438 8.148 1 98.81 166 GLU B O 1
ATOM 3300 N N . ALA B 1 167 ? -3.828 10.469 8.273 1 98.69 167 ALA B N 1
ATOM 3301 C CA . ALA B 1 167 ? -5.055 9.695 8.102 1 98.69 167 ALA B CA 1
ATOM 3302 C C . ALA B 1 167 ? -6.066 10.023 9.195 1 98.69 167 ALA B C 1
ATOM 3304 O O . ALA B 1 167 ? -7.25 10.227 8.922 1 98.69 167 ALA B O 1
ATOM 3305 N N . LEU B 1 168 ? -5.594 10.086 10.406 1 98.88 168 LEU B N 1
ATOM 3306 C CA . LEU B 1 168 ? -6.449 10.375 11.555 1 98.88 168 LEU B CA 1
ATOM 3307 C C . LEU B 1 168 ? -6.938 11.82 11.523 1 98.88 168 LEU B C 1
ATOM 3309 O O . LEU B 1 168 ? -8.086 12.102 11.867 1 98.88 168 LEU B O 1
ATOM 3313 N N . ASP B 1 169 ? -6.059 12.711 11.117 1 98.75 169 ASP B N 1
ATOM 3314 C CA . ASP B 1 169 ? -6.406 14.125 11.078 1 98.75 169 ASP B CA 1
ATOM 3315 C C . ASP B 1 169 ? -7.52 14.391 10.062 1 98.75 169 ASP B C 1
ATOM 3317 O O . ASP B 1 169 ? -8.367 15.258 10.273 1 98.75 169 ASP B O 1
ATOM 3321 N N . GLN B 1 170 ? -7.523 13.672 8.984 1 98.25 170 GLN B N 1
ATOM 3322 C CA . GLN B 1 170 ? -8.602 13.789 8.008 1 98.25 170 GLN B CA 1
ATOM 3323 C C . GLN B 1 170 ? -9.938 13.328 8.602 1 98.25 170 GLN B C 1
ATOM 3325 O O . GLN B 1 170 ? -10.984 13.914 8.32 1 98.25 170 GLN B O 1
ATOM 3330 N N . ILE B 1 171 ? -9.875 12.328 9.43 1 98.19 171 ILE B N 1
ATOM 3331 C CA . ILE B 1 171 ? -11.07 11.859 10.117 1 98.19 171 ILE B CA 1
ATOM 3332 C C . ILE B 1 171 ? -11.562 12.93 11.094 1 98.19 171 ILE B C 1
ATOM 3334 O O . ILE B 1 171 ? -12.773 13.141 11.234 1 98.19 171 ILE B O 1
ATOM 3338 N N . MET B 1 172 ? -10.641 13.641 11.734 1 98.19 172 MET B N 1
ATOM 3339 C CA . MET B 1 172 ? -10.992 14.727 12.648 1 98.19 172 MET B CA 1
ATOM 3340 C C . MET B 1 172 ? -11.758 15.82 11.922 1 98.19 172 MET B C 1
ATOM 3342 O O . MET B 1 172 ? -12.656 16.438 12.492 1 98.19 172 MET B O 1
ATOM 3346 N N . VAL B 1 173 ? -11.422 16.078 10.688 1 97.69 173 VAL B N 1
ATOM 3347 C CA . VAL B 1 173 ? -12.117 17.078 9.883 1 97.69 173 VAL B CA 1
ATOM 3348 C C . VAL B 1 173 ? -13.539 16.594 9.578 1 97.69 173 VAL B C 1
ATOM 3350 O O . VAL B 1 173 ? -14.484 17.375 9.586 1 97.69 173 VAL B O 1
ATOM 3353 N N . PHE B 1 174 ? -13.695 15.32 9.336 1 97.12 174 PHE B N 1
ATOM 3354 C CA . PHE B 1 174 ? -14.992 14.711 9.039 1 97.12 174 PHE B CA 1
ATOM 3355 C C . PHE B 1 174 ? -15.891 14.734 10.273 1 97.12 174 PHE B C 1
ATOM 3357 O O . PHE B 1 174 ? -17.031 15.195 10.211 1 97.12 174 PHE B O 1
ATOM 3364 N N . ASP B 1 175 ? -15.422 14.281 11.383 1 97.38 175 ASP B N 1
ATOM 3365 C CA . ASP B 1 175 ? -16.109 14.234 12.664 1 97.38 175 ASP B CA 1
ATOM 3366 C C . ASP B 1 175 ? -15.141 13.977 13.805 1 97.38 175 ASP B C 1
ATOM 3368 O O . ASP B 1 175 ? -14.797 12.82 14.086 1 97.38 175 ASP B O 1
ATOM 3372 N N . ALA B 1 176 ? -14.789 14.992 14.5 1 98.19 176 ALA B N 1
ATOM 3373 C CA . ALA B 1 176 ? -13.758 14.922 15.531 1 98.19 176 ALA B CA 1
ATOM 3374 C C . ALA B 1 176 ? -14.18 13.992 16.672 1 98.19 176 ALA B C 1
ATOM 3376 O O . ALA B 1 176 ? -13.336 13.375 17.328 1 98.19 176 ALA B O 1
ATOM 3377 N N . SER B 1 177 ? -15.406 13.883 16.938 1 97.88 177 SER B N 1
ATOM 3378 C CA . SER B 1 177 ? -15.914 13.109 18.062 1 97.88 177 SER B CA 1
ATOM 3379 C C . SER B 1 177 ? -15.617 11.625 17.875 1 97.88 177 SER B C 1
ATOM 3381 O O . SER B 1 177 ? -15.594 10.867 18.859 1 97.88 177 SER B O 1
ATOM 3383 N N . LEU B 1 178 ? -15.391 11.203 16.641 1 97.69 178 LEU B N 1
ATOM 3384 C CA . LEU B 1 178 ? -15.086 9.805 16.375 1 97.69 178 LEU B CA 1
ATOM 3385 C C . LEU B 1 178 ? -13.797 9.375 17.062 1 97.69 178 LEU B C 1
ATOM 3387 O O . LEU B 1 178 ? -13.617 8.203 17.391 1 97.69 178 LEU B O 1
ATOM 3391 N N . ILE B 1 179 ? -12.93 10.352 17.328 1 98.56 179 ILE B N 1
ATOM 3392 C CA . ILE B 1 179 ? -11.656 10.031 17.953 1 98.56 179 ILE B CA 1
ATOM 3393 C C . ILE B 1 179 ? -11.625 10.57 19.375 1 98.56 179 ILE B C 1
ATOM 3395 O O . ILE B 1 179 ? -11.328 9.836 20.328 1 98.56 179 ILE B O 1
ATOM 3399 N N . THR B 1 180 ? -12.008 11.836 19.609 1 98.38 180 THR B N 1
ATOM 3400 C CA . THR B 1 180 ? -11.836 12.531 20.875 1 98.38 180 THR B CA 1
ATOM 3401 C C . THR B 1 180 ? -12.711 11.898 21.969 1 98.38 180 THR B C 1
ATOM 3403 O O . THR B 1 180 ? -12.359 11.938 23.141 1 98.38 180 THR B O 1
ATOM 3406 N N . ASP B 1 181 ? -13.742 11.25 21.547 1 97.75 181 ASP B N 1
ATOM 3407 C CA . ASP B 1 181 ? -14.688 10.75 22.547 1 97.75 181 ASP B CA 1
ATOM 3408 C C . ASP B 1 181 ? -14.289 9.352 23.031 1 97.75 181 ASP B C 1
ATOM 3410 O O . ASP B 1 181 ? -14.68 8.93 24.125 1 97.75 181 ASP B O 1
ATOM 3414 N N . THR B 1 182 ? -13.547 8.617 22.281 1 97.69 182 THR B N 1
ATOM 3415 C CA . THR B 1 182 ? -13.453 7.188 22.562 1 97.69 182 THR B CA 1
ATOM 3416 C C . THR B 1 182 ? -12 6.734 22.578 1 97.69 182 THR B C 1
ATOM 3418 O O . THR B 1 182 ? -11.672 5.695 23.156 1 97.69 182 THR B O 1
ATOM 3421 N N . TYR B 1 183 ? -11.094 7.504 22.016 1 98.69 183 TYR B N 1
ATOM 3422 C CA . TYR B 1 183 ? -9.742 7 21.828 1 98.69 183 TYR B CA 1
ATOM 3423 C C . TYR B 1 183 ? -8.703 8 22.312 1 98.69 183 TYR B C 1
ATOM 3425 O O . TYR B 1 183 ? -7.977 8.602 21.516 1 98.69 183 TYR B O 1
ATOM 3433 N N . PRO B 1 184 ? -8.539 8.102 23.609 1 98.75 184 PRO B N 1
ATOM 3434 C CA . PRO B 1 184 ? -7.66 9.117 24.188 1 98.75 184 PRO B CA 1
ATOM 3435 C C . PRO B 1 184 ? -6.188 8.875 23.859 1 98.75 184 PRO B C 1
ATOM 3437 O O . PRO B 1 184 ? -5.418 9.828 23.719 1 98.75 184 PRO B O 1
ATOM 3440 N N . THR B 1 185 ? -5.777 7.582 23.797 1 98.88 185 THR B N 1
ATOM 3441 C CA . THR B 1 185 ? -4.379 7.285 23.5 1 98.88 185 THR B CA 1
ATOM 3442 C C . THR B 1 185 ? -4.027 7.68 22.078 1 98.88 185 THR B C 1
ATOM 3444 O O . THR B 1 185 ? -2.965 8.25 21.812 1 98.88 185 THR B O 1
ATOM 3447 N N . VAL B 1 186 ? -4.914 7.379 21.188 1 98.94 186 VAL B N 1
ATOM 3448 C CA . VAL B 1 186 ? -4.727 7.773 19.797 1 98.94 186 VAL B CA 1
ATOM 3449 C C . VAL B 1 186 ? -4.684 9.297 19.688 1 98.94 186 VAL B C 1
ATOM 3451 O O . VAL B 1 186 ? -3.842 9.852 18.984 1 98.94 186 VAL B O 1
ATOM 3454 N N . PHE B 1 187 ? -5.566 9.945 20.391 1 98.88 187 PHE B N 1
ATOM 3455 C CA . PHE B 1 187 ? -5.605 11.406 20.359 1 98.88 187 PHE B CA 1
ATOM 3456 C C . PHE B 1 187 ? -4.309 11.992 20.906 1 98.88 187 PHE B C 1
ATOM 3458 O O . PHE B 1 187 ? -3.797 12.984 20.375 1 98.88 187 PHE B O 1
ATOM 3465 N N . ARG B 1 188 ? -3.781 11.445 21.922 1 98.75 188 ARG B N 1
ATOM 3466 C CA . ARG B 1 188 ? -2.504 11.883 22.484 1 98.75 188 ARG B CA 1
ATOM 3467 C C . ARG B 1 188 ? -1.375 11.695 21.469 1 98.75 188 ARG B C 1
ATOM 3469 O O . ARG B 1 188 ? -0.495 12.547 21.344 1 98.75 188 ARG B O 1
ATOM 3476 N N . PHE B 1 189 ? -1.347 10.516 20.828 1 98.88 189 PHE B N 1
ATOM 3477 C CA . PHE B 1 189 ? -0.397 10.281 19.75 1 98.88 189 PHE B CA 1
ATOM 3478 C C . PHE B 1 189 ? -0.482 11.391 18.703 1 98.88 189 PHE B C 1
ATOM 3480 O O . PHE B 1 189 ? 0.542 11.938 18.281 1 98.88 189 PHE B O 1
ATOM 3487 N N . MET B 1 190 ? -1.721 11.758 18.328 1 98.88 190 MET B N 1
ATOM 3488 C CA . MET B 1 190 ? -1.913 12.812 17.328 1 98.88 190 MET B CA 1
ATOM 3489 C C . MET B 1 190 ? -1.353 14.141 17.844 1 98.88 190 MET B C 1
ATOM 3491 O O . MET B 1 190 ? -0.698 14.867 17.094 1 98.88 190 MET B O 1
ATOM 3495 N N . SER B 1 191 ? -1.6 14.469 19.047 1 98.75 191 SER B N 1
ATOM 3496 C CA . SER B 1 191 ? -1.111 15.703 19.641 1 98.75 191 SER B CA 1
ATOM 3497 C C . SER B 1 191 ? 0.413 15.758 19.625 1 98.75 191 SER B C 1
ATOM 3499 O O . SER B 1 191 ? 1 16.828 19.406 1 98.75 191 SER B O 1
ATOM 3501 N N . ARG B 1 192 ? 1.041 14.633 19.891 1 98.62 192 ARG B N 1
ATOM 3502 C CA . ARG B 1 192 ? 2.498 14.578 19.875 1 98.62 192 ARG B CA 1
ATOM 3503 C C . ARG B 1 192 ? 3.053 14.984 18.516 1 98.62 192 ARG B C 1
ATOM 3505 O O . ARG B 1 192 ? 4.051 15.703 18.438 1 98.62 192 ARG B O 1
ATOM 3512 N N . ILE B 1 193 ? 2.412 14.516 17.484 1 98.81 193 ILE B N 1
ATOM 3513 C CA . ILE B 1 193 ? 2.875 14.844 16.141 1 98.81 193 ILE B CA 1
ATOM 3514 C C . ILE B 1 193 ? 2.545 16.297 15.828 1 98.81 193 ILE B C 1
ATOM 3516 O O . ILE B 1 193 ? 3.385 17.031 15.289 1 98.81 193 ILE B O 1
ATOM 3520 N N . ARG B 1 194 ? 1.367 16.734 16.172 1 97.94 194 ARG B N 1
ATOM 3521 C CA . ARG B 1 194 ? 0.916 18.094 15.906 1 97.94 194 ARG B CA 1
ATOM 3522 C C . ARG B 1 194 ? 1.809 19.125 16.609 1 97.94 194 ARG B C 1
ATOM 3524 O O . ARG B 1 194 ? 2.049 20.203 16.078 1 97.94 194 ARG B O 1
ATOM 3531 N N . ASP B 1 195 ? 2.355 18.719 17.688 1 98.25 195 ASP B N 1
ATOM 3532 C CA . ASP B 1 195 ? 3.09 19.641 18.547 1 98.25 195 ASP B CA 1
ATOM 3533 C C . ASP B 1 195 ? 4.566 19.688 18.172 1 98.25 195 ASP B C 1
ATOM 3535 O O . ASP B 1 195 ? 5.336 20.469 18.734 1 98.25 195 ASP B O 1
ATOM 3539 N N . LEU B 1 196 ? 4.984 18.844 17.281 1 98.69 196 LEU B N 1
ATOM 3540 C CA . LEU B 1 196 ? 6.352 18.969 16.797 1 98.69 196 LEU B CA 1
ATOM 3541 C C . LEU B 1 196 ? 6.598 20.359 16.219 1 98.69 196 LEU B C 1
ATOM 3543 O O . LEU B 1 196 ? 5.75 20.891 15.5 1 98.69 196 LEU B O 1
ATOM 3547 N N . LYS B 1 197 ? 7.715 20.984 16.547 1 97.31 197 LYS B N 1
ATOM 3548 C CA . LYS B 1 197 ? 7.965 22.391 16.234 1 97.31 197 LYS B CA 1
ATOM 3549 C C . LYS B 1 197 ? 7.723 22.688 14.758 1 97.31 197 LYS B C 1
ATOM 3551 O O . LYS B 1 197 ? 6.906 23.547 14.414 1 97.31 197 LYS B O 1
ATOM 3556 N N . GLY B 1 198 ? 8.312 22.078 13.805 1 98 198 GLY B N 1
ATOM 3557 C CA . GLY B 1 198 ? 8.109 22.297 12.383 1 98 198 GLY B CA 1
ATOM 3558 C C . GLY B 1 198 ? 6.691 22.031 11.922 1 98 198 GLY B C 1
ATOM 3559 O O . GLY B 1 198 ? 6.164 22.75 11.07 1 98 198 GLY B O 1
ATOM 3560 N N . VAL B 1 199 ? 5.984 21.141 12.508 1 98.69 199 VAL B N 1
ATOM 3561 C CA . VAL B 1 199 ? 4.621 20.766 12.148 1 98.69 199 VAL B CA 1
ATOM 3562 C C . VAL B 1 199 ? 3.641 21.812 12.672 1 98.69 199 VAL B C 1
ATOM 3564 O O . VAL B 1 199 ? 2.758 22.266 11.938 1 98.69 199 VAL B O 1
ATOM 3567 N N . THR B 1 200 ? 3.812 22.188 13.883 1 98.5 200 THR B N 1
ATOM 3568 C CA . THR B 1 200 ? 2.941 23.188 14.508 1 98.5 200 THR B CA 1
ATOM 3569 C C . THR B 1 200 ? 3.01 24.516 13.75 1 98.5 200 THR B C 1
ATOM 3571 O O . THR B 1 200 ? 1.977 25.109 13.43 1 98.5 200 THR B O 1
ATOM 3574 N N . THR B 1 201 ? 4.223 24.953 13.43 1 98.44 201 THR B N 1
ATOM 3575 C CA . THR B 1 201 ? 4.414 26.203 12.695 1 98.44 201 THR B CA 1
ATOM 3576 C C . THR B 1 201 ? 3.727 26.141 11.336 1 98.44 201 THR B C 1
ATOM 3578 O O . THR B 1 201 ? 3.027 27.078 10.945 1 98.44 201 THR B O 1
ATOM 3581 N N . TYR B 1 202 ? 3.943 25.047 10.68 1 98.56 202 TYR B N 1
ATOM 3582 C CA . TYR B 1 202 ? 3.359 24.844 9.359 1 98.56 202 TYR B CA 1
ATOM 3583 C C . TYR B 1 202 ? 1.838 24.875 9.43 1 98.56 202 TYR B C 1
ATOM 3585 O O . TYR B 1 202 ? 1.188 25.547 8.617 1 98.56 202 TYR B O 1
ATOM 3593 N N . ARG B 1 203 ? 1.235 24.234 10.422 1 97.94 203 ARG B N 1
ATOM 3594 C CA . ARG B 1 203 ? -0.214 24.094 10.516 1 97.94 203 ARG B CA 1
ATOM 3595 C C . ARG B 1 203 ? -0.877 25.422 10.875 1 97.94 203 ARG B C 1
ATOM 3597 O O . ARG B 1 203 ? -2.078 25.594 10.664 1 97.94 203 ARG B O 1
ATOM 3604 N N . HIS B 1 204 ? -0.14 26.328 11.398 1 97.56 204 HIS B N 1
ATOM 3605 C CA . HIS B 1 204 ? -0.659 27.641 11.742 1 97.56 204 HIS B CA 1
ATOM 3606 C C . HIS B 1 204 ? -0.354 28.656 10.648 1 97.56 204 HIS B C 1
ATOM 3608 O O . HIS B 1 204 ? -0.704 29.844 10.766 1 97.56 204 HIS B O 1
ATOM 3614 N N . SER B 1 205 ? 0.294 28.188 9.625 1 97.56 205 SER B N 1
ATOM 3615 C CA . SER B 1 205 ? 0.634 29.078 8.516 1 97.56 205 SER B CA 1
ATOM 3616 C C . SER B 1 205 ? -0.469 29.094 7.461 1 97.56 205 SER B C 1
ATOM 3618 O O . SER B 1 205 ? -1.419 28.312 7.539 1 97.56 205 SER B O 1
ATOM 3620 N N . ASN B 1 206 ? -0.287 29.984 6.414 1 96.31 206 ASN B N 1
ATOM 3621 C CA . ASN B 1 206 ? -1.245 30.078 5.32 1 96.31 206 ASN B CA 1
ATOM 3622 C C . ASN B 1 206 ? -0.998 29 4.266 1 96.31 206 ASN B C 1
ATOM 3624 O O . ASN B 1 206 ? -1.77 28.875 3.314 1 96.31 206 ASN B O 1
ATOM 3628 N N . ARG B 1 207 ? 0.055 28.188 4.508 1 96.69 207 ARG B N 1
ATOM 3629 C CA . ARG B 1 207 ? 0.386 27.141 3.545 1 96.69 207 ARG B CA 1
ATOM 3630 C C . ARG B 1 207 ? -0.427 25.875 3.811 1 96.69 207 ARG B C 1
ATOM 3632 O O . ARG B 1 207 ? -0.571 25.031 2.93 1 96.69 207 ARG B O 1
ATOM 3639 N N . PHE B 1 208 ? -0.866 25.75 5.012 1 97.44 208 PHE B N 1
ATOM 3640 C CA . PHE B 1 208 ? -1.677 24.594 5.383 1 97.44 208 PHE B CA 1
ATOM 3641 C C . PHE B 1 208 ? -3.156 24.875 5.148 1 97.44 208 PHE B C 1
ATOM 3643 O O . PHE B 1 208 ? -3.65 25.953 5.48 1 97.44 208 PHE B O 1
ATOM 3650 N N . LYS B 1 209 ? -3.828 23.922 4.559 1 94.06 209 LYS B N 1
ATOM 3651 C CA . LYS B 1 209 ? -5.273 24 4.355 1 94.06 209 LYS B CA 1
ATOM 3652 C C . LYS B 1 209 ? -5.988 22.844 5.055 1 94.06 209 LYS B C 1
ATOM 3654 O O . LYS B 1 209 ? -5.598 21.688 4.91 1 94.06 209 LYS B O 1
ATOM 3659 N N . ILE B 1 210 ? -7.004 23.266 5.777 1 96.25 210 ILE B N 1
ATOM 3660 C CA . ILE B 1 210 ? -7.824 22.219 6.383 1 96.25 210 ILE B CA 1
ATOM 3661 C C . ILE B 1 210 ? -8.594 21.469 5.297 1 96.25 210 ILE B C 1
ATOM 3663 O O . ILE B 1 210 ? -8.68 20.25 5.316 1 96.25 210 ILE B O 1
ATOM 3667 N N . LEU B 1 211 ? -9.141 22.219 4.398 1 96.31 211 LEU B N 1
ATOM 3668 C CA . LEU B 1 211 ? -9.852 21.75 3.219 1 96.31 211 LEU B CA 1
ATOM 3669 C C . LEU B 1 211 ? -9.312 22.406 1.955 1 96.31 211 LEU B C 1
ATOM 3671 O O . LEU B 1 211 ? -8.758 23.5 2.01 1 96.31 211 LEU B O 1
ATOM 3675 N N . PRO B 1 212 ? -9.469 21.766 0.737 1 97.19 212 PRO B N 1
ATOM 3676 C CA . PRO B 1 212 ? -10.117 20.469 0.517 1 97.19 212 PRO B CA 1
ATOM 3677 C C . PRO B 1 212 ? -9.219 19.281 0.877 1 97.19 212 PRO B C 1
ATOM 3679 O O . PRO B 1 212 ? -8 19.359 0.701 1 97.19 212 PRO B O 1
ATOM 3682 N N . LEU B 1 213 ? -9.812 18.219 1.373 1 97.69 213 LEU B N 1
ATOM 3683 C CA . LEU B 1 213 ? -9.109 16.953 1.612 1 97.69 213 LEU B CA 1
ATOM 3684 C C . LEU B 1 213 ? -8.93 16.172 0.313 1 97.69 213 LEU B C 1
ATOM 3686 O O . LEU B 1 213 ? -7.887 15.547 0.104 1 97.69 213 LEU B O 1
ATOM 3690 N N . PHE B 1 214 ? -10.016 16.25 -0.501 1 97 214 PHE B N 1
ATOM 3691 C CA . PHE B 1 214 ? -10.117 15.438 -1.705 1 97 214 PHE B CA 1
ATOM 3692 C C . PHE B 1 214 ? -10.469 16.297 -2.912 1 97 214 PHE B C 1
ATOM 3694 O O . PHE B 1 214 ? -10.672 17.5 -2.783 1 97 214 PHE B O 1
ATOM 3701 N N . SER B 1 215 ? -10.484 15.68 -4.117 1 94.81 215 SER B N 1
ATOM 3702 C CA . SER B 1 215 ? -10.797 16.391 -5.355 1 94.81 215 SER B CA 1
ATOM 3703 C C . SER B 1 215 ? -12.227 16.906 -5.348 1 94.81 215 SER B C 1
ATOM 3705 O O . SER B 1 215 ? -13.062 16.438 -4.574 1 94.81 215 SER B O 1
ATOM 3707 N N . LYS B 1 216 ? -12.523 17.734 -6.262 1 92.81 216 LYS B N 1
ATOM 3708 C CA . LYS B 1 216 ? -13.82 18.406 -6.344 1 92.81 216 LYS B CA 1
ATOM 3709 C C . LYS B 1 216 ? -14.938 17.406 -6.637 1 92.81 216 LYS B C 1
ATOM 3711 O O . LYS B 1 216 ? -16.094 17.656 -6.305 1 92.81 216 LYS B O 1
ATOM 3716 N N . TYR B 1 217 ? -14.586 16.375 -7.23 1 91.88 217 TYR B N 1
ATOM 3717 C CA . TYR B 1 217 ? -15.617 15.422 -7.617 1 91.88 217 TYR B CA 1
ATOM 3718 C C . TYR B 1 217 ? -15.883 14.414 -6.5 1 91.88 217 TYR B C 1
ATOM 3720 O O . TYR B 1 217 ? -16.703 13.508 -6.652 1 91.88 217 TYR B O 1
ATOM 3728 N N . ALA B 1 218 ? -15.195 14.539 -5.344 1 94.62 218 ALA B N 1
ATOM 3729 C CA . ALA B 1 218 ? -15.508 13.695 -4.188 1 94.62 218 ALA B CA 1
ATOM 3730 C C . ALA B 1 218 ? -16.875 14.047 -3.6 1 94.62 218 ALA B C 1
ATOM 3732 O O . ALA B 1 218 ? -17.281 15.211 -3.629 1 94.62 218 ALA B O 1
ATOM 3733 N N . TYR B 1 219 ? -17.531 13.078 -3.107 1 94.5 219 TYR B N 1
ATOM 3734 C CA . TYR B 1 219 ? -18.828 13.305 -2.492 1 94.5 219 TYR B CA 1
ATOM 3735 C C . TYR B 1 219 ? -18.703 14.18 -1.252 1 94.5 219 TYR B C 1
ATOM 3737 O O . TYR B 1 219 ? -19.531 15.055 -1.012 1 94.5 219 TYR B O 1
ATOM 3745 N N . TRP B 1 220 ? -17.625 13.93 -0.481 1 95.19 220 TRP B N 1
ATOM 3746 C CA . TRP B 1 220 ? -17.375 14.711 0.724 1 95.19 220 TRP B CA 1
ATOM 3747 C C . TRP B 1 220 ? -15.906 15.133 0.791 1 95.19 220 TRP B C 1
ATOM 3749 O O . TRP B 1 220 ? -15.016 14.375 0.404 1 95.19 220 TRP B O 1
ATOM 3759 N N . GLY B 1 221 ? -15.672 16.344 1.283 1 95.56 221 GLY B N 1
ATOM 3760 C CA . GLY B 1 221 ? -14.312 16.781 1.572 1 95.56 221 GLY B CA 1
ATOM 3761 C C . GLY B 1 221 ? -13.625 17.406 0.379 1 95.56 221 GLY B C 1
ATOM 3762 O O . GLY B 1 221 ? -12.422 17.672 0.421 1 95.56 221 GLY B O 1
ATOM 3763 N N . GLY B 1 222 ? -14.406 17.547 -0.72 1 93 222 GLY B N 1
ATOM 3764 C CA . GLY B 1 222 ? -13.82 18.109 -1.933 1 93 222 GLY B CA 1
ATOM 3765 C C . GLY B 1 222 ? -14.047 19.594 -2.08 1 93 222 GLY B C 1
ATOM 3766 O O . GLY B 1 222 ? -13.492 20.219 -2.984 1 93 222 GLY B O 1
ATOM 3767 N N . GLN B 1 223 ? -14.859 20.078 -1.238 1 85.88 223 GLN B N 1
ATOM 3768 C CA . GLN B 1 223 ? -15.188 21.5 -1.328 1 85.88 223 GLN B CA 1
ATOM 3769 C C . GLN B 1 223 ? -14.266 22.344 -0.448 1 85.88 223 GLN B C 1
ATOM 3771 O O . GLN B 1 223 ? -13.867 21.906 0.636 1 85.88 223 GLN B O 1
ATOM 3776 N N . SER B 1 224 ? -13.906 23.453 -1.055 1 75.62 224 SER B N 1
ATOM 3777 C CA . SER B 1 224 ? -13.062 24.375 -0.292 1 75.62 224 SER B CA 1
ATOM 3778 C C . SER B 1 224 ? -13.836 25.016 0.859 1 75.62 224 SER B C 1
ATOM 3780 O O . SER B 1 224 ? -15.07 25 0.862 1 75.62 224 SER B O 1
ATOM 3782 N N . GLU B 1 225 ? -12.984 25.422 2.021 1 61.69 225 GLU B N 1
ATOM 3783 C CA . GLU B 1 225 ? -13.602 26.125 3.148 1 61.69 225 GLU B CA 1
ATOM 3784 C C . GLU B 1 225 ? -14.359 27.359 2.688 1 61.69 225 GLU B C 1
ATOM 3786 O O . GLU B 1 225 ? -13.992 27.984 1.686 1 61.69 225 GLU B O 1
#

Organism: Ciona intestinalis (NCBI:txid7719)

Nearest PDB structures (foldseek):
  6gsv-assembly1_B  TM=9.646E-01  e=5.474E-21  Rattus rattus
  6gsu-assembly1_B  TM=9.625E-01  e=1.388E-20  Rattus rattus
  2c4j-assembly2_D  TM=9.635E-01  e=1.628E-19  Homo sapiens
  7beu-assembly1_A  TM=9.611E-01  e=1.172E-19  Homo sapiens
  4q5q-assembly1_A  TM=9.374E-01  e=2.122E-17  Dermatophagoides pteronyssinus

InterPro domains:
  IPR003081 Glutathione S-transferase, Mu class [PR01267] (32-44)
  IPR003081 Glutathione S-transferase, Mu class [PR01267] (45-57)
  IPR003081 Glutathione S-transferase, Mu class [PR01267] (88-99)
  IPR003081 Glutathione S-transferase, Mu class [PR01267] (143-156)
  IPR004045 Glutathione S-transferase, N-terminal [PF02798] (7-82)
  IPR004045 Glutathione S-transferase, N-terminal [PS50404] (2-89)
  IPR004046 Glutathione S-transferase, C-terminal [PF14497] (106-205)
  IPR010987 Glutathione S-transferase, C-terminal-like [PS50405] (91-213)
  IPR036249 Thioredoxin-like superfamily [SSF52833] (4-86)
  IPR036282 Glutathione S-transferase, C-terminal domain superfamily [SSF47616] (87-222)
  IPR040079 Glutathione transferase family [SFLDS00019] (1-204)
  IPR050213 Glutathione S-transferase superfamily [PTHR11571] (4-205)

Foldseek 3Di:
DPAKEWEDAPACALCVLVVLLCLLLVHGHHYHHFYFDDPPVRDGVVCVVPQPPPDDPHGDPGWIDDPVDIDHDSVVSLQVSQVVRVQHDDDPLLVVLLVVLQVLLVVLLVLVVCLFAVDDPVCNVVSVVVNLVVNVVSLVVVLVVLVQAVASSRPDHHSSLSSNLVSVLLVCLVPVCSDVVPRVSVVVSNVVSCPSPSNVVCCPDPNDASAQNDDCNTNPSRDGD/DPAKEWEDAPACALCVLVVLLCLLLVHGHHYHHFYFDDPPVRDGVVCVVPQPVPDDPHGDPGWIDDPVDIDHDSVVSLQVSQVVRVQHDDDPLLVVLLVVLLVLLVVLLVLVVCLFAVDDPVCNVVSVVVNLVVNVVSLVVVLVVLVQAVASSRPDHHSSLSSNLVSVLLVCLVPVCSDVVPRVSVVVSNVVSCPNPSNVVCCPDPNDASAQNDDCNTNPSRDGD